Protein AF-0000000066069485 (afdb_homodimer)

Solvent-accessible surface area (backbone atoms only — not comparable to full-atom values): 25294 Å² total; per-residue (Å²): 134,77,77,72,78,71,70,77,52,70,64,56,54,50,51,32,49,48,56,27,50,45,24,32,71,39,38,48,25,53,36,37,32,46,19,18,44,18,36,26,50,23,49,70,23,64,88,71,32,68,66,56,26,51,27,19,49,40,39,21,50,52,30,49,53,24,48,57,60,68,46,60,67,51,43,59,52,32,50,51,53,48,56,52,48,65,68,42,95,61,40,80,37,72,68,42,42,38,48,46,48,19,38,49,16,45,28,47,19,44,51,30,49,51,50,40,53,34,28,76,34,57,78,40,91,67,61,54,68,59,38,48,43,54,19,30,53,23,40,40,50,16,39,50,32,49,45,52,49,42,52,54,51,44,53,53,44,53,52,51,48,52,54,45,49,50,51,53,51,50,52,53,55,48,53,71,68,47,84,78,82,79,69,48,59,66,46,45,54,50,47,50,50,51,49,51,50,48,52,49,47,53,53,50,49,53,51,40,54,51,46,43,53,26,44,50,26,48,45,55,45,32,34,34,68,63,61,74,46,84,67,51,57,44,55,44,9,50,24,38,30,52,24,21,52,48,53,39,58,74,58,49,64,129,132,79,77,72,76,70,67,78,52,70,65,56,53,50,52,32,50,46,56,27,50,44,23,32,70,42,37,48,26,52,37,38,32,46,20,18,42,19,36,26,50,22,49,68,24,64,89,73,33,69,68,55,25,52,26,21,49,40,39,21,50,52,31,50,54,24,47,58,63,67,47,61,66,50,44,58,51,30,48,51,54,46,56,50,48,66,69,42,96,60,41,80,37,72,68,43,42,37,48,46,48,19,37,49,16,47,30,48,19,43,50,31,50,51,50,42,52,34,28,75,32,57,76,39,90,68,60,56,68,58,37,48,42,54,19,29,53,22,39,41,50,15,40,51,34,48,45,52,49,42,52,54,52,45,53,54,44,52,54,50,49,53,55,45,52,52,52,53,49,50,52,53,53,48,53,68,66,47,82,80,79,81,70,48,60,66,46,46,54,52,48,49,50,51,51,51,50,46,52,50,44,53,54,51,48,52,51,40,54,50,47,43,54,27,43,50,24,48,46,54,45,31,34,34,69,63,61,73,47,85,67,52,56,42,57,42,9,50,25,38,30,51,23,21,50,48,54,40,58,73,58,49,65,129

Sequence (508 aa):
MAGILSKPNYNQFLESLIKLLAQTSGKDKIAKILQYGAKLLGYIFLKRSKHWVDVMKKLETTSGSARKVWRLGNTLAEQQKILALFKVKNPFAFLNILALIRQSGMYFYWVFDHLILGTNIGLCKFDTVKLGWYSSVSWFFGLLCSIIIDLNTLAIMLKKEKSLRLTITQNKINANNNNIDTHTITSEVENKAIIDQFNEVIKKKNEIYLNCAKNGSDLIIASTLLKIYPFSQGTIGISGIISALIGAYQMWPKMAGILSKPNYNQFLESLIKLLAQTSGKDKIAKILQYGAKLLGYIFLKRSKHWVDVMKKLETTSGSARKVWRLGNTLAEQQKILALFKVKNPFAFLNILALIRQSGMYFYWVFDHLILGTNIGLCKFDTVKLGWYSSVSWFFGLLCSIIIDLNTLAIMLKKEKSLRLTITQNKINANNNNIDTHTITSEVENKAIIDQFNEVIKKKNEIYLNCAKNGSDLIIASTLLKIYPFSQGTIGISGIISALIGAYQMWPK

pLDDT: mean 91.62, std 13.08, range [27.17, 98.69]

Organism: Dictyostelium discoideum (NCBI:txid44689)

Nearest PDB structures (foldseek):
  3na7-assembly1_A  TM=5.875E-01  e=4.729E+00  Helicobacter pylori NCTC 11638
  7pg5-assembly1_B  TM=4.035E-01  e=6.145E+00  Homo sapiens
  6h2f-assembly1_H  TM=2.173E-01  e=3.972E+00  Aeromonas hydrophila subsp. hydrophila AL09-71
  7a0g-assembly1_EEE  TM=1.856E-01  e=7.005E+00  Serratia marcescens
  3na7-assembly1_A  TM=5.873E-01  e=4.744E+00  Helicobacter pylori NCTC 11638

Radius of gyration: 28.84 Å; Cα contacts (8 Å, |Δi|>4): 571; chains: 2; bounding box: 84×74×70 Å

Structure (mmCIF, N/CA/C/O backbone):
data_AF-0000000066069485-model_v1
#
loop_
_entity.id
_entity.type
_entity.pdbx_description
1 polymer 'Peroxisomal membrane protein 11 homolog'
#
loop_
_atom_site.group_PDB
_atom_site.id
_atom_site.type_symbol
_atom_site.label_atom_id
_atom_site.label_alt_id
_atom_site.label_comp_id
_atom_site.label_asym_id
_atom_site.label_entity_id
_atom_site.label_seq_id
_atom_site.pdbx_PDB_ins_code
_atom_site.Cartn_x
_atom_site.Cartn_y
_atom_site.Cartn_z
_atom_site.occupancy
_atom_site.B_iso_or_equiv
_atom_site.auth_seq_id
_atom_site.auth_comp_id
_atom_site.auth_asym_id
_atom_site.auth_atom_id
_atom_site.pdbx_PDB_model_num
ATOM 1 N N . MET A 1 1 ? -29.125 24.391 -21.75 1 27.62 1 MET A N 1
ATOM 2 C CA . MET A 1 1 ? -27.906 24.625 -20.984 1 27.62 1 MET A CA 1
ATOM 3 C C . MET A 1 1 ? -27.359 23.328 -20.391 1 27.62 1 MET A C 1
ATOM 5 O O . MET A 1 1 ? -27.875 22.844 -19.391 1 27.62 1 MET A O 1
ATOM 9 N N . ALA A 1 2 ? -27.078 22.312 -21.266 1 34.56 2 ALA A N 1
ATOM 10 C CA . ALA A 1 2 ? -26.625 20.938 -21.016 1 34.56 2 ALA A CA 1
ATOM 11 C C . ALA A 1 2 ? -25.453 20.922 -20.047 1 34.56 2 ALA A C 1
ATOM 13 O O . ALA A 1 2 ? -24.516 21.703 -20.172 1 34.56 2 ALA A O 1
ATOM 14 N N . GLY A 1 3 ? -25.734 20.734 -18.766 1 32.75 3 GLY A N 1
ATOM 15 C CA . GLY A 1 3 ? -24.75 20.625 -17.703 1 32.75 3 GLY A CA 1
ATOM 16 C C . GLY A 1 3 ? -23.484 19.891 -18.125 1 32.75 3 GLY A C 1
ATOM 17 O O . GLY A 1 3 ? -23.547 18.734 -18.516 1 32.75 3 GLY A O 1
ATOM 18 N N . ILE A 1 4 ? -22.609 20.484 -18.938 1 34.12 4 ILE A N 1
ATOM 19 C CA . ILE A 1 4 ? -21.312 19.984 -19.359 1 34.12 4 ILE A CA 1
ATOM 20 C C . ILE A 1 4 ? -20.641 19.25 -18.203 1 34.12 4 ILE A C 1
ATOM 22 O O . ILE A 1 4 ? -20.312 19.859 -17.172 1 34.12 4 ILE A O 1
ATOM 26 N N . LEU A 1 5 ? -21.094 18.062 -17.734 1 39.41 5 LEU A N 1
ATOM 27 C CA . LEU A 1 5 ? -20.281 17.234 -16.844 1 39.41 5 LEU A CA 1
ATOM 28 C C . LEU A 1 5 ? -18.797 17.5 -17.047 1 39.41 5 LEU A C 1
ATOM 30 O O . LEU A 1 5 ? -18.281 17.266 -18.141 1 39.41 5 LEU A O 1
ATOM 34 N N . SER A 1 6 ? -18.234 18.594 -16.688 1 43.09 6 SER A N 1
ATOM 35 C CA . SER A 1 6 ? -16.828 19.016 -16.75 1 43.09 6 SER A CA 1
ATOM 36 C C . SER A 1 6 ? -15.883 17.844 -16.578 1 43.09 6 SER A C 1
ATOM 38 O O . SER A 1 6 ? -16.062 17.031 -15.656 1 43.09 6 SER A O 1
ATOM 40 N N . LYS A 1 7 ? -15.344 17.203 -17.578 1 48.25 7 LYS A N 1
ATOM 41 C CA . LYS A 1 7 ? -14.273 16.219 -17.734 1 48.25 7 LYS A CA 1
ATOM 42 C C . LYS A 1 7 ? -13.273 16.312 -16.578 1 48.25 7 LYS A C 1
ATOM 44 O O . LYS A 1 7 ? -12.727 17.391 -16.312 1 48.25 7 LYS A O 1
ATOM 49 N N . PRO A 1 8 ? -13.445 15.438 -15.555 1 55.5 8 PRO A N 1
ATOM 50 C CA . PRO A 1 8 ? -12.367 15.602 -14.578 1 55.5 8 PRO A CA 1
ATOM 51 C C . PRO A 1 8 ? -11.039 15.977 -15.234 1 55.5 8 PRO A C 1
ATOM 53 O O . PRO A 1 8 ? -10.703 15.453 -16.297 1 55.5 8 PRO A O 1
ATOM 56 N N . ASN A 1 9 ? -10.453 17.078 -14.953 1 71.56 9 ASN A N 1
ATOM 57 C CA . ASN A 1 9 ? -9.141 17.562 -15.367 1 71.56 9 ASN A CA 1
ATOM 58 C C . ASN A 1 9 ? -8.055 16.516 -15.156 1 71.56 9 ASN A C 1
ATOM 60 O O . ASN A 1 9 ? -8.133 15.719 -14.219 1 71.56 9 ASN A O 1
ATOM 64 N N . TYR A 1 10 ? -7.422 15.969 -16.188 1 76.25 10 TYR A N 1
ATOM 65 C CA . TYR A 1 10 ? -6.328 15 -16.25 1 76.25 10 TYR A CA 1
ATOM 66 C C . TYR A 1 10 ? -5.477 15.07 -14.984 1 76.25 10 TYR A C 1
ATOM 68 O O . TYR A 1 10 ? -5.102 14.039 -14.422 1 76.25 10 TYR A O 1
ATOM 76 N N . ASN A 1 11 ? -5.406 16.156 -14.484 1 83.06 11 ASN A N 1
ATOM 77 C CA . ASN A 1 11 ? -4.566 16.344 -13.305 1 83.06 11 ASN A CA 1
ATOM 78 C C . ASN A 1 11 ? -5.242 15.82 -12.047 1 83.06 11 ASN A C 1
ATOM 80 O O . ASN A 1 11 ? -4.59 15.203 -11.195 1 83.06 11 ASN A O 1
ATOM 84 N N . GLN A 1 12 ? -6.535 15.969 -12.094 1 88.81 12 GLN A N 1
ATOM 85 C CA . GLN A 1 12 ? -7.262 15.492 -10.914 1 88.81 12 GLN A CA 1
ATOM 86 C C . GLN A 1 12 ? -7.332 13.969 -10.891 1 88.81 12 GLN A C 1
ATOM 88 O O . GLN A 1 12 ? -7.203 13.352 -9.828 1 88.81 12 GLN A O 1
ATOM 93 N N . PHE A 1 13 ? -7.547 13.375 -12.062 1 92.25 13 PHE A N 1
ATOM 94 C CA . PHE A 1 13 ? -7.582 11.922 -12.18 1 92.25 13 PHE A CA 1
ATOM 95 C C . PHE A 1 13 ? -6.254 11.312 -11.742 1 92.25 13 PHE A C 1
ATOM 97 O O . PHE A 1 13 ? -6.23 10.359 -10.961 1 92.25 13 PHE A O 1
ATOM 104 N N . LEU A 1 14 ? -5.215 11.945 -12.211 1 91.88 14 LEU A N 1
ATOM 105 C CA . LEU A 1 14 ? -3.883 11.43 -11.914 1 91.88 14 LEU A CA 1
ATOM 106 C C . LEU A 1 14 ? -3.586 11.539 -10.422 1 91.88 14 LEU A C 1
ATOM 108 O O . LEU A 1 14 ? -3.016 10.617 -9.828 1 91.88 14 LEU A O 1
ATOM 112 N N . GLU A 1 15 ? -3.98 12.586 -9.875 1 93.56 15 GLU A N 1
ATOM 113 C CA . GLU A 1 15 ? -3.771 12.773 -8.438 1 93.56 15 GLU A CA 1
ATOM 114 C C . GLU A 1 15 ? -4.547 11.742 -7.629 1 93.56 15 GLU A C 1
ATOM 116 O O . GLU A 1 15 ? -4.02 11.18 -6.664 1 93.56 15 GLU A O 1
ATOM 121 N N . SER A 1 16 ? -5.766 11.5 -8.047 1 95.5 16 SER A N 1
ATOM 122 C CA . SER A 1 16 ? -6.594 10.516 -7.363 1 95.5 16 SER A CA 1
ATOM 123 C C . SER A 1 16 ? -6.023 9.109 -7.527 1 95.5 16 SER A C 1
ATOM 125 O O . SER A 1 16 ? -6.035 8.312 -6.586 1 95.5 16 SER A O 1
ATOM 127 N N . LEU A 1 17 ? -5.531 8.891 -8.68 1 95.81 17 LEU A N 1
ATOM 128 C CA . LEU A 1 17 ? -4.934 7.586 -8.945 1 95.81 17 LEU A CA 1
ATOM 129 C C . LEU A 1 17 ? -3.695 7.367 -8.086 1 95.81 17 LEU A C 1
ATOM 131 O O . LEU A 1 17 ? -3.516 6.293 -7.508 1 95.81 17 LEU A O 1
ATOM 135 N N . ILE A 1 18 ? -2.881 8.352 -7.973 1 95.62 18 ILE A N 1
ATOM 136 C CA . ILE A 1 18 ? -1.666 8.266 -7.168 1 95.62 18 ILE A CA 1
ATOM 137 C C . ILE A 1 18 ? -2.033 8.031 -5.703 1 95.62 18 ILE A C 1
ATOM 139 O O . ILE A 1 18 ? -1.403 7.223 -5.02 1 95.62 18 ILE A O 1
ATOM 143 N N . LYS A 1 19 ? -3.066 8.68 -5.27 1 96 19 LYS A N 1
ATOM 144 C CA . LYS A 1 19 ? -3.521 8.516 -3.893 1 96 19 LYS A CA 1
ATOM 145 C C . LYS A 1 19 ? -4.035 7.102 -3.646 1 96 19 LYS A C 1
ATOM 147 O O . LYS A 1 19 ? -3.777 6.516 -2.594 1 96 19 LYS A O 1
ATOM 152 N N . LEU A 1 20 ? -4.742 6.613 -4.609 1 96.88 20 LEU A N 1
ATOM 153 C CA . LEU A 1 20 ? -5.234 5.242 -4.504 1 96.88 20 LEU A CA 1
ATOM 154 C C . LEU A 1 20 ? -4.074 4.254 -4.422 1 96.88 20 LEU A C 1
ATOM 156 O O . LEU A 1 20 ? -4.078 3.359 -3.572 1 96.88 20 LEU A O 1
ATOM 160 N N . LEU A 1 21 ? -3.094 4.477 -5.199 1 96.25 21 LEU A N 1
ATOM 161 C CA . LEU A 1 21 ? -1.963 3.559 -5.293 1 96.25 21 LEU A CA 1
ATOM 162 C C . LEU A 1 21 ? -1.062 3.68 -4.066 1 96.25 21 LEU A C 1
ATOM 164 O O . LEU A 1 21 ? -0.235 2.803 -3.812 1 96.25 21 LEU A O 1
ATOM 168 N N . ALA A 1 22 ? -1.263 4.727 -3.328 1 95.56 22 ALA A N 1
ATOM 169 C CA . ALA A 1 22 ? -0.448 4.941 -2.135 1 95.56 22 ALA A CA 1
ATOM 170 C C . ALA A 1 22 ? -0.971 4.121 -0.958 1 95.56 22 ALA A C 1
ATOM 172 O O . ALA A 1 22 ? -0.284 3.973 0.055 1 95.56 22 ALA A O 1
ATOM 173 N N . GLN A 1 23 ? -2.115 3.553 -1.117 1 96.31 23 GLN A N 1
ATOM 174 C CA . GLN A 1 23 ? -2.703 2.689 -0.098 1 96.31 23 GLN A CA 1
ATOM 175 C C . GLN A 1 23 ? -2.525 1.216 -0.456 1 96.31 23 GLN A C 1
ATOM 177 O O . GLN A 1 23 ? -2.76 0.816 -1.598 1 96.31 23 GLN A O 1
ATOM 182 N N . THR A 1 24 ? -2.182 0.409 0.535 1 96.19 24 THR A N 1
ATOM 183 C CA . THR A 1 24 ? -1.968 -1.014 0.292 1 96.19 24 THR A CA 1
ATOM 184 C C . THR A 1 24 ? -3.23 -1.661 -0.272 1 96.19 24 THR A C 1
ATOM 186 O O . THR A 1 24 ? -3.162 -2.436 -1.229 1 96.19 24 THR A O 1
ATOM 189 N N . SER A 1 25 ? -4.355 -1.284 0.311 1 95.69 25 SER A N 1
ATOM 190 C CA . SER A 1 25 ? -5.613 -1.858 -0.158 1 95.69 25 SER A CA 1
ATOM 191 C C . SER A 1 25 ? -5.922 -1.42 -1.585 1 95.69 25 SER A C 1
ATOM 193 O O . SER A 1 25 ? -6.488 -2.188 -2.367 1 95.69 25 SER A O 1
ATOM 195 N N . GLY A 1 26 ? -5.602 -0.202 -1.891 1 96.25 26 GLY A N 1
ATOM 196 C CA . GLY A 1 26 ? -5.793 0.278 -3.25 1 96.25 26 GLY A CA 1
ATOM 197 C C . GLY A 1 26 ? -4.902 -0.421 -4.262 1 96.25 26 GLY A C 1
ATOM 198 O O . GLY A 1 26 ? -5.367 -0.83 -5.324 1 96.25 26 GLY A O 1
ATOM 199 N N . LYS A 1 27 ? -3.656 -0.549 -3.869 1 96 27 LYS A N 1
ATOM 200 C CA . LYS A 1 27 ? -2.701 -1.237 -4.734 1 96 27 LYS A CA 1
ATOM 201 C C . LYS A 1 27 ? -3.084 -2.703 -4.918 1 96 27 LYS A C 1
ATOM 203 O O . LYS A 1 27 ? -2.893 -3.268 -6 1 96 27 LYS A O 1
ATOM 208 N N . ASP A 1 28 ? -3.607 -3.285 -3.932 1 96.81 28 ASP A N 1
ATOM 209 C CA . ASP A 1 28 ? -4.055 -4.672 -4.02 1 96.81 28 ASP A CA 1
ATOM 210 C C . ASP A 1 28 ? -5.168 -4.824 -5.051 1 96.81 28 ASP A C 1
ATOM 212 O O . ASP A 1 28 ? -5.258 -5.855 -5.727 1 96.81 28 ASP A O 1
ATOM 216 N N . LYS A 1 29 ? -6.023 -3.797 -5.219 1 97.12 29 LYS A N 1
ATOM 217 C CA . LYS A 1 29 ? -7.082 -3.869 -6.219 1 97.12 29 LYS A CA 1
ATOM 218 C C . LYS A 1 29 ? -6.5 -3.885 -7.633 1 97.12 29 LYS A C 1
ATOM 220 O O . LYS A 1 29 ? -7.023 -4.566 -8.516 1 97.12 29 LYS A O 1
ATOM 225 N N . ILE A 1 30 ? -5.414 -3.199 -7.77 1 95.94 30 ILE A N 1
ATOM 226 C CA . ILE A 1 30 ? -4.77 -3.18 -9.078 1 95.94 30 ILE A CA 1
ATOM 227 C C . ILE A 1 30 ? -4.141 -4.543 -9.359 1 95.94 30 ILE A C 1
ATOM 229 O O . ILE A 1 30 ? -4.273 -5.074 -10.461 1 95.94 30 ILE A O 1
ATOM 233 N N . ALA A 1 31 ? -3.514 -5.059 -8.375 1 97.06 31 ALA A N 1
ATOM 234 C CA . ALA A 1 31 ? -2.926 -6.387 -8.539 1 97.06 31 ALA A CA 1
ATOM 235 C C . ALA A 1 31 ? -4 -7.43 -8.828 1 97.06 31 ALA A C 1
ATOM 237 O O . ALA A 1 31 ? -3.785 -8.352 -9.617 1 97.06 31 ALA A O 1
ATOM 238 N N . LYS A 1 32 ? -5.129 -7.242 -8.172 1 98 32 LYS A N 1
ATOM 239 C CA . LYS A 1 32 ? -6.25 -8.148 -8.391 1 98 32 LYS A CA 1
ATOM 240 C C . LYS A 1 32 ? -6.789 -8.016 -9.812 1 98 32 LYS A C 1
ATOM 242 O O . LYS A 1 32 ? -7.137 -9.016 -10.445 1 98 32 LYS A O 1
ATOM 247 N N . ILE A 1 33 ? -6.848 -6.855 -10.305 1 98.06 33 ILE A N 1
ATOM 248 C CA . ILE A 1 33 ? -7.281 -6.629 -11.68 1 98.06 33 ILE A CA 1
ATOM 249 C C . ILE A 1 33 ? -6.312 -7.309 -12.648 1 98.06 33 ILE A C 1
ATOM 251 O O . ILE A 1 33 ? -6.734 -7.953 -13.609 1 98.06 33 ILE A O 1
ATOM 255 N N . LEU A 1 34 ? -5.047 -7.223 -12.359 1 97.5 34 LEU A N 1
ATOM 256 C CA . LEU A 1 34 ? -4.043 -7.871 -13.203 1 97.5 34 LEU A CA 1
ATOM 257 C C . LEU A 1 34 ? -4.172 -9.391 -13.133 1 97.5 34 LEU A C 1
ATOM 259 O O . LEU A 1 34 ? -4.117 -10.07 -14.164 1 97.5 34 LEU A O 1
ATOM 263 N N . GLN A 1 35 ? -4.379 -9.898 -12.008 1 97.94 35 GLN A N 1
ATOM 264 C CA . GLN A 1 35 ? -4.473 -11.336 -11.805 1 97.94 35 GLN A CA 1
ATOM 265 C C . GLN A 1 35 ? -5.684 -11.922 -12.523 1 97.94 35 GLN A C 1
ATOM 267 O O . GLN A 1 35 ? -5.555 -12.859 -13.312 1 97.94 35 GLN A O 1
ATOM 272 N N . TYR A 1 36 ? -6.797 -11.32 -12.305 1 98.56 36 TYR A N 1
ATOM 273 C CA . TYR A 1 36 ? -8.031 -11.891 -12.836 1 98.56 36 TYR A CA 1
ATOM 274 C C . TYR A 1 36 ? -8.258 -11.453 -14.281 1 98.56 36 TYR A C 1
ATOM 276 O O . TYR A 1 36 ? -8.914 -12.156 -15.055 1 98.56 36 TYR A O 1
ATOM 284 N N . GLY A 1 37 ? -7.715 -10.281 -14.602 1 98.25 37 GLY A N 1
ATOM 285 C CA . GLY A 1 37 ? -7.672 -9.945 -16.016 1 98.25 37 GLY A CA 1
ATOM 286 C C . GLY A 1 37 ? -6.852 -10.922 -16.828 1 98.25 37 GLY A C 1
ATOM 287 O O . GLY A 1 37 ? -7.242 -11.297 -17.938 1 98.25 37 GLY A O 1
ATOM 288 N N . ALA A 1 38 ? -5.742 -11.281 -16.266 1 98 38 ALA A N 1
ATOM 289 C CA . ALA A 1 38 ? -4.906 -12.281 -16.922 1 98 38 ALA A CA 1
ATOM 290 C C . ALA A 1 38 ? -5.645 -13.609 -17.062 1 98 38 ALA A C 1
ATOM 292 O O . ALA A 1 38 ? -5.523 -14.289 -18.078 1 98 38 ALA A O 1
ATOM 293 N N . LYS A 1 39 ? -6.371 -13.977 -16.062 1 97.5 39 LYS A N 1
ATOM 294 C CA . LYS A 1 39 ? -7.168 -15.203 -16.109 1 97.5 39 LYS A CA 1
ATOM 295 C C . LYS A 1 39 ? -8.195 -15.133 -17.25 1 97.5 39 LYS A C 1
ATOM 297 O O . LYS A 1 39 ? -8.359 -16.094 -18 1 97.5 39 LYS A O 1
ATOM 302 N N . LEU A 1 40 ? -8.867 -14.016 -17.344 1 98.06 40 LEU A N 1
ATOM 303 C CA . LEU A 1 40 ? -9.875 -13.828 -18.375 1 98.06 40 LEU A CA 1
ATOM 304 C C . LEU A 1 40 ? -9.242 -13.867 -19.766 1 98.06 40 LEU A C 1
ATOM 306 O O . LEU A 1 40 ? -9.711 -14.594 -20.641 1 98.06 40 LEU A O 1
ATOM 310 N N . LEU A 1 41 ? -8.148 -13.117 -19.922 1 97.62 41 LEU A N 1
ATOM 311 C CA . LEU A 1 41 ? -7.488 -13.07 -21.234 1 97.62 41 LEU A CA 1
ATOM 312 C C . LEU A 1 41 ? -6.871 -14.414 -21.578 1 97.62 41 LEU A C 1
ATOM 314 O O . LEU A 1 41 ? -6.879 -14.82 -22.75 1 97.62 41 LEU A O 1
ATOM 318 N N . GLY A 1 42 ? -6.344 -15.078 -20.547 1 97 42 GLY A N 1
ATOM 319 C CA . GLY A 1 42 ? -5.855 -16.422 -20.797 1 97 42 GLY A CA 1
ATOM 320 C C . GLY A 1 42 ? -6.922 -17.359 -21.344 1 97 42 GLY A C 1
ATOM 321 O O . GLY A 1 42 ? -6.656 -18.156 -22.234 1 97 42 GLY A O 1
ATOM 322 N N . TYR A 1 43 ? -8.094 -17.219 -20.844 1 96.44 43 TYR A N 1
ATOM 323 C CA . TYR A 1 43 ? -9.227 -18.016 -21.297 1 96.44 43 TYR A CA 1
ATOM 324 C C . TYR A 1 43 ? -9.594 -17.672 -22.734 1 96.44 43 TYR A C 1
ATOM 326 O O . TYR A 1 43 ? -9.875 -18.547 -23.547 1 96.44 43 TYR A O 1
ATOM 334 N N . ILE A 1 44 ? -9.547 -16.438 -23.047 1 96 44 ILE A N 1
ATOM 335 C CA . ILE A 1 44 ? -9.914 -15.953 -24.375 1 96 44 ILE A CA 1
ATOM 336 C C . ILE A 1 44 ? -8.883 -16.406 -25.391 1 96 44 ILE A C 1
ATOM 338 O O . ILE A 1 44 ? -9.227 -16.766 -26.531 1 96 44 ILE A O 1
ATOM 342 N N . PHE A 1 45 ? -7.633 -16.5 -25 1 95.88 45 PHE A N 1
ATOM 343 C CA . PHE A 1 45 ? -6.543 -16.812 -25.906 1 95.88 45 PHE A CA 1
ATOM 344 C C . PHE A 1 45 ? -6.348 -18.328 -26.031 1 95.88 45 PHE A C 1
ATOM 346 O O . PHE A 1 45 ? -5.531 -18.781 -26.828 1 95.88 45 PHE A O 1
ATOM 353 N N . LEU A 1 46 ? -7.02 -19.094 -25.25 1 91.12 46 LEU A N 1
ATOM 354 C CA . LEU A 1 46 ? -6.801 -20.531 -25.188 1 91.12 46 LEU A CA 1
ATOM 355 C C . LEU A 1 46 ? -6.777 -21.156 -26.578 1 91.12 46 LEU A C 1
ATOM 357 O O . LEU A 1 46 ? -5.934 -22 -26.859 1 91.12 46 LEU A O 1
ATOM 361 N N . LYS A 1 47 ? -7.684 -20.656 -27.5 1 90.75 47 LYS A N 1
ATOM 362 C CA . LYS A 1 47 ? -7.742 -21.281 -28.828 1 90.75 47 LYS A CA 1
ATOM 363 C C . LYS A 1 47 ? -7.059 -20.406 -29.875 1 90.75 47 LYS A C 1
ATOM 365 O O . LYS A 1 47 ? -7.094 -20.703 -31.062 1 90.75 47 LYS A O 1
ATOM 370 N N . ARG A 1 48 ? -6.387 -19.422 -29.453 1 93.19 48 ARG A N 1
ATOM 371 C CA . ARG A 1 48 ? -5.879 -18.469 -30.422 1 93.19 48 ARG A CA 1
ATOM 372 C C . ARG A 1 48 ? -4.355 -18.438 -30.438 1 93.19 48 ARG A C 1
ATOM 374 O O . ARG A 1 48 ? -3.734 -18.406 -31.5 1 93.19 48 ARG A O 1
ATOM 381 N N . SER A 1 49 ? -3.781 -18.453 -29.297 1 94.5 49 SER A N 1
ATOM 382 C CA . SER A 1 49 ? -2.332 -18.281 -29.25 1 94.5 49 SER A CA 1
ATOM 383 C C . SER A 1 49 ? -1.739 -18.906 -27.984 1 94.5 49 SER A C 1
ATOM 385 O O . SER A 1 49 ? -2.027 -18.453 -26.875 1 94.5 49 SER A O 1
ATOM 387 N N . LYS A 1 50 ? -0.874 -19.766 -28.172 1 94.25 50 LYS A N 1
ATOM 388 C CA . LYS A 1 50 ? -0.192 -20.422 -27.047 1 94.25 50 LYS A CA 1
ATOM 389 C C . LYS A 1 50 ? 0.731 -19.438 -26.328 1 94.25 50 LYS A C 1
ATOM 391 O O . LYS A 1 50 ? 0.844 -19.469 -25.109 1 94.25 50 LYS A O 1
ATOM 396 N N . HIS A 1 51 ? 1.356 -18.625 -27.078 1 94.25 51 HIS A N 1
ATOM 397 C CA . HIS A 1 51 ? 2.262 -17.641 -26.5 1 94.25 51 HIS A CA 1
ATOM 398 C C . HIS A 1 51 ? 1.537 -16.734 -25.5 1 94.25 51 HIS A C 1
ATOM 400 O O . HIS A 1 51 ? 1.993 -16.562 -24.375 1 94.25 51 HIS A O 1
ATOM 406 N N . TRP A 1 52 ? 0.397 -16.266 -25.875 1 95.75 52 TRP A N 1
ATOM 407 C CA . TRP A 1 52 ? -0.345 -15.344 -25.031 1 95.75 52 TRP A CA 1
ATOM 408 C C . TRP A 1 52 ? -0.949 -16.062 -23.828 1 95.75 52 TRP A C 1
ATOM 410 O O . TRP A 1 52 ? -1.071 -15.477 -22.75 1 95.75 52 TRP A O 1
ATOM 420 N N . VAL A 1 53 ? -1.3 -17.281 -23.984 1 97.19 53 VAL A N 1
ATOM 421 C CA . VAL A 1 53 ? -1.779 -18.062 -22.859 1 97.19 53 VAL A CA 1
ATOM 422 C C . VAL A 1 53 ? -0.68 -18.156 -21.797 1 97.19 53 VAL A C 1
ATOM 424 O O . VAL A 1 53 ? -0.937 -17.984 -20.609 1 97.19 53 VAL A O 1
ATOM 427 N N . ASP A 1 54 ? 0.523 -18.375 -22.25 1 96.56 54 ASP A N 1
ATOM 428 C CA . ASP A 1 54 ? 1.658 -18.5 -21.344 1 96.56 54 ASP A CA 1
ATOM 429 C C . ASP A 1 54 ? 1.946 -17.172 -20.641 1 96.56 54 ASP A C 1
ATOM 431 O O . ASP A 1 54 ? 2.199 -17.141 -19.438 1 96.56 54 ASP A O 1
ATOM 435 N N . VAL A 1 55 ? 1.872 -16.109 -21.422 1 96.94 55 VAL A N 1
ATOM 436 C CA . VAL A 1 55 ? 2.113 -14.773 -20.875 1 96.94 55 VAL A CA 1
ATOM 437 C C . VAL A 1 55 ? 1.063 -14.461 -19.812 1 96.94 55 VAL A C 1
ATOM 439 O O . VAL A 1 55 ? 1.396 -13.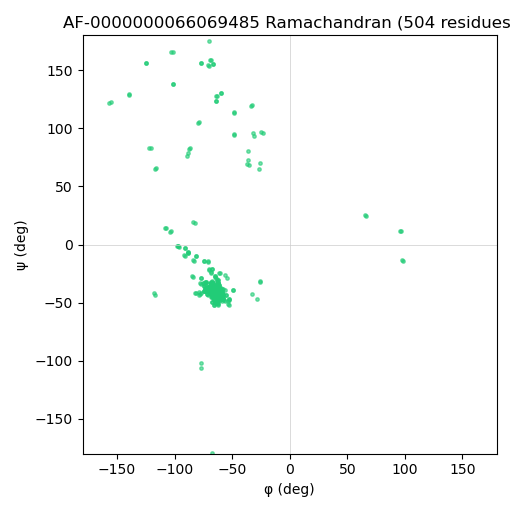977 -18.719 1 96.94 55 VAL A O 1
ATOM 442 N N . MET A 1 56 ? -0.171 -14.82 -20.141 1 97.81 56 MET A N 1
ATOM 443 C CA . MET A 1 56 ? -1.251 -14.523 -19.203 1 97.81 56 MET A CA 1
ATOM 444 C C . MET A 1 56 ? -1.127 -15.375 -17.938 1 97.81 56 MET A C 1
ATOM 446 O O . MET A 1 56 ? -1.42 -14.906 -16.844 1 97.81 56 MET A O 1
ATOM 450 N N . LYS A 1 57 ? -0.685 -16.531 -18.109 1 97.62 57 LYS A N 1
ATOM 451 C CA . LYS A 1 57 ? -0.483 -17.406 -16.953 1 97.62 57 LYS A CA 1
ATOM 452 C C . LYS A 1 57 ? 0.613 -16.859 -16.047 1 97.62 57 LYS A C 1
ATOM 454 O O . LYS A 1 57 ? 0.468 -16.859 -14.82 1 97.62 57 LYS A O 1
ATOM 459 N N . LYS A 1 58 ? 1.666 -16.406 -16.594 1 97 58 LYS A N 1
ATOM 460 C CA . LYS A 1 58 ? 2.756 -15.82 -15.82 1 97 58 LYS A CA 1
ATOM 461 C C . LYS A 1 58 ? 2.307 -14.539 -15.117 1 97 58 LYS A C 1
ATOM 463 O O . LYS A 1 58 ? 2.66 -14.305 -13.961 1 97 58 LYS A O 1
ATOM 468 N N . LEU A 1 59 ? 1.518 -13.773 -15.859 1 97.31 59 LEU A N 1
ATOM 469 C CA . LEU A 1 59 ? 0.997 -12.547 -15.266 1 97.31 59 LEU A CA 1
ATOM 470 C C . LEU A 1 59 ? 0.073 -12.867 -14.094 1 97.31 59 LEU A C 1
ATOM 472 O O . LEU A 1 59 ? 0.155 -12.227 -13.039 1 97.31 59 LEU A O 1
ATOM 476 N N . GLU A 1 60 ? -0.756 -13.82 -14.281 1 97.75 60 GLU A N 1
ATOM 477 C CA . GLU A 1 60 ? -1.67 -14.266 -13.234 1 97.75 60 GLU A CA 1
ATOM 478 C C . GLU A 1 60 ? -0.905 -14.727 -12 1 97.75 60 GLU A C 1
ATOM 480 O O . GLU A 1 60 ? -1.193 -14.289 -10.883 1 97.75 60 GLU A O 1
ATOM 485 N N . THR A 1 61 ? 0.1 -15.523 -12.203 1 95.19 61 THR A N 1
ATOM 486 C CA . THR A 1 61 ? 0.849 -16.109 -11.102 1 95.19 61 THR A CA 1
ATOM 487 C C . THR A 1 61 ? 1.697 -15.055 -10.398 1 95.19 61 THR A C 1
ATOM 489 O O . THR A 1 61 ? 1.776 -15.031 -9.172 1 95.19 61 THR A O 1
ATOM 492 N N . THR A 1 62 ? 2.291 -14.18 -11.156 1 95.62 62 THR A N 1
ATOM 493 C CA . THR A 1 62 ? 3.121 -13.117 -10.594 1 95.62 62 THR A CA 1
ATOM 494 C C . THR A 1 62 ? 2.283 -12.164 -9.75 1 95.62 62 THR A C 1
ATOM 496 O O . THR A 1 62 ? 2.66 -11.828 -8.625 1 95.62 62 THR A O 1
ATOM 499 N N . SER A 1 63 ? 1.15 -11.82 -10.297 1 96.56 63 SER A N 1
ATOM 500 C CA . SER A 1 63 ? 0.27 -10.914 -9.57 1 96.56 63 SER A CA 1
ATOM 501 C C . SER A 1 63 ? -0.327 -11.586 -8.344 1 96.56 63 SER A C 1
ATOM 503 O O . SER A 1 63 ? -0.395 -10.984 -7.27 1 96.56 63 SER A O 1
ATOM 505 N N . GLY A 1 64 ? -0.709 -12.797 -8.453 1 95.88 64 GLY A N 1
ATOM 506 C CA . GLY A 1 64 ? -1.24 -13.547 -7.324 1 95.88 64 GLY A CA 1
ATOM 507 C C . GLY A 1 64 ? -0.225 -13.75 -6.219 1 95.88 64 GLY A C 1
ATOM 508 O O . GLY A 1 64 ? -0.547 -13.594 -5.039 1 95.88 64 GLY A O 1
ATOM 509 N N . SER A 1 65 ? 0.978 -14.055 -6.605 1 94.19 65 SER A N 1
ATOM 510 C CA . SER A 1 65 ? 2.047 -14.234 -5.629 1 94.19 65 SER A CA 1
ATOM 511 C C . SER A 1 65 ? 2.379 -12.93 -4.926 1 94.19 65 SER A C 1
ATOM 513 O O . SER A 1 65 ? 2.648 -12.914 -3.721 1 94.19 65 SER A O 1
ATOM 515 N N . ALA A 1 66 ? 2.381 -11.883 -5.691 1 96.12 66 ALA A N 1
ATOM 516 C CA . ALA A 1 66 ? 2.643 -10.57 -5.102 1 96.12 66 ALA A CA 1
ATOM 517 C C . ALA A 1 66 ? 1.589 -10.219 -4.055 1 96.12 66 ALA A C 1
ATOM 519 O O . ALA A 1 66 ? 1.913 -9.672 -2.996 1 96.12 66 ALA A O 1
ATOM 520 N N . ARG A 1 67 ? 0.354 -10.539 -4.359 1 96 67 ARG A N 1
ATOM 521 C CA . ARG A 1 67 ? -0.728 -10.25 -3.426 1 96 67 ARG A CA 1
ATOM 522 C C . ARG A 1 67 ? -0.545 -11.008 -2.119 1 96 67 ARG A C 1
ATOM 524 O O . ARG A 1 67 ? -0.855 -10.492 -1.043 1 96 67 ARG A O 1
ATOM 531 N N . LYS A 1 68 ? -0.012 -12.148 -2.17 1 94.81 68 LYS A N 1
ATOM 532 C CA . LYS A 1 68 ? 0.209 -12.938 -0.96 1 94.81 68 LYS A CA 1
ATOM 533 C C . LYS A 1 68 ? 1.22 -12.258 -0.04 1 94.81 68 LYS A C 1
ATOM 535 O O . LYS A 1 68 ? 1.051 -12.25 1.181 1 94.81 68 LYS A O 1
ATOM 540 N N . VAL A 1 69 ? 2.182 -11.664 -0.623 1 93.94 69 VAL A N 1
ATOM 541 C CA . VAL A 1 69 ? 3.184 -10.953 0.159 1 93.94 69 VAL A CA 1
ATOM 542 C C . VAL A 1 69 ? 2.578 -9.672 0.729 1 93.94 69 VAL A C 1
ATOM 544 O O . VAL A 1 69 ? 2.785 -9.344 1.901 1 93.94 69 VAL A O 1
ATOM 547 N N . TRP A 1 70 ? 1.724 -9.062 -0.111 1 92.94 70 TRP A N 1
ATOM 548 C CA . TRP A 1 70 ? 1.093 -7.809 0.277 1 92.94 70 TRP A CA 1
ATOM 549 C C . TRP A 1 70 ? 0.117 -8.023 1.43 1 92.94 70 TRP A C 1
ATOM 551 O O . TRP A 1 70 ? -0.159 -7.098 2.197 1 92.94 70 TRP A O 1
ATOM 561 N N . ARG A 1 71 ? -0.281 -9.172 1.562 1 94.94 71 ARG A N 1
ATOM 562 C CA . ARG A 1 71 ? -1.326 -9.453 2.541 1 94.94 71 ARG A CA 1
ATOM 563 C C . ARG A 1 71 ? -0.724 -9.812 3.896 1 94.94 71 ARG A C 1
ATOM 565 O O . ARG A 1 71 ? -1.444 -9.922 4.891 1 94.94 71 ARG A O 1
ATOM 572 N N . LEU A 1 72 ? 0.575 -9.852 3.896 1 93.81 72 LEU A N 1
ATOM 573 C CA . LEU A 1 72 ? 1.216 -10.086 5.188 1 93.81 72 LEU A CA 1
ATOM 574 C C . LEU A 1 72 ? 0.853 -8.984 6.18 1 93.81 72 LEU A C 1
ATOM 576 O O . LEU A 1 72 ? 0.907 -7.801 5.848 1 93.81 72 LEU A O 1
ATOM 580 N N . GLY A 1 73 ? 0.43 -9.391 7.344 1 92.44 73 GLY A N 1
ATOM 581 C CA . GLY A 1 73 ? 0.076 -8.422 8.375 1 92.44 73 GLY A CA 1
ATOM 582 C C . GLY A 1 73 ? -1.414 -8.156 8.445 1 92.44 73 GLY A C 1
ATOM 583 O O . GLY A 1 73 ? -1.894 -7.555 9.414 1 92.44 73 GLY A O 1
ATOM 584 N N . ASN A 1 74 ? -2.166 -8.586 7.418 1 94.69 74 ASN A N 1
ATOM 585 C CA . ASN A 1 74 ? -3.607 -8.359 7.43 1 94.69 74 ASN A CA 1
ATOM 586 C C . ASN A 1 74 ? -4.273 -9.039 8.625 1 94.69 74 ASN A C 1
ATOM 588 O O . ASN A 1 74 ? -5.312 -8.586 9.102 1 94.69 74 ASN A O 1
ATOM 592 N N . THR A 1 75 ? -3.658 -10.062 9.148 1 96.31 75 THR A N 1
ATOM 593 C CA . THR A 1 75 ? -4.211 -10.773 10.297 1 96.31 75 THR A CA 1
ATOM 594 C C . THR A 1 75 ? -4.301 -9.844 11.508 1 96.31 75 THR A C 1
ATOM 596 O O . THR A 1 75 ? -5.246 -9.922 12.289 1 96.31 75 THR A O 1
ATOM 599 N N . LEU A 1 76 ? -3.336 -8.945 11.609 1 95.19 76 LEU A N 1
ATOM 600 C CA . LEU A 1 76 ? -3.314 -8.016 12.734 1 95.19 76 LEU A CA 1
ATOM 601 C C . LEU A 1 76 ? -4.492 -7.051 12.664 1 95.19 76 LEU A C 1
ATOM 603 O O . LEU A 1 76 ? -5.129 -6.766 13.68 1 95.19 76 LEU A O 1
ATOM 607 N N . ALA A 1 77 ? -4.746 -6.605 11.477 1 93.75 77 ALA A N 1
ATOM 608 C CA . ALA A 1 77 ? -5.875 -5.699 11.297 1 93.75 77 ALA A CA 1
ATOM 609 C C . ALA A 1 77 ? -7.195 -6.398 11.609 1 93.75 77 ALA A C 1
ATOM 611 O O . ALA A 1 77 ? -8.07 -5.824 12.266 1 93.75 77 ALA A O 1
ATOM 612 N N . GLU A 1 78 ? -7.316 -7.648 11.172 1 95.44 78 GLU A N 1
ATOM 613 C CA . GLU A 1 78 ? -8.539 -8.406 11.438 1 95.44 78 GLU A CA 1
ATOM 614 C C . GLU A 1 78 ? -8.711 -8.664 12.93 1 95.44 78 GLU A C 1
ATOM 616 O O . GLU A 1 78 ? -9.828 -8.641 13.445 1 95.44 78 GLU A O 1
ATOM 621 N N . GLN A 1 79 ? -7.613 -8.953 13.547 1 95.75 79 GLN A N 1
ATOM 622 C CA . GLN A 1 79 ? -7.652 -9.188 14.992 1 95.75 79 GLN A CA 1
ATOM 623 C C . GLN A 1 79 ? -8.195 -7.969 15.734 1 95.75 79 GLN A C 1
ATOM 625 O O . GLN A 1 79 ? -9.016 -8.102 16.641 1 95.75 79 GLN A O 1
ATOM 630 N N . GLN A 1 80 ? -7.816 -6.809 15.352 1 94.31 80 GLN A N 1
ATOM 631 C CA . GLN A 1 80 ? -8.305 -5.586 15.977 1 94.31 80 GLN A CA 1
ATOM 632 C C . GLN A 1 80 ? -9.797 -5.398 15.734 1 94.31 80 GLN A C 1
ATOM 634 O O . GLN A 1 80 ? -10.523 -4.953 16.625 1 94.31 80 GLN A O 1
ATOM 639 N N . LYS A 1 81 ? -10.203 -5.711 14.555 1 94.5 81 LYS A N 1
ATOM 640 C CA . LYS A 1 81 ? -11.625 -5.598 14.25 1 94.5 81 LYS A CA 1
ATOM 641 C C . LYS A 1 81 ? -12.461 -6.547 15.109 1 94.5 81 LYS A C 1
ATOM 643 O O . LYS A 1 81 ? -13.547 -6.188 15.57 1 94.5 81 LYS A O 1
ATOM 648 N N . ILE A 1 82 ? -11.945 -7.734 15.281 1 95.5 82 ILE A N 1
ATOM 649 C CA . ILE A 1 82 ? -12.625 -8.727 16.109 1 95.5 82 ILE A CA 1
ATOM 650 C C . ILE A 1 82 ? -12.719 -8.227 17.547 1 95.5 82 ILE A C 1
ATOM 652 O O . ILE A 1 82 ? -13.781 -8.273 18.156 1 95.5 82 ILE A O 1
ATOM 656 N N . LEU A 1 83 ? -11.594 -7.719 18.078 1 93.69 83 LEU A N 1
ATOM 657 C CA . LEU A 1 83 ? -11.562 -7.219 19.453 1 93.69 83 LEU A CA 1
ATOM 658 C C . LEU A 1 83 ? -12.523 -6.051 19.625 1 93.69 83 LEU A C 1
ATOM 660 O O . LEU A 1 83 ? -13.188 -5.934 20.656 1 93.69 83 LEU A O 1
ATOM 664 N N . ALA A 1 84 ? -12.656 -5.266 18.625 1 92.81 84 ALA A N 1
ATOM 665 C CA . ALA A 1 84 ? -13.562 -4.117 18.672 1 92.81 84 ALA A CA 1
ATOM 666 C C . ALA A 1 84 ? -15.016 -4.57 18.734 1 92.81 84 ALA A C 1
ATOM 668 O O . ALA A 1 84 ? -15.852 -3.902 19.344 1 92.81 84 ALA A O 1
ATOM 669 N N . LEU A 1 85 ? -15.312 -5.66 18.109 1 93.62 85 LEU A N 1
ATOM 670 C CA . LEU A 1 85 ? -16.688 -6.168 18.078 1 93.62 85 LEU A CA 1
ATOM 671 C C . LEU A 1 85 ? -17.109 -6.676 19.453 1 93.62 85 LEU A C 1
ATOM 673 O O . LEU A 1 85 ? -18.297 -6.668 19.766 1 93.62 85 LEU A O 1
ATOM 677 N N . PHE A 1 86 ? -16.141 -7 20.266 1 92.75 86 PHE A N 1
ATOM 678 C CA . PHE A 1 86 ? -16.453 -7.453 21.609 1 92.75 86 PHE A CA 1
ATOM 679 C C . PHE A 1 86 ? -16.672 -6.266 22.547 1 92.75 86 PHE A C 1
ATOM 681 O O . PHE A 1 86 ? -17.234 -6.418 23.641 1 92.75 86 PHE A O 1
ATOM 688 N N . LYS A 1 87 ? -16.312 -5.117 22.172 1 91.88 87 LYS A N 1
ATOM 689 C CA . LYS A 1 87 ? -16.391 -3.938 23.016 1 91.88 87 LYS A CA 1
ATOM 690 C C . LYS A 1 87 ? -17.672 -3.145 22.75 1 91.88 87 LYS A C 1
ATOM 692 O O . LYS A 1 87 ? -17.969 -2.17 23.438 1 91.88 87 LYS A O 1
ATOM 697 N N . VAL A 1 88 ? -18.375 -3.695 21.781 1 90.12 88 VAL A N 1
ATOM 698 C CA . VAL A 1 88 ? -19.594 -2.982 21.453 1 90.12 88 VAL A CA 1
ATOM 699 C C . VAL A 1 88 ? -20.672 -3.268 22.516 1 90.12 88 VAL A C 1
ATOM 701 O O . VAL A 1 88 ? -20.562 -4.238 23.266 1 90.12 88 VAL A O 1
ATOM 704 N N . LYS A 1 89 ? -21.688 -2.406 22.719 1 89.06 89 LYS A N 1
ATOM 705 C CA . LYS A 1 89 ? -22.719 -2.463 23.75 1 89.06 89 LYS A CA 1
ATOM 706 C C . LYS A 1 89 ? -23.422 -3.816 23.75 1 89.06 89 LYS A C 1
ATOM 708 O O . LYS A 1 89 ? -23.562 -4.441 24.797 1 89.06 89 LYS A O 1
ATOM 713 N N . ASN A 1 90 ? -23.859 -4.336 22.516 1 90.81 90 ASN A N 1
ATOM 714 C CA . ASN A 1 90 ? -24.531 -5.625 22.391 1 90.81 90 ASN A CA 1
ATOM 715 C C . ASN A 1 90 ? -23.797 -6.562 21.453 1 90.81 90 ASN A C 1
ATOM 717 O O . ASN A 1 90 ? -24.234 -6.793 20.328 1 90.81 90 ASN A O 1
ATOM 721 N N . PRO A 1 91 ? -22.812 -7.207 22 1 87.25 91 PRO A N 1
ATOM 722 C CA . PRO A 1 91 ? -21.953 -8.031 21.141 1 87.25 91 PRO A CA 1
ATOM 723 C C . PRO A 1 91 ? -22.656 -9.289 20.641 1 87.25 91 PRO A C 1
ATOM 725 O O . PRO A 1 91 ? -22.266 -9.867 19.625 1 87.25 91 PRO A O 1
ATOM 728 N N . PHE A 1 92 ? -23.812 -9.625 21.281 1 89.94 92 PHE A N 1
ATOM 729 C CA . PHE A 1 92 ? -24.438 -10.875 20.906 1 89.94 92 PHE A CA 1
ATOM 730 C C . PHE A 1 92 ? -25.719 -10.617 20.109 1 89.94 92 PHE A C 1
ATOM 732 O O . PHE A 1 92 ? -26.516 -11.531 19.891 1 89.94 92 PHE A O 1
ATOM 739 N N . ALA A 1 93 ? -25.844 -9.398 19.672 1 92.75 93 ALA A N 1
ATOM 740 C CA . ALA A 1 93 ? -26.922 -9.102 18.734 1 92.75 93 ALA A CA 1
ATOM 741 C C . ALA A 1 93 ? -26.703 -9.812 17.406 1 92.75 93 ALA A C 1
ATOM 743 O O . ALA A 1 93 ? -25.562 -10.109 17.031 1 92.75 93 ALA A O 1
ATOM 744 N N . PHE A 1 94 ? -27.75 -10.047 16.703 1 94.06 94 PHE A N 1
ATOM 745 C CA . PHE A 1 94 ? -27.75 -10.844 15.477 1 94.06 94 PHE A CA 1
ATOM 746 C C . PHE A 1 94 ? -26.703 -10.32 14.492 1 94.06 94 PHE A C 1
ATOM 748 O O . PHE A 1 94 ? -25.844 -11.07 14.039 1 94.06 94 PHE A O 1
ATOM 755 N N . LEU A 1 95 ? -26.766 -9.055 14.227 1 94.06 95 LEU A N 1
ATOM 756 C CA . LEU A 1 95 ? -25.859 -8.461 13.242 1 94.06 95 LEU A CA 1
ATOM 757 C C . LEU A 1 95 ? -24.422 -8.484 13.742 1 94.06 95 LEU A C 1
ATOM 759 O O . LEU A 1 95 ? -23.484 -8.633 12.953 1 94.06 95 LEU A O 1
ATOM 763 N N . ASN A 1 96 ? -24.25 -8.383 15.047 1 95.31 96 ASN A N 1
ATOM 764 C CA . ASN A 1 96 ? -22.906 -8.391 15.617 1 95.31 96 ASN A CA 1
ATOM 765 C C . ASN A 1 96 ? -22.297 -9.789 15.602 1 95.31 96 ASN A C 1
ATOM 767 O O . ASN A 1 96 ? -21.078 -9.938 15.422 1 95.31 96 ASN A O 1
ATOM 771 N N . ILE A 1 97 ? -23.125 -10.711 15.805 1 96 97 ILE A N 1
ATOM 772 C CA . ILE A 1 97 ? -22.656 -12.086 15.719 1 96 97 ILE A CA 1
ATOM 773 C C . ILE A 1 97 ? -22.219 -12.391 14.281 1 96 97 ILE A C 1
ATOM 775 O O . ILE A 1 97 ? -21.188 -13.016 14.055 1 96 97 ILE A O 1
ATOM 779 N N . LEU A 1 98 ? -23.016 -11.969 13.328 1 97.06 98 LEU A N 1
ATOM 780 C CA . LEU A 1 98 ? -22.656 -12.156 11.922 1 97.06 98 LEU A CA 1
ATOM 781 C C . LEU A 1 98 ? -21.359 -11.445 11.594 1 97.06 98 LEU A C 1
ATOM 783 O O . LEU A 1 98 ? -20.531 -11.977 10.852 1 97.06 98 LEU A O 1
ATOM 787 N N . ALA A 1 99 ? -21.203 -10.297 12.164 1 96.81 99 ALA A N 1
ATOM 788 C CA . ALA A 1 99 ? -19.984 -9.539 11.945 1 96.81 99 ALA A CA 1
ATOM 789 C C . ALA A 1 99 ? -18.781 -10.266 12.531 1 96.81 99 ALA A C 1
ATOM 791 O O . ALA A 1 99 ? -17.688 -10.258 11.945 1 96.81 99 ALA A O 1
ATOM 792 N N . LEU A 1 100 ? -18.984 -10.844 13.641 1 96.69 100 LEU A N 1
ATOM 793 C CA . LEU A 1 100 ? -17.922 -11.609 14.281 1 96.69 100 LEU A CA 1
ATOM 794 C C . LEU A 1 100 ? -17.516 -12.805 13.422 1 96.69 100 LEU A C 1
ATOM 796 O O . LEU A 1 100 ? -16.328 -13.078 13.258 1 96.69 100 LEU A O 1
ATOM 800 N N . ILE A 1 101 ? -18.453 -13.438 12.891 1 96.62 101 ILE A N 1
ATOM 801 C CA . ILE A 1 101 ? -18.188 -14.586 12.023 1 96.62 101 ILE A CA 1
ATOM 802 C C . ILE A 1 101 ? -17.469 -14.117 10.758 1 96.62 101 ILE A C 1
ATOM 804 O O . ILE A 1 101 ? -16.516 -14.75 10.312 1 96.62 101 ILE A O 1
ATOM 808 N N . ARG A 1 102 ? -17.922 -13.07 10.234 1 97.62 102 ARG A N 1
ATOM 809 C CA . ARG A 1 102 ? -17.297 -12.516 9.031 1 97.62 102 ARG A CA 1
ATOM 810 C C . ARG A 1 102 ? -15.82 -12.195 9.281 1 97.62 102 ARG A C 1
ATOM 812 O O . ARG A 1 102 ? -14.953 -12.641 8.523 1 97.62 102 ARG A O 1
ATOM 819 N N . GLN A 1 103 ? -15.562 -11.531 10.398 1 97.88 103 GLN A N 1
ATOM 820 C CA . GLN A 1 103 ? -14.195 -11.109 10.688 1 97.88 103 GLN A CA 1
ATOM 821 C C . GLN A 1 103 ? -13.32 -12.312 11.047 1 97.88 103 GLN A C 1
ATOM 823 O O . GLN A 1 103 ? -12.133 -12.336 10.727 1 97.88 103 GLN A O 1
ATOM 828 N N . SER A 1 104 ? -13.922 -13.227 11.727 1 97.5 104 SER A N 1
ATOM 829 C CA . SER A 1 104 ? -13.172 -14.438 12.039 1 97.5 104 SER A CA 1
ATOM 830 C C . SER A 1 104 ? -12.844 -15.227 10.773 1 97.5 104 SER A C 1
ATOM 832 O O . SER A 1 104 ? -11.742 -15.758 10.633 1 97.5 104 SER A O 1
ATOM 834 N N . GLY A 1 105 ? -13.828 -15.32 9.93 1 97.69 105 GLY A N 1
ATOM 835 C CA . GLY A 1 105 ? -13.562 -15.945 8.641 1 97.69 105 GLY A CA 1
ATOM 836 C C . GLY A 1 105 ? -12.414 -15.297 7.887 1 97.69 105 GLY A C 1
ATOM 837 O O . GLY A 1 105 ? -11.523 -15.984 7.391 1 97.69 105 GLY A O 1
ATOM 838 N N . MET A 1 106 ? -12.406 -14.055 7.902 1 97.12 106 MET A N 1
ATOM 839 C CA . MET A 1 106 ? -11.336 -13.336 7.219 1 97.12 106 MET A CA 1
ATOM 840 C C . MET A 1 106 ? -10 -13.531 7.938 1 97.12 106 MET A C 1
ATOM 842 O O . MET A 1 106 ? -8.961 -13.656 7.297 1 97.12 106 MET A O 1
ATOM 846 N N . TYR A 1 107 ? -10.047 -13.539 9.242 1 97.94 107 TYR A N 1
ATOM 847 C CA . TYR A 1 107 ? -8.844 -13.773 10.023 1 97.94 107 TYR A CA 1
ATOM 848 C C . TYR A 1 107 ? -8.195 -15.102 9.641 1 97.94 107 TYR A C 1
ATOM 850 O O . TYR A 1 107 ? -7 -15.141 9.336 1 97.94 107 TYR A O 1
ATOM 858 N N . PHE A 1 108 ? -8.945 -16.109 9.57 1 97.94 108 PHE A N 1
ATOM 859 C CA . PHE A 1 108 ? -8.406 -17.422 9.281 1 97.94 108 PHE A CA 1
ATOM 860 C C . PHE A 1 108 ? -8.047 -17.547 7.801 1 97.94 108 PHE A C 1
ATOM 862 O O . PHE A 1 108 ? -7.086 -18.234 7.445 1 97.94 108 PHE A O 1
ATOM 869 N N . TYR A 1 109 ? -8.812 -16.891 7.004 1 97.31 109 TYR A N 1
ATOM 870 C CA . TYR A 1 109 ? -8.438 -16.828 5.598 1 97.31 109 TYR A CA 1
ATOM 871 C C . TYR A 1 109 ? -7.004 -16.344 5.438 1 97.31 109 TYR A C 1
ATOM 873 O O . TYR A 1 109 ? -6.211 -16.938 4.719 1 97.31 109 TYR A O 1
ATOM 881 N N . TRP A 1 110 ? -6.637 -15.266 6.145 1 97.12 110 TRP A N 1
ATOM 882 C CA . TRP A 1 110 ? -5.297 -14.688 6.059 1 97.12 110 TRP A CA 1
ATOM 883 C C . TRP A 1 110 ? -4.262 -15.625 6.672 1 97.12 110 TRP A C 1
ATOM 885 O O . TRP A 1 110 ? -3.154 -15.758 6.152 1 97.12 110 TRP A O 1
ATOM 895 N N . VAL A 1 111 ? -4.594 -16.234 7.727 1 97.69 111 VAL A N 1
ATOM 896 C CA . VAL A 1 111 ? -3.668 -17.125 8.398 1 97.69 111 VAL A CA 1
ATOM 897 C C . VAL A 1 111 ? -3.262 -18.266 7.453 1 97.69 111 VAL A C 1
ATOM 899 O O . VAL A 1 111 ? -2.074 -18.547 7.289 1 97.69 111 VAL A O 1
ATOM 902 N N . PHE A 1 112 ? -4.23 -18.844 6.832 1 97.56 112 PHE A N 1
ATOM 903 C CA . PHE A 1 112 ? -3.939 -19.938 5.918 1 97.56 112 PHE A CA 1
ATOM 904 C C . PHE A 1 112 ? -3.17 -19.438 4.703 1 97.56 112 PHE A C 1
ATOM 906 O O . PHE A 1 112 ? -2.297 -20.141 4.184 1 97.56 112 PHE A O 1
ATOM 913 N N . ASP A 1 113 ? -3.521 -18.297 4.301 1 95.81 113 ASP A N 1
ATOM 914 C CA . ASP A 1 113 ? -2.795 -17.688 3.188 1 95.81 113 ASP A CA 1
ATOM 915 C C . ASP A 1 113 ? -1.318 -17.5 3.529 1 95.81 113 ASP A C 1
ATOM 917 O O . ASP A 1 113 ? -0.447 -17.766 2.697 1 95.81 113 ASP A O 1
ATOM 921 N N . HIS A 1 114 ? -0.981 -17.094 4.742 1 96.56 114 HIS A N 1
ATOM 922 C CA . HIS A 1 114 ? 0.396 -16.953 5.203 1 96.56 114 HIS A CA 1
ATOM 923 C C . HIS A 1 114 ? 1.099 -18.297 5.262 1 96.56 114 HIS A C 1
ATOM 925 O O . HIS A 1 114 ? 2.273 -18.406 4.906 1 96.56 114 HIS A O 1
ATOM 931 N N . LEU A 1 115 ? 0.349 -19.281 5.68 1 97.12 115 LEU A N 1
ATOM 932 C CA . LEU A 1 115 ? 0.93 -20.625 5.773 1 97.12 115 LEU A CA 1
ATOM 933 C C . LEU A 1 115 ? 1.251 -21.172 4.387 1 97.12 115 LEU A C 1
ATOM 935 O O . LEU A 1 115 ? 2.26 -21.859 4.207 1 97.12 115 LEU A O 1
ATOM 939 N N . ILE A 1 116 ? 0.426 -20.875 3.469 1 96.75 116 ILE A N 1
ATOM 940 C CA . ILE A 1 116 ? 0.677 -21.281 2.092 1 96.75 116 ILE A CA 1
ATOM 941 C C . ILE A 1 116 ? 1.945 -20.609 1.574 1 96.75 116 ILE A C 1
ATOM 943 O O . ILE A 1 116 ? 2.807 -21.266 0.981 1 96.75 116 ILE A O 1
ATOM 947 N N . LEU A 1 117 ? 2.08 -19.344 1.83 1 95.69 117 LEU A N 1
ATOM 948 C CA . LEU A 1 117 ? 3.281 -18.609 1.439 1 95.69 117 LEU A CA 1
ATOM 949 C C . LEU A 1 117 ? 4.523 -19.234 2.08 1 95.69 117 LEU A C 1
ATOM 951 O O . LEU A 1 117 ? 5.523 -19.469 1.401 1 95.69 117 LEU A O 1
ATOM 955 N N . GLY A 1 118 ? 4.418 -19.531 3.365 1 96.12 118 GLY A N 1
ATOM 956 C CA . GLY A 1 118 ? 5.539 -20.141 4.062 1 96.12 118 GLY A CA 1
ATOM 957 C C . GLY A 1 118 ? 5.918 -21.5 3.504 1 96.12 118 GLY A C 1
ATOM 958 O O . GLY A 1 118 ? 7.098 -21.859 3.461 1 96.12 118 GLY A O 1
ATOM 959 N N . THR A 1 119 ? 4.926 -22.188 3.068 1 96.06 119 THR A N 1
ATOM 960 C CA . THR A 1 119 ? 5.172 -23.516 2.498 1 96.06 119 THR A CA 1
ATOM 961 C C . THR A 1 119 ? 5.797 -23.391 1.11 1 96.06 119 THR A C 1
ATOM 963 O O . THR A 1 119 ? 6.715 -24.141 0.772 1 96.06 119 THR A O 1
ATOM 966 N N . ASN A 1 120 ? 5.34 -22.469 0.349 1 94.31 120 ASN A N 1
ATOM 967 C CA . ASN A 1 120 ? 5.859 -22.281 -1 1 94.31 120 ASN A CA 1
ATOM 968 C C . ASN A 1 120 ? 7.336 -21.891 -0.981 1 94.31 120 ASN A C 1
ATOM 970 O O . ASN A 1 120 ? 8.094 -22.266 -1.879 1 94.31 120 ASN A O 1
ATOM 974 N N . ILE A 1 121 ? 7.742 -21.188 0.072 1 95 121 ILE A N 1
ATOM 975 C CA . ILE A 1 121 ? 9.133 -20.75 0.14 1 95 121 ILE A CA 1
ATOM 976 C C . ILE A 1 121 ? 9.961 -21.797 0.875 1 95 121 ILE A C 1
ATOM 978 O O . ILE A 1 121 ? 11.188 -21.656 0.997 1 95 121 ILE A O 1
ATOM 982 N N . GLY A 1 122 ? 9.359 -22.781 1.48 1 93.56 122 GLY A N 1
ATOM 983 C CA . GLY A 1 122 ? 10.055 -23.906 2.102 1 93.56 122 GLY A CA 1
ATOM 984 C C . GLY A 1 122 ? 10.258 -23.719 3.594 1 93.56 122 GLY A C 1
ATOM 985 O O . GLY A 1 122 ? 11.023 -24.469 4.215 1 93.56 122 GLY A O 1
ATOM 986 N N . LEU A 1 123 ? 9.617 -22.75 4.148 1 93.88 123 LEU A N 1
ATOM 987 C CA . LEU A 1 123 ? 9.719 -22.5 5.586 1 93.88 123 LEU A CA 1
ATOM 988 C C . LEU A 1 123 ? 8.945 -23.562 6.371 1 93.88 123 LEU A C 1
ATOM 990 O O . LEU A 1 123 ? 9.344 -23.938 7.473 1 93.88 123 LEU A O 1
ATOM 994 N N . CYS A 1 124 ? 7.789 -23.922 5.785 1 93.44 124 CYS A N 1
ATOM 995 C CA . CYS A 1 124 ? 6.934 -24.953 6.363 1 93.44 124 CYS A CA 1
ATOM 996 C C . CYS A 1 124 ? 6.66 -26.062 5.355 1 93.44 124 CYS A C 1
ATOM 998 O O . CYS A 1 124 ? 6.863 -25.875 4.156 1 93.44 124 CYS A O 1
ATOM 1000 N N . LYS A 1 125 ? 6.34 -27.219 5.91 1 93 125 LYS A N 1
ATOM 1001 C CA . LYS A 1 125 ? 6.039 -28.359 5.047 1 93 125 LYS A CA 1
ATOM 1002 C C . LYS A 1 125 ? 4.594 -28.812 5.234 1 93 125 LYS A C 1
ATOM 1004 O O . LYS A 1 125 ? 4.348 -29.938 5.676 1 93 125 LYS A O 1
ATOM 1009 N N . PHE A 1 126 ? 3.676 -27.969 4.879 1 95.94 126 PHE A N 1
ATOM 1010 C CA . PHE A 1 126 ? 2.262 -28.312 4.957 1 95.94 126 PHE A CA 1
ATOM 1011 C C . PHE A 1 126 ? 1.717 -28.672 3.58 1 95.94 126 PHE A C 1
ATOM 1013 O O . PHE A 1 126 ? 2.408 -28.516 2.572 1 95.94 126 PHE A O 1
ATOM 1020 N N . ASP A 1 127 ? 0.523 -29.281 3.625 1 97.06 127 ASP A N 1
ATOM 1021 C CA . ASP A 1 127 ? -0.204 -29.562 2.391 1 97.06 127 ASP A CA 1
ATOM 1022 C C . ASP A 1 127 ? -0.915 -28.312 1.877 1 97.06 127 ASP A C 1
ATOM 1024 O O . ASP A 1 127 ? -1.955 -27.906 2.41 1 97.06 127 ASP A O 1
ATOM 1028 N N . THR A 1 128 ? -0.345 -27.734 0.85 1 95.19 128 THR A N 1
ATOM 1029 C CA . THR A 1 128 ? -0.862 -26.469 0.35 1 95.19 128 THR A CA 1
ATOM 1030 C C . THR A 1 128 ? -2.27 -26.641 -0.211 1 95.19 128 THR A C 1
ATOM 1032 O O . THR A 1 128 ? -3.059 -25.703 -0.225 1 95.19 128 THR A O 1
ATOM 1035 N N . VAL A 1 129 ? -2.65 -27.797 -0.686 1 94.56 129 VAL A N 1
ATOM 1036 C CA . VAL A 1 129 ? -3.994 -28.047 -1.193 1 94.56 129 VAL A CA 1
ATOM 1037 C C . VAL A 1 129 ? -5 -27.984 -0.047 1 94.56 129 VAL A C 1
ATOM 1039 O O . VAL A 1 129 ? -6.043 -27.344 -0.16 1 94.56 129 VAL A O 1
ATOM 1042 N N . LYS A 1 130 ? -4.625 -28.609 1.029 1 96.31 130 LYS A N 1
ATOM 1043 C CA . LYS A 1 130 ? -5.488 -28.594 2.205 1 96.31 130 LYS A CA 1
ATOM 1044 C C . LYS A 1 130 ? -5.602 -27.188 2.783 1 96.31 130 LYS A C 1
ATOM 1046 O O . LYS A 1 130 ? -6.691 -26.75 3.148 1 96.31 130 LYS A O 1
ATOM 1051 N N . LEU A 1 131 ? -4.465 -26.562 2.881 1 96.56 131 LEU A N 1
ATOM 1052 C CA . LEU A 1 131 ? -4.473 -25.188 3.379 1 96.56 131 LEU A CA 1
ATOM 1053 C C . LEU A 1 131 ? -5.344 -24.297 2.5 1 96.56 131 LEU A C 1
ATOM 1055 O O . LEU A 1 131 ? -6.059 -23.422 3.004 1 96.56 131 LEU A O 1
ATOM 1059 N N . GLY A 1 132 ? -5.273 -24.562 1.188 1 95.81 132 GLY A N 1
ATOM 1060 C CA . GLY A 1 132 ? -6.105 -23.812 0.26 1 95.81 132 GLY A CA 1
ATOM 1061 C C . GLY A 1 132 ? -7.59 -24.016 0.489 1 95.81 132 GLY A C 1
ATOM 1062 O O . GLY A 1 132 ? -8.375 -23.078 0.407 1 95.81 132 GLY A O 1
ATOM 1063 N N . TRP A 1 133 ? -7.895 -25.219 0.809 1 95.81 133 TRP A N 1
ATOM 1064 C CA . TRP A 1 133 ? -9.289 -25.531 1.094 1 95.81 133 TRP A CA 1
ATOM 1065 C C . TRP A 1 133 ? -9.758 -24.812 2.357 1 95.81 133 TRP A C 1
ATOM 1067 O O . TRP A 1 133 ? -10.828 -24.203 2.369 1 95.81 133 TRP A O 1
ATOM 1077 N N . TYR A 1 134 ? -8.945 -24.875 3.387 1 96.94 134 TYR A N 1
ATOM 1078 C CA . TYR A 1 134 ? -9.297 -24.188 4.629 1 96.94 134 TYR A CA 1
ATOM 1079 C C . TYR A 1 134 ? -9.438 -22.688 4.406 1 96.94 134 TYR A C 1
ATOM 1081 O O . TYR A 1 134 ? -10.352 -22.062 4.945 1 96.94 134 TYR A O 1
ATOM 1089 N N . SER A 1 135 ? -8.523 -22.172 3.65 1 96.94 135 SER A N 1
ATOM 1090 C CA . SER A 1 135 ? -8.578 -20.75 3.324 1 96.94 135 SER A CA 1
ATOM 1091 C C . SER A 1 135 ? -9.867 -20.406 2.602 1 96.94 135 SER A C 1
ATOM 1093 O O . SER A 1 135 ? -10.539 -19.438 2.955 1 96.94 135 SER A O 1
ATOM 1095 N N . SER A 1 136 ? -10.297 -21.203 1.66 1 96.5 136 SER A N 1
ATOM 1096 C CA . SER A 1 136 ? -11.484 -20.953 0.852 1 96.5 136 SER A CA 1
ATOM 1097 C C . SER A 1 136 ? -12.758 -21.094 1.679 1 96.5 136 SER A C 1
ATOM 1099 O O . SER A 1 136 ? -13.719 -20.344 1.485 1 96.5 136 SER A O 1
ATOM 1101 N N . VAL A 1 137 ? -12.766 -22.016 2.584 1 97.56 137 VAL A N 1
ATOM 1102 C CA . VAL A 1 137 ? -13.914 -22.188 3.473 1 97.56 137 VAL A CA 1
ATOM 1103 C C . VAL A 1 137 ? -14.094 -20.938 4.336 1 97.56 137 VAL A C 1
ATOM 1105 O O . VAL A 1 137 ? -15.203 -20.422 4.453 1 97.56 137 VAL A O 1
ATOM 1108 N N . SER A 1 138 ? -13.008 -20.547 4.879 1 98 138 SER A N 1
ATOM 1109 C CA . SER A 1 138 ? -13.031 -19.359 5.738 1 98 138 SER A CA 1
ATOM 1110 C C . SER A 1 138 ? -13.492 -18.125 4.965 1 98 138 SER A C 1
ATOM 1112 O O . SER A 1 138 ? -14.344 -17.375 5.441 1 98 138 SER A O 1
ATOM 1114 N N . TRP A 1 139 ? -12.945 -17.984 3.797 1 97.44 139 TRP A N 1
ATOM 1115 C CA . TRP A 1 139 ? -13.312 -16.859 2.943 1 97.44 139 TRP A CA 1
ATOM 1116 C C . TRP A 1 139 ? -14.789 -16.922 2.564 1 97.44 139 TRP A C 1
ATOM 1118 O O . TRP A 1 139 ? -15.5 -15.914 2.631 1 97.44 139 TRP A O 1
ATOM 1128 N N . PHE A 1 140 ? -15.297 -18.062 2.246 1 97.38 140 PHE A N 1
ATOM 1129 C CA . PHE A 1 140 ? -16.672 -18.266 1.831 1 97.38 140 PHE A CA 1
ATOM 1130 C C . PHE A 1 140 ? -17.641 -17.844 2.93 1 97.38 140 PHE A C 1
ATOM 1132 O O . PHE A 1 140 ? -18.594 -17.094 2.674 1 97.38 140 PHE A O 1
ATOM 1139 N N . PHE A 1 141 ? -17.359 -18.234 4.105 1 96.19 141 PHE A N 1
ATOM 1140 C CA . PHE A 1 141 ? -18.25 -17.906 5.215 1 96.19 141 PHE A CA 1
ATOM 1141 C C . PHE A 1 141 ? -18.203 -16.422 5.531 1 96.19 141 PHE A C 1
ATOM 1143 O O . PHE A 1 141 ? -19.219 -15.812 5.887 1 96.19 141 PHE A O 1
ATOM 1150 N N . GLY A 1 142 ? -17.031 -15.906 5.426 1 97.5 142 GLY A N 1
ATOM 1151 C CA . GLY A 1 142 ? -16.938 -14.469 5.594 1 97.5 142 GLY A CA 1
ATOM 1152 C C . GLY A 1 142 ? -17.766 -13.688 4.598 1 97.5 142 GLY A C 1
ATOM 1153 O O . GLY A 1 142 ? -18.5 -12.773 4.973 1 97.5 142 GLY A O 1
ATOM 1154 N N . LEU A 1 143 ? -17.703 -14.125 3.367 1 98 143 LEU A N 1
ATOM 1155 C CA . LEU A 1 143 ? -18.453 -13.461 2.299 1 98 143 LEU A CA 1
ATOM 1156 C C . LEU A 1 143 ? -19.953 -13.641 2.492 1 98 143 LEU A C 1
ATOM 1158 O O . LEU A 1 143 ? -20.719 -12.688 2.314 1 98 143 LEU A O 1
ATOM 1162 N N . LEU A 1 144 ? -20.344 -14.75 2.881 1 97.19 144 LEU A N 1
ATOM 1163 C CA . LEU A 1 144 ? -21.75 -15.047 3.08 1 97.19 144 LEU A CA 1
ATOM 1164 C C . LEU A 1 144 ? -22.328 -14.18 4.191 1 97.19 144 LEU A C 1
ATOM 1166 O O . LEU A 1 144 ? -23.406 -13.594 4.027 1 97.19 144 LEU A O 1
ATOM 1170 N N . CYS A 1 145 ? -21.625 -14.133 5.266 1 97.75 145 CYS A N 1
ATOM 1171 C CA . CYS A 1 145 ? -22.094 -13.305 6.375 1 97.75 145 CYS A CA 1
ATOM 1172 C C . CYS A 1 145 ? -22.141 -11.836 5.98 1 97.75 145 CYS A C 1
ATOM 1174 O O . CYS A 1 145 ? -23.047 -11.109 6.383 1 97.75 145 CYS A O 1
ATOM 1176 N N . SER A 1 146 ? -21.203 -11.445 5.172 1 97.75 146 SER A N 1
ATOM 1177 C CA . SER A 1 146 ? -21.188 -10.062 4.695 1 97.75 146 SER A CA 1
ATOM 1178 C C . SER A 1 146 ? -22.438 -9.75 3.877 1 97.75 146 SER A C 1
ATOM 1180 O O . SER A 1 146 ? -23.062 -8.711 4.062 1 97.75 146 SER A O 1
ATOM 1182 N N . ILE A 1 147 ? -22.812 -10.641 3.08 1 98.06 147 ILE A N 1
ATOM 1183 C CA . ILE A 1 147 ? -23.969 -10.445 2.217 1 98.06 147 ILE A CA 1
ATOM 1184 C C . ILE A 1 147 ? -25.234 -10.422 3.062 1 98.06 147 ILE A C 1
ATOM 1186 O O . ILE A 1 147 ? -26.109 -9.578 2.85 1 98.06 147 ILE A O 1
ATOM 1190 N N . ILE A 1 148 ? -25.312 -11.25 4.043 1 97.94 148 ILE A N 1
ATOM 1191 C CA . ILE A 1 148 ? -26.484 -11.297 4.906 1 97.94 148 ILE A CA 1
ATOM 1192 C C . ILE A 1 148 ? -26.609 -9.984 5.684 1 97.94 148 ILE A C 1
ATOM 1194 O O . ILE A 1 148 ? -27.703 -9.43 5.793 1 97.94 148 ILE A O 1
ATOM 1198 N N . ILE A 1 149 ? -25.516 -9.531 6.188 1 97.69 149 ILE A N 1
ATOM 1199 C CA . ILE A 1 149 ? -25.5 -8.273 6.922 1 97.69 149 ILE A CA 1
ATOM 1200 C C . ILE A 1 149 ? -25.969 -7.141 6.004 1 97.69 149 ILE A C 1
ATOM 1202 O O . ILE A 1 149 ? -26.812 -6.328 6.391 1 97.69 149 ILE A O 1
ATOM 1206 N N . ASP A 1 150 ? -25.453 -7.176 4.785 1 97.88 150 ASP A N 1
ATOM 1207 C CA . ASP A 1 150 ? -25.781 -6.121 3.828 1 97.88 150 ASP A CA 1
ATOM 1208 C C . ASP A 1 150 ? -27.25 -6.172 3.451 1 97.88 150 ASP A C 1
ATOM 1210 O O . ASP A 1 150 ? -27.922 -5.137 3.352 1 97.88 150 ASP A O 1
ATOM 1214 N N . LEU A 1 151 ? -27.797 -7.305 3.299 1 97.94 151 LEU A N 1
ATOM 1215 C CA . LEU A 1 151 ? -29.203 -7.449 2.945 1 97.94 151 LEU A CA 1
ATOM 1216 C C . LEU A 1 151 ? -30.094 -6.984 4.09 1 97.94 151 LEU A C 1
ATOM 1218 O O . LEU A 1 151 ? -31.125 -6.352 3.855 1 97.94 151 LEU A O 1
ATOM 1222 N N . ASN A 1 152 ? -29.719 -7.352 5.27 1 97.38 152 ASN A N 1
ATOM 1223 C CA . ASN A 1 152 ? -30.469 -6.879 6.426 1 97.38 152 ASN A CA 1
ATOM 1224 C C . ASN A 1 152 ? -30.422 -5.355 6.539 1 97.38 152 ASN A C 1
ATOM 1226 O O . ASN A 1 152 ? -31.438 -4.715 6.77 1 97.38 152 ASN A O 1
ATOM 1230 N N . THR A 1 153 ? -29.266 -4.828 6.387 1 96.62 153 THR A N 1
ATOM 1231 C CA . THR A 1 153 ? -29.094 -3.379 6.449 1 96.62 153 THR A CA 1
ATOM 1232 C C . THR A 1 153 ? -29.875 -2.699 5.324 1 96.62 153 THR A C 1
ATOM 1234 O O . THR A 1 153 ? -30.438 -1.624 5.52 1 96.62 153 THR A O 1
ATOM 1237 N N . LEU A 1 154 ? -29.906 -3.326 4.16 1 97.69 154 LEU A N 1
ATOM 1238 C CA . LEU A 1 154 ? -30.656 -2.791 3.025 1 97.69 154 LEU A CA 1
ATOM 1239 C C . LEU A 1 154 ? -32.125 -2.711 3.348 1 97.69 154 LEU A C 1
ATOM 1241 O O . LEU A 1 154 ? -32.781 -1.709 3.045 1 97.69 154 LEU A O 1
ATOM 1245 N N . ALA A 1 155 ? -32.656 -3.688 4.016 1 97.44 155 ALA A N 1
ATOM 1246 C CA . ALA A 1 155 ? -34.062 -3.709 4.402 1 97.44 155 ALA A CA 1
ATOM 1247 C C . ALA A 1 155 ? -34.375 -2.557 5.348 1 97.44 155 ALA A C 1
ATOM 1249 O O . ALA A 1 155 ? -35.406 -1.896 5.195 1 97.44 155 ALA A O 1
ATOM 1250 N N . ILE A 1 156 ? -33.5 -2.33 6.215 1 96.31 156 ILE A N 1
ATOM 1251 C CA . ILE A 1 156 ? -33.656 -1.242 7.172 1 96.31 156 ILE A CA 1
ATOM 1252 C C . ILE A 1 156 ? -33.625 0.098 6.441 1 96.31 156 ILE A C 1
ATOM 1254 O O . ILE A 1 156 ? -34.469 0.976 6.699 1 96.31 156 ILE A O 1
ATOM 1258 N N . MET A 1 157 ? -32.719 0.191 5.488 1 97.31 157 MET A N 1
ATOM 1259 C CA . MET A 1 157 ? -32.562 1.44 4.75 1 97.31 157 MET A CA 1
ATOM 1260 C C . MET A 1 157 ? -33.75 1.694 3.848 1 97.31 157 MET A C 1
ATOM 1262 O O . MET A 1 157 ? -34.188 2.84 3.676 1 97.31 157 MET A O 1
ATOM 1266 N N . LEU A 1 158 ? -34.25 0.632 3.312 1 97.5 158 LEU A N 1
ATOM 1267 C CA . LEU A 1 158 ? -35.438 0.767 2.447 1 97.5 158 LEU A CA 1
ATOM 1268 C C . LEU A 1 158 ? -36.625 1.258 3.236 1 97.5 158 LEU A C 1
ATOM 1270 O O . LEU A 1 158 ? -37.375 2.111 2.76 1 97.5 158 LEU A O 1
ATOM 1274 N N . LYS A 1 159 ? -36.844 0.81 4.457 1 97.31 159 LYS A N 1
ATOM 1275 C CA . LYS A 1 159 ? -37.906 1.271 5.328 1 97.31 159 LYS A CA 1
ATOM 1276 C C . LYS A 1 159 ? -37.719 2.73 5.723 1 97.31 159 LYS A C 1
ATOM 1278 O O . LYS A 1 159 ? -38.656 3.521 5.695 1 97.31 159 LYS A O 1
ATOM 1283 N N . LYS A 1 160 ? -36.531 3.008 6.07 1 96.94 160 LYS A N 1
ATOM 1284 C CA . LYS A 1 160 ? -36.188 4.379 6.445 1 96.94 160 LYS A CA 1
ATOM 1285 C C . LYS A 1 160 ? -36.438 5.34 5.277 1 96.94 160 LYS A C 1
ATOM 1287 O O . LYS A 1 160 ? -36.938 6.445 5.465 1 96.94 160 LYS A O 1
ATOM 1292 N N . GLU A 1 161 ? -36 4.895 4.078 1 97.06 161 GLU A N 1
ATOM 1293 C CA . GLU A 1 161 ? -36.188 5.703 2.877 1 97.06 161 GLU A CA 1
ATOM 1294 C C . GLU A 1 161 ? -37.656 6.016 2.648 1 97.06 161 GLU A C 1
ATOM 1296 O O . GLU A 1 161 ? -38.031 7.16 2.365 1 97.06 161 GLU A O 1
ATOM 1301 N N . LYS A 1 162 ? -38.5 5.051 2.824 1 96.69 162 LYS A N 1
ATOM 1302 C CA . LYS A 1 162 ? -39.938 5.219 2.631 1 96.69 162 LYS A CA 1
ATOM 1303 C C . LYS A 1 162 ? -40.531 6.215 3.631 1 96.69 162 LYS A C 1
ATOM 1305 O O . LYS A 1 162 ? -41.312 7.09 3.26 1 96.69 162 LYS A O 1
ATOM 1310 N N . SER A 1 163 ? -40.156 6.102 4.855 1 96.31 163 SER A N 1
ATOM 1311 C CA . SER A 1 163 ? -40.625 7.004 5.898 1 96.31 163 SER A CA 1
ATOM 1312 C C . SER A 1 163 ? -40.188 8.445 5.625 1 96.31 163 SER A C 1
ATOM 1314 O O . SER A 1 163 ? -41 9.367 5.773 1 96.31 163 SER A O 1
ATOM 1316 N N . LEU A 1 164 ? -38.938 8.562 5.203 1 96 164 LEU A N 1
ATOM 1317 C CA . LEU A 1 164 ? -38.406 9.891 4.938 1 96 164 LEU A CA 1
ATOM 1318 C C . LEU A 1 164 ? -39.094 10.516 3.719 1 96 164 LEU A C 1
ATOM 1320 O O . LEU A 1 164 ? -39.375 11.711 3.701 1 96 164 LEU A O 1
ATOM 1324 N N . ARG A 1 165 ? -39.344 9.703 2.732 1 94.75 165 ARG A N 1
ATOM 1325 C CA . ARG A 1 165 ? -40.031 10.188 1.538 1 94.75 165 ARG A CA 1
ATOM 1326 C C . ARG A 1 165 ? -41.438 10.688 1.879 1 94.75 165 ARG A C 1
ATOM 1328 O O . ARG A 1 165 ? -41.875 11.711 1.354 1 94.75 165 ARG A O 1
ATOM 1335 N N . LEU A 1 166 ? -42.125 10.023 2.742 1 94.12 166 LEU A N 1
ATOM 1336 C CA . LEU A 1 166 ? -43.469 10.422 3.18 1 94.12 166 LEU A CA 1
ATOM 1337 C C . LEU A 1 166 ? -43.406 11.742 3.938 1 94.12 166 LEU A C 1
ATOM 1339 O O . LEU A 1 166 ? -44.25 12.609 3.734 1 94.12 166 LEU A O 1
ATOM 1343 N N . THR A 1 167 ? -42.406 11.836 4.766 1 92.88 167 THR A N 1
ATOM 1344 C CA . THR A 1 167 ? -42.25 13.062 5.543 1 92.88 167 THR A CA 1
ATOM 1345 C C . THR A 1 167 ? -41.969 14.25 4.629 1 92.88 167 THR A C 1
ATOM 1347 O O . THR A 1 167 ? -42.5 15.344 4.836 1 92.88 167 THR A O 1
ATOM 1350 N N . ILE A 1 168 ? -41.125 14.039 3.629 1 92.12 168 ILE A N 1
ATOM 1351 C CA . ILE A 1 168 ? -40.781 15.094 2.689 1 92.12 168 ILE A CA 1
ATOM 1352 C C . ILE A 1 168 ? -42 15.516 1.896 1 92.12 168 ILE A C 1
ATOM 1354 O O . ILE A 1 168 ? -42.25 16.719 1.7 1 92.12 168 ILE A O 1
ATOM 1358 N N . THR A 1 169 ? -42.844 14.578 1.509 1 90.69 169 THR A N 1
ATOM 1359 C CA . THR A 1 169 ? -44.031 14.852 0.744 1 90.69 169 THR A CA 1
ATOM 1360 C C . THR A 1 169 ? -45.062 15.609 1.592 1 90.69 169 THR A C 1
ATOM 1362 O O . THR A 1 169 ? -45.688 16.562 1.122 1 90.69 169 THR A O 1
ATOM 1365 N N . GLN A 1 170 ? -45.188 15.234 2.791 1 90 170 GLN A N 1
ATOM 1366 C CA . GLN A 1 170 ? -46.125 15.891 3.703 1 90 170 GLN A CA 1
ATOM 1367 C C . GLN A 1 170 ? -45.688 17.328 3.979 1 90 170 GLN A C 1
ATOM 1369 O O . GLN A 1 170 ? -46.531 18.234 4.035 1 90 170 GLN A O 1
ATOM 1374 N N . ASN A 1 171 ? -44.406 17.484 4.195 1 85.81 171 ASN A N 1
ATOM 1375 C CA . ASN A 1 171 ? -43.875 18.828 4.426 1 85.81 171 ASN A CA 1
ATOM 1376 C C . ASN A 1 171 ? -44.125 19.734 3.219 1 85.81 171 ASN A C 1
ATOM 1378 O O . ASN A 1 171 ? -44.406 20.922 3.373 1 85.81 171 ASN A O 1
ATOM 1382 N N . LYS A 1 172 ? -44 19.188 2.021 1 84.06 172 LYS A N 1
ATOM 1383 C CA . LYS A 1 172 ? -44.219 19.953 0.8 1 84.06 172 LYS A CA 1
ATOM 1384 C C . LYS A 1 172 ? -45.688 20.359 0.677 1 84.06 172 LYS A C 1
ATOM 1386 O O . LYS A 1 172 ? -46 21.484 0.292 1 84.06 172 LYS A O 1
ATOM 1391 N N . ILE A 1 173 ? -46.656 19.5 1.035 1 84.75 173 ILE A N 1
ATOM 1392 C CA . ILE A 1 173 ? -48.094 19.75 0.974 1 84.75 173 ILE A CA 1
ATOM 1393 C C . ILE A 1 173 ? -48.469 20.812 1.991 1 84.75 173 ILE A C 1
ATOM 1395 O O . ILE A 1 173 ? -49.25 21.734 1.677 1 84.75 173 ILE A O 1
ATOM 1399 N N . ASN A 1 174 ? -47.875 20.766 3.145 1 82.69 174 ASN A N 1
ATOM 1400 C CA . ASN A 1 174 ? -48.156 21.75 4.188 1 82.69 174 ASN A CA 1
ATOM 1401 C C . ASN A 1 174 ? -47.625 23.125 3.826 1 82.69 174 ASN A C 1
ATOM 1403 O O . ASN A 1 174 ? -48.25 24.141 4.125 1 82.69 174 ASN A O 1
ATOM 1407 N N . ALA A 1 175 ? -46.438 23.062 3.252 1 79.75 175 ALA A N 1
ATOM 1408 C CA . ALA A 1 175 ? -45.844 24.328 2.826 1 79.75 175 ALA A CA 1
ATOM 1409 C C . ALA A 1 175 ? -46.688 25 1.742 1 79.75 175 ALA A C 1
ATOM 1411 O O . ALA A 1 175 ? -46.844 26.219 1.727 1 79.75 175 ALA A O 1
ATOM 1412 N N . ASN A 1 176 ? -47.25 24.234 0.85 1 80.06 176 ASN A N 1
ATOM 1413 C CA . ASN A 1 176 ? -48.062 24.766 -0.229 1 80.06 176 ASN A CA 1
ATOM 1414 C C . ASN A 1 176 ? -49.438 25.25 0.289 1 80.06 176 ASN A C 1
ATOM 1416 O O . ASN A 1 176 ? -50 26.203 -0.244 1 80.06 176 ASN A O 1
ATOM 1420 N N . ASN A 1 177 ? -49.875 24.625 1.215 1 73.75 177 ASN A N 1
ATOM 1421 C CA . ASN A 1 177 ? -51.156 25 1.777 1 73.75 177 ASN A CA 1
ATOM 1422 C C . ASN A 1 177 ? -51.031 26.172 2.74 1 73.75 177 ASN A C 1
ATOM 1424 O O . ASN A 1 177 ? -52 26.953 2.912 1 73.75 177 ASN A O 1
ATOM 1428 N N . ASN A 1 178 ? -50 26.156 3.57 1 61.72 178 ASN A N 1
ATOM 1429 C CA . ASN A 1 178 ? -49.875 27.219 4.562 1 61.72 178 ASN A CA 1
ATOM 1430 C C . ASN A 1 178 ? -49.094 28.406 4.004 1 61.72 178 ASN A C 1
ATOM 1432 O O . ASN A 1 178 ? -47.906 28.281 3.707 1 61.72 178 ASN A O 1
ATOM 1436 N N . ASN A 1 179 ? -49.688 29.312 3.113 1 49.28 179 ASN A N 1
ATOM 1437 C CA . ASN A 1 179 ? -49.062 30.594 2.783 1 49.28 179 ASN A CA 1
ATOM 1438 C C . ASN A 1 179 ? -48.188 31.109 3.932 1 49.28 179 ASN A C 1
ATOM 1440 O O . ASN A 1 179 ? -47.75 32.25 3.898 1 49.28 179 ASN A O 1
ATOM 1444 N N . ILE A 1 180 ? -48.719 31.078 5.246 1 47.78 180 ILE A N 1
ATOM 1445 C CA . ILE A 1 180 ? -48.406 32.062 6.289 1 47.78 180 ILE A CA 1
ATOM 1446 C C . ILE A 1 180 ? -46.938 31.922 6.691 1 47.78 180 ILE A C 1
ATOM 1448 O O . ILE A 1 180 ? -46.375 30.844 6.598 1 47.78 180 ILE A O 1
ATOM 1452 N N . ASP A 1 181 ? -46.406 32.844 7.777 1 46.62 181 ASP A N 1
ATOM 1453 C CA . ASP A 1 181 ? -45.312 33.688 8.219 1 46.62 181 ASP A CA 1
ATOM 1454 C C . ASP A 1 181 ? -44.125 32.875 8.766 1 46.62 181 ASP A C 1
ATOM 1456 O O . ASP A 1 181 ? -43 33.062 8.352 1 46.62 181 ASP A O 1
ATOM 1460 N N . THR A 1 182 ? -43.969 32.906 10.172 1 48.44 182 THR A N 1
ATOM 1461 C CA . THR A 1 182 ? -42.844 33.031 11.094 1 48.44 182 THR A CA 1
ATOM 1462 C C . THR A 1 182 ? -42.125 31.703 11.234 1 48.44 182 THR A C 1
ATOM 1464 O O . THR A 1 182 ? -40.938 31.688 11.562 1 48.44 182 THR A O 1
ATOM 1467 N N . HIS A 1 183 ? -42.75 30.531 11.367 1 51.62 183 HIS A N 1
ATOM 1468 C CA . HIS A 1 183 ? -42.125 29.281 11.773 1 51.62 183 HIS A CA 1
ATOM 1469 C C . HIS A 1 183 ? -41.438 28.594 10.602 1 51.62 183 HIS A C 1
ATOM 1471 O O . HIS A 1 183 ? -41.125 27.406 10.664 1 51.62 183 HIS A O 1
ATOM 1477 N N . THR A 1 184 ? -41.219 29.297 9.703 1 57.31 184 THR A N 1
ATOM 1478 C CA . THR A 1 184 ? -40.719 28.938 8.383 1 57.31 184 THR A CA 1
ATOM 1479 C C . THR A 1 184 ? -39.25 28.484 8.461 1 57.31 184 THR A C 1
ATOM 1481 O O . THR A 1 184 ? -38.875 27.516 7.797 1 57.31 184 THR A O 1
ATOM 1484 N N . ILE A 1 185 ? -38.5 29.281 9.312 1 54.19 185 ILE A N 1
ATOM 1485 C CA . ILE A 1 185 ? -37.094 28.984 9.359 1 54.19 185 ILE A CA 1
ATOM 1486 C C . ILE A 1 185 ? -36.875 27.594 9.969 1 54.19 185 ILE A C 1
ATOM 1488 O O . ILE A 1 185 ? -36.094 26.797 9.461 1 54.19 185 ILE A O 1
ATOM 1492 N N . THR A 1 186 ? -37.562 27.438 11.266 1 60.53 186 THR A N 1
ATOM 1493 C CA . THR A 1 186 ? -37.438 26.125 11.906 1 60.53 186 THR A CA 1
ATOM 1494 C C . THR A 1 186 ? -37.875 25.016 10.969 1 60.53 186 THR A C 1
ATOM 1496 O O . THR A 1 186 ? -37.281 23.953 10.914 1 60.53 186 THR A O 1
ATOM 1499 N N . SER A 1 187 ? -38.812 25.5 10.109 1 74.38 187 SER A N 1
ATOM 1500 C CA . SER A 1 187 ? -39.344 24.516 9.172 1 74.38 187 SER A CA 1
ATOM 1501 C C . SER A 1 187 ? -38.375 24.234 8.039 1 74.38 187 SER A C 1
ATOM 1503 O O . SER A 1 187 ? -38.219 23.078 7.625 1 74.38 187 SER A O 1
ATOM 1505 N N . GLU A 1 188 ? -37.625 25.266 7.793 1 77.94 188 GLU A N 1
ATOM 1506 C CA . GLU A 1 188 ? -36.656 25.078 6.711 1 77.94 188 GLU A CA 1
ATOM 1507 C C . GLU A 1 188 ? -35.469 24.25 7.16 1 77.94 188 GLU A C 1
ATOM 1509 O O . GLU A 1 188 ? -34.969 23.391 6.41 1 77.94 188 GLU A O 1
ATOM 1514 N N . VAL A 1 189 ? -35.031 24.578 8.414 1 84.75 189 VAL A N 1
ATOM 1515 C CA . VAL A 1 189 ? -33.906 23.828 8.984 1 84.75 189 VAL A CA 1
ATOM 1516 C C . VAL A 1 189 ? -34.312 22.375 9.164 1 84.75 189 VAL A C 1
ATOM 1518 O O . VAL A 1 189 ? -33.5 21.469 8.867 1 84.75 189 VAL A O 1
ATOM 1521 N N . GLU A 1 190 ? -35.469 22.234 9.625 1 84.94 190 GLU A N 1
ATOM 1522 C CA . GLU A 1 190 ? -35.969 20.875 9.812 1 84.94 190 GLU A CA 1
ATOM 1523 C C . GLU A 1 190 ? -36.125 20.156 8.477 1 84.94 190 GLU A C 1
ATOM 1525 O O . GLU A 1 190 ? -35.812 18.969 8.359 1 84.94 190 GLU A O 1
ATOM 1530 N N . ASN A 1 191 ? -36.594 20.891 7.531 1 86.94 191 ASN A N 1
ATOM 1531 C CA . ASN A 1 191 ? -36.75 20.297 6.203 1 86.94 191 ASN A CA 1
ATOM 1532 C C . ASN A 1 191 ? -35.375 19.953 5.586 1 86.94 191 ASN A C 1
ATOM 1534 O O . ASN A 1 191 ? -35.25 18.906 4.961 1 86.94 191 ASN A O 1
ATOM 1538 N N . LYS A 1 192 ? -34.469 20.828 5.77 1 90.88 192 LYS A N 1
ATOM 1539 C CA . LYS A 1 192 ? -33.125 20.547 5.277 1 90.88 192 LYS A CA 1
ATOM 1540 C C . LYS A 1 192 ? -32.531 19.328 5.965 1 90.88 192 LYS A C 1
ATOM 1542 O O . LYS A 1 192 ? -31.844 18.516 5.328 1 90.88 192 LYS A O 1
ATOM 1547 N N . ALA A 1 193 ? -32.781 19.219 7.203 1 93.38 193 ALA A N 1
ATOM 1548 C CA . ALA A 1 193 ? -32.281 18.078 7.965 1 93.38 193 ALA A CA 1
ATOM 1549 C C . ALA A 1 193 ? -32.875 16.766 7.441 1 93.38 193 ALA A C 1
ATOM 1551 O O . ALA A 1 193 ? -32.188 15.758 7.352 1 93.38 193 ALA A O 1
ATOM 1552 N N . ILE A 1 194 ? -34.125 16.828 7.086 1 93.5 194 ILE A N 1
ATOM 1553 C CA . ILE A 1 194 ? -34.781 15.641 6.59 1 93.5 194 ILE A CA 1
ATOM 1554 C C . ILE A 1 194 ? -34.25 15.273 5.211 1 93.5 194 ILE A C 1
ATOM 1556 O O . ILE A 1 194 ? -34.031 14.094 4.91 1 93.5 194 ILE A O 1
ATOM 1560 N N . ILE A 1 195 ? -33.969 16.234 4.461 1 94.25 195 ILE A N 1
ATOM 1561 C CA . ILE A 1 195 ? -33.438 16.016 3.125 1 94.25 195 ILE A CA 1
ATOM 1562 C C . ILE A 1 195 ? -32.031 15.453 3.23 1 94.25 195 ILE A C 1
ATOM 1564 O O . ILE A 1 195 ? -31.641 14.547 2.482 1 94.25 195 ILE A O 1
ATOM 1568 N N . ASP A 1 196 ? -31.266 15.984 4.145 1 96.25 196 ASP A N 1
ATOM 1569 C CA . ASP A 1 196 ? -29.922 15.484 4.367 1 96.25 196 ASP A CA 1
ATOM 1570 C C . ASP A 1 196 ? -29.938 14.023 4.809 1 96.25 196 ASP A C 1
ATOM 1572 O O . ASP A 1 196 ? -29.125 13.219 4.363 1 96.25 196 ASP A O 1
ATOM 1576 N N . GLN A 1 197 ? -30.859 13.82 5.625 1 96.25 197 GLN A N 1
ATOM 1577 C CA . GLN A 1 197 ? -31.016 12.438 6.062 1 96.25 197 GLN A CA 1
ATOM 1578 C C . GLN A 1 197 ? -31.391 11.531 4.898 1 96.25 197 GLN A C 1
ATOM 1580 O O . GLN A 1 197 ? -30.891 10.406 4.785 1 96.25 197 GLN A O 1
ATOM 1585 N N . PHE A 1 198 ? -32.25 11.977 4.105 1 96.31 198 PHE A N 1
ATOM 1586 C CA . PHE A 1 198 ? -32.688 11.227 2.93 1 96.31 198 PHE A CA 1
ATOM 1587 C C . PHE A 1 198 ? -31.5 10.961 2.008 1 96.31 198 PHE A C 1
ATOM 1589 O O . PHE A 1 198 ? -31.297 9.828 1.56 1 96.31 198 PHE A O 1
ATOM 1596 N N . ASN A 1 199 ? -30.734 11.93 1.778 1 97.12 199 ASN A N 1
ATOM 1597 C CA . ASN A 1 199 ? -29.562 11.773 0.924 1 97.12 199 ASN A CA 1
ATOM 1598 C C . ASN A 1 199 ? -28.562 10.789 1.522 1 97.12 199 ASN A C 1
ATOM 1600 O O . ASN A 1 199 ? -27.906 10.031 0.794 1 97.12 199 ASN A O 1
ATOM 1604 N N . GLU A 1 200 ? -28.422 10.797 2.721 1 97.31 200 GLU A N 1
ATOM 1605 C CA . GLU A 1 200 ? -27.531 9.852 3.395 1 97.31 200 GLU A CA 1
ATOM 1606 C C . GLU A 1 200 ? -28.016 8.414 3.225 1 97.31 200 GLU A C 1
ATOM 1608 O O . GLU A 1 200 ? -27.203 7.508 3.029 1 97.31 200 GLU A O 1
ATOM 1613 N N . VAL A 1 201 ? -29.234 8.297 3.336 1 97.69 201 VAL A N 1
ATOM 1614 C CA . VAL A 1 201 ? -29.812 6.965 3.178 1 97.69 201 VAL A CA 1
ATOM 1615 C C . VAL A 1 201 ? -29.578 6.461 1.756 1 97.69 201 VAL A C 1
ATOM 1617 O O . VAL A 1 201 ? -29.219 5.301 1.552 1 97.69 201 VAL A O 1
ATOM 1620 N N . ILE A 1 202 ? -29.766 7.301 0.793 1 97.69 202 ILE A N 1
ATOM 1621 C CA . ILE A 1 202 ? -29.547 6.934 -0.603 1 97.69 202 ILE A CA 1
ATOM 1622 C C . ILE A 1 202 ? -28.078 6.547 -0.814 1 97.69 202 ILE A C 1
ATOM 1624 O O . ILE A 1 202 ? -27.781 5.551 -1.48 1 97.69 202 ILE A O 1
ATOM 1628 N N . LYS A 1 203 ? -27.234 7.312 -0.283 1 97.12 203 LYS A N 1
ATOM 1629 C CA . LYS A 1 203 ? -25.812 7.02 -0.382 1 97.12 203 LYS A CA 1
ATOM 1630 C C . LYS A 1 203 ? -25.484 5.664 0.235 1 97.12 203 LYS A C 1
ATOM 1632 O O . LYS A 1 203 ? -24.734 4.871 -0.35 1 97.12 203 LYS A O 1
ATOM 1637 N N . LYS A 1 204 ? -26.031 5.438 1.308 1 97.44 204 LYS A N 1
ATOM 1638 C CA . LYS A 1 204 ? -25.781 4.176 1.998 1 97.44 204 LYS A CA 1
ATOM 1639 C C . LYS A 1 204 ? -26.344 2.998 1.204 1 97.44 204 LYS A C 1
ATOM 1641 O O . LYS A 1 204 ? -25.719 1.942 1.118 1 97.44 204 LYS A O 1
ATOM 1646 N N . LYS A 1 205 ? -27.516 3.127 0.661 1 97.94 205 LYS A N 1
ATOM 1647 C CA . LYS A 1 205 ? -28.094 2.084 -0.174 1 97.94 205 LYS A CA 1
ATOM 1648 C C . LYS A 1 205 ? -27.203 1.755 -1.36 1 97.94 205 LYS A C 1
ATOM 1650 O O . LYS A 1 205 ? -26.969 0.583 -1.667 1 97.94 205 LYS A O 1
ATOM 1655 N N . ASN A 1 206 ? -26.766 2.793 -1.971 1 97.5 206 ASN A N 1
ATOM 1656 C CA . ASN A 1 206 ? -25.875 2.592 -3.109 1 97.5 206 ASN A CA 1
ATOM 1657 C C . ASN A 1 206 ? -24.609 1.842 -2.705 1 97.5 206 ASN A C 1
ATOM 1659 O O . ASN A 1 206 ? -24.125 0.972 -3.439 1 97.5 206 ASN A O 1
ATOM 1663 N N . GLU A 1 207 ? -24.078 2.148 -1.603 1 97.56 207 GLU A N 1
ATOM 1664 C CA . GLU A 1 207 ? -22.906 1.442 -1.084 1 97.56 207 GLU A CA 1
ATOM 1665 C C . GLU A 1 207 ? -23.219 -0.034 -0.85 1 97.56 207 GLU A C 1
ATOM 1667 O O . GLU A 1 207 ? -22.391 -0.9 -1.142 1 97.56 207 GLU A O 1
ATOM 1672 N N . ILE A 1 208 ? -24.359 -0.261 -0.344 1 98.19 208 ILE A N 1
ATOM 1673 C CA . ILE A 1 208 ? -24.75 -1.634 -0.049 1 98.19 208 ILE A CA 1
ATOM 1674 C C . ILE A 1 208 ? -24.906 -2.416 -1.351 1 98.19 208 ILE A C 1
ATOM 1676 O O . ILE A 1 208 ? -24.484 -3.572 -1.441 1 98.19 208 ILE A O 1
ATOM 1680 N N . TYR A 1 209 ? -25.484 -1.807 -2.365 1 98.06 209 TYR A N 1
ATOM 1681 C CA . TYR A 1 209 ? -25.609 -2.463 -3.662 1 98.06 209 TYR A CA 1
ATOM 1682 C C . TYR A 1 209 ? -24.234 -2.828 -4.219 1 98.06 209 TYR A C 1
ATOM 1684 O O . TYR A 1 209 ? -24.047 -3.932 -4.738 1 98.06 209 TYR A O 1
ATOM 1692 N N . LEU A 1 210 ? -23.359 -1.949 -4.117 1 98.19 210 LEU A N 1
ATOM 1693 C CA . LEU A 1 210 ? -22.016 -2.203 -4.586 1 98.19 210 LEU A CA 1
ATOM 1694 C C . LEU A 1 210 ? -21.359 -3.328 -3.787 1 98.19 210 LEU A C 1
ATOM 1696 O O . LEU A 1 210 ? -20.703 -4.203 -4.359 1 98.19 210 LEU A O 1
ATOM 1700 N N . ASN A 1 211 ? -21.609 -3.305 -2.506 1 98.19 211 ASN A N 1
ATOM 1701 C CA . ASN A 1 211 ? -21.062 -4.363 -1.663 1 98.19 211 ASN A CA 1
ATOM 1702 C C . ASN A 1 211 ? -21.609 -5.73 -2.051 1 98.19 211 ASN A C 1
ATOM 1704 O O . ASN A 1 211 ? -20.875 -6.711 -2.104 1 98.19 211 ASN A O 1
ATOM 1708 N N . CYS A 1 212 ? -22.844 -5.719 -2.268 1 98.06 212 CYS A N 1
ATOM 1709 C CA . CYS A 1 212 ? -23.469 -6.98 -2.637 1 98.06 212 CYS A CA 1
ATOM 1710 C C . CYS A 1 212 ? -22.922 -7.5 -3.959 1 98.06 212 CYS A C 1
ATOM 1712 O O . CYS A 1 212 ? -22.641 -8.688 -4.09 1 98.06 212 CYS A O 1
ATOM 1714 N N . ALA A 1 213 ? -22.766 -6.645 -4.883 1 98.19 213 ALA A N 1
ATOM 1715 C CA . ALA A 1 213 ? -22.203 -7.031 -6.176 1 98.19 213 ALA A CA 1
ATOM 1716 C C . ALA A 1 213 ? -20.766 -7.512 -6.031 1 98.19 213 ALA A C 1
ATOM 1718 O O . ALA A 1 213 ? -20.391 -8.531 -6.602 1 98.19 213 ALA A O 1
ATOM 1719 N N . LYS A 1 214 ? -20.016 -6.809 -5.297 1 98.5 214 LYS A N 1
ATOM 1720 C CA . LYS A 1 214 ? -18.609 -7.141 -5.055 1 98.5 214 LYS A CA 1
ATOM 1721 C C . LYS A 1 214 ? -18.484 -8.492 -4.355 1 98.5 214 LYS A C 1
ATOM 1723 O O . LYS A 1 214 ? -17.781 -9.383 -4.836 1 98.5 214 LYS A O 1
ATOM 1728 N N . ASN A 1 215 ? -19.219 -8.633 -3.254 1 98.31 215 ASN A N 1
ATOM 1729 C CA . ASN A 1 215 ? -19.156 -9.867 -2.48 1 98.31 215 ASN A CA 1
ATOM 1730 C C . ASN A 1 215 ? -19.781 -11.039 -3.244 1 98.31 215 ASN A C 1
ATOM 1732 O O . ASN A 1 215 ? -19.328 -12.18 -3.107 1 98.31 215 ASN A O 1
ATOM 1736 N N . GLY A 1 216 ? -20.781 -10.719 -4.027 1 97.94 216 GLY A N 1
ATOM 1737 C CA . GLY A 1 216 ? -21.344 -11.75 -4.887 1 97.94 216 GLY A CA 1
ATOM 1738 C C . GLY A 1 216 ? -20.359 -12.281 -5.914 1 97.94 216 GLY A C 1
ATOM 1739 O O . GLY A 1 216 ? -20.281 -13.484 -6.137 1 97.94 216 GLY A O 1
ATOM 1740 N N . SER A 1 217 ? -19.641 -11.398 -6.516 1 98.38 217 SER A N 1
ATOM 1741 C CA . SER A 1 217 ? -18.594 -11.789 -7.465 1 98.38 217 SER A CA 1
ATOM 1742 C C . SER A 1 217 ? -17.5 -12.617 -6.781 1 98.38 217 SER A C 1
ATOM 1744 O O . SER A 1 217 ? -17.062 -13.633 -7.316 1 98.38 217 SER A O 1
ATOM 1746 N N . ASP A 1 218 ? -17.156 -12.219 -5.625 1 98.25 218 ASP A N 1
ATOM 1747 C CA . ASP A 1 218 ? -16.141 -12.961 -4.875 1 98.25 218 ASP A CA 1
ATOM 1748 C C . ASP A 1 218 ? -16.656 -14.336 -4.461 1 98.25 218 ASP A C 1
ATOM 1750 O O . ASP A 1 218 ? -15.891 -15.297 -4.391 1 98.25 218 ASP A O 1
ATOM 1754 N N . LEU A 1 219 ? -17.938 -14.391 -4.199 1 97.38 219 LEU A N 1
ATOM 1755 C CA . LEU A 1 219 ? -18.531 -15.672 -3.814 1 97.38 219 LEU A CA 1
ATOM 1756 C C . LEU A 1 219 ? -18.438 -16.672 -4.953 1 97.38 219 LEU A C 1
ATOM 1758 O O . LEU A 1 219 ? -18.266 -17.875 -4.711 1 97.38 219 LEU A O 1
ATOM 1762 N N . ILE A 1 220 ? -18.547 -16.219 -6.168 1 97.38 220 ILE A N 1
ATOM 1763 C CA . ILE A 1 220 ? -18.391 -17.078 -7.336 1 97.38 220 ILE A CA 1
ATOM 1764 C C . ILE A 1 220 ? -16.984 -17.688 -7.348 1 97.38 220 ILE A C 1
ATOM 1766 O O . ILE A 1 220 ? -16.828 -18.891 -7.535 1 97.38 220 ILE A O 1
ATOM 1770 N N . ILE A 1 221 ? -16.031 -16.922 -7.074 1 97.56 221 ILE A N 1
ATOM 1771 C CA . ILE A 1 221 ? -14.641 -17.375 -7.047 1 97.56 221 ILE A CA 1
ATOM 1772 C C . ILE A 1 221 ? -14.445 -18.375 -5.91 1 97.56 221 ILE A C 1
ATOM 1774 O O . ILE A 1 221 ? -13.891 -19.453 -6.117 1 97.56 221 ILE A O 1
ATOM 1778 N N . ALA A 1 222 ? -14.961 -17.984 -4.75 1 96.12 222 ALA A N 1
ATOM 1779 C CA . ALA A 1 222 ? -14.805 -18.844 -3.58 1 96.12 222 ALA A CA 1
ATOM 1780 C C . ALA A 1 222 ? -15.484 -20.188 -3.793 1 96.12 222 ALA A C 1
ATOM 1782 O O . ALA A 1 222 ? -14.961 -21.234 -3.379 1 96.12 222 ALA A O 1
ATOM 1783 N N . SER A 1 223 ? -16.594 -20.219 -4.469 1 95 223 SER A N 1
ATOM 1784 C CA . SER A 1 223 ? -17.344 -21.438 -4.719 1 95 223 SER A CA 1
ATOM 1785 C C . SER A 1 223 ? -16.562 -22.391 -5.633 1 95 223 SER A C 1
ATOM 1787 O O . SER A 1 223 ? -16.625 -23.609 -5.48 1 95 223 SER A O 1
ATOM 1789 N N . THR A 1 224 ? -15.883 -21.797 -6.543 1 94.5 224 THR A N 1
ATOM 1790 C CA . THR A 1 224 ? -15.07 -22.609 -7.449 1 94.5 224 THR A CA 1
ATOM 1791 C C . THR A 1 224 ? -13.867 -23.188 -6.719 1 94.5 224 THR A C 1
ATOM 1793 O O . THR A 1 224 ? -13.516 -24.359 -6.938 1 94.5 224 THR A O 1
ATOM 1796 N N . LEU A 1 225 ? -13.266 -22.422 -5.855 1 93.12 225 LEU A N 1
ATOM 1797 C CA . LEU A 1 225 ? -12.117 -22.891 -5.09 1 93.12 225 LEU A CA 1
ATOM 1798 C C . LEU A 1 225 ? -12.508 -24.031 -4.156 1 93.12 225 LEU A C 1
ATOM 1800 O O . LEU A 1 225 ? -11.695 -24.922 -3.887 1 93.12 225 LEU A O 1
ATOM 1804 N N . LEU A 1 226 ? -13.758 -24.047 -3.73 1 93.81 226 LEU A N 1
ATOM 1805 C CA . LEU A 1 226 ? -14.273 -25.078 -2.838 1 93.81 226 LEU A CA 1
ATOM 1806 C C . LEU A 1 226 ? -14.797 -26.266 -3.633 1 93.81 226 LEU A C 1
ATOM 1808 O O . LEU A 1 226 ? -15.211 -27.266 -3.051 1 93.81 226 LEU A O 1
ATOM 1812 N N . LYS A 1 227 ? -14.828 -26.109 -4.934 1 90.88 227 LYS A N 1
ATOM 1813 C CA . LYS A 1 227 ? -15.289 -27.156 -5.852 1 90.88 227 LYS A CA 1
ATOM 1814 C C . LYS A 1 227 ? -16.781 -27.422 -5.664 1 90.88 227 LYS A C 1
ATOM 1816 O O . LYS A 1 227 ? -17.219 -28.562 -5.793 1 90.88 227 LYS A O 1
ATOM 1821 N N . ILE A 1 228 ? -17.422 -26.453 -5.176 1 90.31 228 ILE A N 1
ATOM 1822 C CA . ILE A 1 228 ? -18.875 -26.562 -5.105 1 90.31 228 ILE A CA 1
ATOM 1823 C C . ILE A 1 228 ? -19.453 -26.562 -6.516 1 90.31 228 ILE A C 1
ATOM 1825 O O . ILE A 1 228 ? -20.297 -27.406 -6.852 1 90.31 228 ILE A O 1
ATOM 1829 N N . TYR A 1 229 ? -19.031 -25.594 -7.34 1 89.25 229 TYR A N 1
ATOM 1830 C CA . TYR A 1 229 ? -19.406 -25.5 -8.742 1 89.25 229 TYR A CA 1
ATOM 1831 C C . TYR A 1 229 ? -18.219 -25.078 -9.602 1 89.25 229 TYR A C 1
ATOM 1833 O O . TYR A 1 229 ? -17.562 -24.062 -9.312 1 89.25 229 TYR A O 1
ATOM 1841 N N . PRO A 1 230 ? -17.969 -25.781 -10.625 1 90.94 230 PRO A N 1
ATOM 1842 C CA . PRO A 1 230 ? -16.797 -25.5 -11.461 1 90.94 230 PRO A CA 1
ATOM 1843 C C . PRO A 1 230 ? -17.078 -24.469 -12.547 1 90.94 230 PRO A C 1
ATOM 1845 O O . PRO A 1 230 ? -17.297 -24.844 -13.711 1 90.94 230 PRO A O 1
ATOM 1848 N N . PHE A 1 231 ? -17.016 -23.203 -12.18 1 94.62 231 PHE A N 1
ATOM 1849 C CA . PHE A 1 231 ? -17.172 -22.141 -13.172 1 94.62 231 PHE A CA 1
ATOM 1850 C C . PHE A 1 231 ? -15.953 -22.094 -14.094 1 94.62 231 PHE A C 1
ATOM 1852 O O . PHE A 1 231 ? -14.859 -22.5 -13.711 1 94.62 231 PHE A O 1
ATOM 1859 N N . SER A 1 232 ? -16.156 -21.609 -15.273 1 95.5 232 SER A N 1
ATOM 1860 C CA . SER A 1 232 ? -15.055 -21.5 -16.219 1 95.5 232 SER A CA 1
ATOM 1861 C C . SER A 1 232 ? -14.047 -20.438 -15.781 1 95.5 232 SER A C 1
ATOM 1863 O O . SER A 1 232 ? -14.383 -19.547 -15 1 95.5 232 SER A O 1
ATOM 1865 N N . GLN A 1 233 ? -12.844 -20.547 -16.281 1 95.31 233 GLN A N 1
ATOM 1866 C CA . GLN A 1 233 ? -11.805 -19.578 -15.969 1 95.31 233 GLN A CA 1
ATOM 1867 C C . GLN A 1 233 ? -12.195 -18.188 -16.453 1 95.31 233 GLN A C 1
ATOM 1869 O O . GLN A 1 233 ? -11.836 -17.188 -15.828 1 95.31 233 GLN A O 1
ATOM 1874 N N . GLY A 1 234 ? -12.945 -18.141 -17.5 1 96.81 234 GLY A N 1
ATOM 1875 C CA . GLY A 1 234 ? -13.453 -16.859 -17.953 1 96.81 234 GLY A CA 1
ATOM 1876 C C . GLY A 1 234 ? -14.406 -16.203 -16.969 1 96.81 234 GLY A C 1
ATOM 1877 O O . GLY A 1 234 ? -14.289 -15 -16.703 1 96.81 234 GLY A O 1
ATOM 1878 N N . THR A 1 235 ? -15.312 -17 -16.422 1 97.81 235 THR A N 1
ATOM 1879 C CA . THR A 1 235 ? -16.266 -16.5 -15.445 1 97.81 235 THR A CA 1
ATOM 1880 C C . THR A 1 235 ? -15.555 -16.031 -14.18 1 97.81 235 THR A C 1
ATOM 1882 O O . THR A 1 235 ? -15.891 -14.984 -13.617 1 97.81 235 THR A O 1
ATOM 1885 N N . ILE A 1 236 ? -14.578 -16.75 -13.781 1 98 236 ILE A N 1
ATOM 1886 C CA . ILE A 1 236 ? -13.797 -16.406 -12.594 1 98 236 ILE A CA 1
ATOM 1887 C C . ILE A 1 236 ? -13.039 -15.102 -12.836 1 98 236 ILE A C 1
ATOM 1889 O O . ILE A 1 236 ? -13.008 -14.227 -11.977 1 98 236 ILE A O 1
ATOM 1893 N N . GLY A 1 237 ? -12.438 -15.016 -14.023 1 98.44 237 GLY A N 1
ATOM 1894 C CA . GLY A 1 237 ? -11.742 -13.797 -14.391 1 98.44 237 GLY A CA 1
ATOM 1895 C C . GLY A 1 237 ? -12.633 -12.57 -14.375 1 98.44 237 GLY A C 1
ATOM 1896 O O . GLY A 1 237 ? -12.266 -11.539 -13.805 1 98.44 237 GLY A O 1
ATOM 1897 N N . ILE A 1 238 ? -13.805 -12.703 -14.875 1 98.62 238 ILE A N 1
ATOM 1898 C CA . ILE A 1 238 ? -14.75 -11.594 -14.938 1 98.62 238 ILE A CA 1
ATOM 1899 C C . ILE A 1 238 ? -15.203 -11.227 -13.523 1 98.62 238 ILE A C 1
ATOM 1901 O O . ILE A 1 238 ? -15.266 -10.047 -13.18 1 98.62 238 ILE A O 1
ATOM 1905 N N . SER A 1 239 ? -15.523 -12.234 -12.766 1 98.62 239 SER A N 1
ATOM 1906 C CA . SER A 1 239 ? -15.961 -12 -11.391 1 98.62 239 SER A CA 1
ATOM 1907 C C . SER A 1 239 ? -14.883 -11.289 -10.578 1 98.62 239 SER A C 1
ATOM 1909 O O . SER A 1 239 ? -15.18 -10.359 -9.828 1 98.62 239 SER A O 1
ATOM 1911 N N . GLY A 1 240 ? -13.641 -11.68 -10.797 1 98.56 240 GLY A N 1
ATOM 1912 C CA . GLY A 1 240 ? -12.539 -11.047 -10.094 1 98.56 240 GLY A CA 1
ATOM 1913 C C . GLY A 1 240 ? -12.336 -9.594 -10.492 1 98.56 240 GLY A C 1
ATOM 1914 O O . GLY A 1 240 ? -12.102 -8.742 -9.641 1 98.56 240 GLY A O 1
ATOM 1915 N N . ILE A 1 241 ? -12.484 -9.328 -11.742 1 98.69 241 ILE A N 1
ATOM 1916 C CA . ILE A 1 241 ? -12.312 -7.969 -12.242 1 98.69 241 ILE A CA 1
ATOM 1917 C C . ILE A 1 241 ? -13.43 -7.082 -11.703 1 98.69 241 ILE A C 1
ATOM 1919 O O . ILE A 1 241 ? -13.18 -5.953 -11.266 1 98.69 241 ILE A O 1
ATOM 1923 N N . ILE A 1 242 ? -14.617 -7.609 -11.672 1 98.69 242 ILE A N 1
ATOM 1924 C CA . ILE A 1 242 ? -15.766 -6.848 -11.188 1 98.69 242 ILE A CA 1
ATOM 1925 C C . ILE A 1 242 ? -15.562 -6.492 -9.719 1 98.69 242 ILE A C 1
ATOM 1927 O O . ILE A 1 242 ? -15.719 -5.332 -9.328 1 98.69 242 ILE A O 1
ATOM 1931 N N . SER A 1 243 ? -15.242 -7.465 -8.961 1 98.69 243 SER A N 1
ATOM 1932 C CA . SER A 1 243 ? -15.023 -7.238 -7.539 1 98.69 243 SER A CA 1
ATOM 1933 C C . SER A 1 243 ? -13.906 -6.227 -7.301 1 98.69 243 SER A C 1
ATOM 1935 O O . SER A 1 243 ? -14.055 -5.312 -6.488 1 98.69 243 SER A O 1
ATOM 1937 N N . ALA A 1 244 ? -12.836 -6.332 -8.07 1 98.56 244 ALA A N 1
ATOM 1938 C CA . ALA A 1 244 ? -11.68 -5.449 -7.91 1 98.56 244 ALA A CA 1
ATOM 1939 C C . ALA A 1 244 ? -12.031 -4.016 -8.312 1 98.56 244 ALA A C 1
ATOM 1941 O O . ALA A 1 244 ? -11.641 -3.064 -7.633 1 98.56 244 ALA A O 1
ATOM 1942 N N . LEU A 1 245 ? -12.758 -3.889 -9.383 1 98.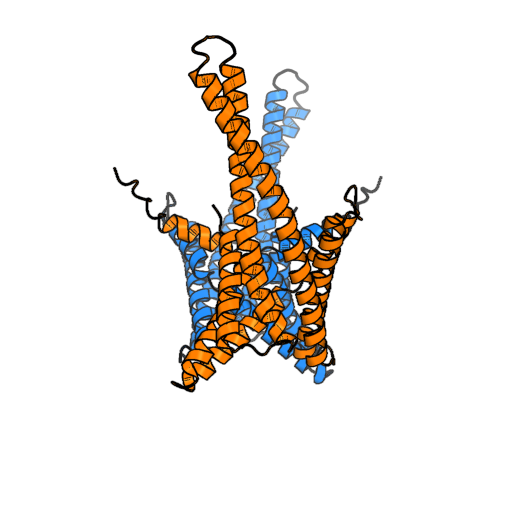5 245 LEU A N 1
ATOM 1943 C CA . LEU A 1 245 ? -13.125 -2.564 -9.875 1 98.5 245 LEU A CA 1
ATOM 1944 C C . LEU A 1 245 ? -14.062 -1.863 -8.891 1 98.5 245 LEU A C 1
ATOM 1946 O O . LEU A 1 245 ? -13.922 -0.664 -8.648 1 98.5 245 LEU A O 1
ATOM 1950 N N . ILE A 1 246 ? -14.984 -2.631 -8.344 1 98.5 246 ILE A N 1
ATOM 1951 C CA . ILE A 1 246 ? -15.891 -2.049 -7.367 1 98.5 246 ILE A CA 1
ATOM 1952 C C . ILE A 1 246 ? -15.109 -1.627 -6.125 1 98.5 246 ILE A C 1
ATOM 1954 O O . ILE A 1 246 ? -15.312 -0.534 -5.59 1 98.5 246 ILE A O 1
ATOM 1958 N N . GLY A 1 247 ? -14.203 -2.502 -5.691 1 97.88 247 GLY A N 1
ATOM 1959 C CA . GLY A 1 247 ? -13.359 -2.146 -4.566 1 97.88 247 GLY A CA 1
ATOM 1960 C C . GLY A 1 247 ? -12.531 -0.895 -4.805 1 97.88 247 GLY A C 1
ATOM 1961 O O . GLY A 1 247 ? -12.445 -0.026 -3.934 1 97.88 247 GLY A O 1
ATOM 1962 N N . ALA A 1 248 ? -11.969 -0.777 -5.957 1 97.62 248 ALA A N 1
ATOM 1963 C CA . ALA A 1 248 ? -11.18 0.402 -6.312 1 97.62 248 ALA A CA 1
ATOM 1964 C C . ALA A 1 248 ? -12.055 1.651 -6.355 1 97.62 248 ALA A C 1
ATOM 1966 O O . ALA A 1 248 ? -11.648 2.719 -5.895 1 97.62 248 ALA A O 1
ATOM 1967 N N . TYR A 1 249 ? -13.188 1.45 -6.887 1 97.25 249 TYR A N 1
ATOM 1968 C CA . TYR A 1 249 ? -14.125 2.564 -6.98 1 97.25 249 TYR A CA 1
ATOM 1969 C C . TYR A 1 249 ? -14.508 3.074 -5.598 1 97.25 249 TYR A C 1
ATOM 1971 O O . TYR A 1 249 ? -14.57 4.285 -5.367 1 97.25 249 TYR A O 1
ATOM 1979 N N . GLN A 1 250 ? -14.727 2.189 -4.723 1 96.88 250 GLN A N 1
ATOM 1980 C CA . GLN A 1 250 ? -15.148 2.557 -3.375 1 96.88 250 GLN A CA 1
ATOM 1981 C C . GLN A 1 250 ? -14.023 3.268 -2.627 1 96.88 250 GLN A C 1
ATOM 1983 O O . GLN A 1 250 ? -14.281 4.062 -1.719 1 96.88 250 GLN A O 1
ATOM 1988 N N . MET A 1 251 ? -12.805 3.01 -3.045 1 96.12 251 MET A N 1
ATOM 1989 C CA . MET A 1 251 ? -11.656 3.607 -2.375 1 96.12 251 MET A CA 1
ATOM 1990 C C . MET A 1 251 ? -11.18 4.852 -3.117 1 96.12 251 MET A C 1
ATOM 1992 O O . MET A 1 251 ? -10.234 5.516 -2.682 1 96.12 251 MET A O 1
ATOM 1996 N N . TRP A 1 252 ? -11.805 5.168 -4.191 1 95.5 252 TRP A N 1
ATOM 1997 C CA . TRP A 1 252 ? -11.359 6.281 -5.023 1 95.5 252 TRP A CA 1
ATOM 1998 C C . TRP A 1 252 ? -11.461 7.602 -4.27 1 95.5 252 TRP A C 1
ATOM 2000 O O . TRP A 1 252 ? -12.531 7.953 -3.76 1 95.5 252 TRP A O 1
ATOM 2010 N N . PRO A 1 253 ? -10.32 8.305 -4.168 1 89.88 253 PRO A N 1
ATOM 2011 C CA . PRO A 1 253 ? -10.359 9.578 -3.457 1 89.88 253 PRO A CA 1
ATOM 2012 C C . PRO A 1 253 ? -11.258 10.609 -4.141 1 89.88 253 PRO A C 1
ATOM 2014 O O . PRO A 1 253 ? -11.227 10.742 -5.367 1 89.88 253 PRO A O 1
ATOM 2017 N N . LYS A 1 254 ? -12.234 11.227 -3.377 1 79.81 254 LYS A N 1
ATOM 2018 C CA . LYS A 1 254 ? -13.156 12.227 -3.914 1 79.81 254 LYS A CA 1
ATOM 2019 C C . LYS A 1 254 ? -12.602 13.641 -3.723 1 79.81 254 LYS A C 1
ATOM 2021 O O . LYS A 1 254 ? -11.828 13.891 -2.799 1 79.81 254 LYS A O 1
ATOM 2026 N N . MET B 1 1 ? 13.539 9.719 40.719 1 27.17 1 MET B N 1
ATOM 2027 C CA . MET B 1 1 ? 12.258 9.562 40.031 1 27.17 1 MET B CA 1
ATOM 2028 C C . MET B 1 1 ? 12.453 9.25 38.562 1 27.17 1 MET B C 1
ATOM 2030 O O . MET B 1 1 ? 12.75 10.141 37.75 1 27.17 1 MET B O 1
ATOM 2034 N N . ALA B 1 2 ? 13.203 8.117 38.219 1 35.09 2 ALA B N 1
ATOM 2035 C CA . ALA B 1 2 ? 13.586 7.621 36.906 1 35.09 2 ALA B CA 1
ATOM 2036 C C . ALA B 1 2 ? 12.391 7.586 35.969 1 35.09 2 ALA B C 1
ATOM 2038 O O . ALA B 1 2 ? 11.305 7.141 36.344 1 35.09 2 ALA B O 1
ATOM 2039 N N . GLY B 1 3 ? 12.211 8.633 35.188 1 32.78 3 GLY B N 1
ATOM 2040 C CA . GLY B 1 3 ? 11.141 8.758 34.219 1 32.78 3 GLY B CA 1
ATOM 2041 C C . GLY B 1 3 ? 10.797 7.449 33.531 1 32.78 3 GLY B C 1
ATOM 2042 O O . GLY B 1 3 ? 11.672 6.797 32.938 1 32.78 3 GLY B O 1
ATOM 2043 N N . ILE B 1 4 ? 10.008 6.547 34.156 1 33.88 4 ILE B N 1
ATOM 2044 C CA . ILE B 1 4 ? 9.477 5.293 33.625 1 33.88 4 ILE B CA 1
ATOM 2045 C C . ILE B 1 4 ? 9.141 5.457 32.125 1 33.88 4 ILE B C 1
ATOM 2047 O O . ILE B 1 4 ? 8.258 6.238 31.781 1 33.88 4 ILE B O 1
ATOM 2051 N N . LEU B 1 5 ? 10.094 5.621 31.188 1 38.72 5 LEU B N 1
ATOM 2052 C CA . LEU B 1 5 ? 9.758 5.457 29.781 1 38.72 5 LEU B CA 1
ATOM 2053 C C . LEU B 1 5 ? 8.57 4.523 29.594 1 38.72 5 LEU B C 1
ATOM 2055 O O . LEU B 1 5 ? 8.648 3.34 29.938 1 38.72 5 LEU B O 1
ATOM 2059 N N . SER B 1 6 ? 7.395 4.812 30.016 1 42.91 6 SER B N 1
ATOM 2060 C CA . SER B 1 6 ? 6.148 4.062 29.875 1 42.91 6 SER B CA 1
ATOM 2061 C C . SER B 1 6 ? 6.129 3.264 28.578 1 42.91 6 SER B C 1
ATOM 2063 O O . SER B 1 6 ? 6.449 3.793 27.516 1 42.91 6 SER B O 1
ATOM 2065 N N . LYS B 1 7 ? 6.52 1.998 28.516 1 48.31 7 LYS B N 1
ATOM 2066 C CA . LYS B 1 7 ? 6.398 0.938 27.516 1 48.31 7 LYS B CA 1
ATOM 2067 C C . LYS B 1 7 ? 5.219 1.19 26.578 1 48.31 7 LYS B C 1
ATOM 2069 O O . LYS B 1 7 ? 4.09 1.383 27.031 1 48.31 7 LYS B O 1
ATOM 2074 N N . PRO B 1 8 ? 5.535 1.809 25.391 1 55.97 8 PRO B N 1
ATOM 2075 C CA . PRO B 1 8 ? 4.316 1.91 24.578 1 55.97 8 PRO B CA 1
ATOM 2076 C C . PRO B 1 8 ? 3.363 0.739 24.797 1 55.97 8 PRO B C 1
ATOM 2078 O O . PRO B 1 8 ? 3.805 -0.403 24.953 1 55.97 8 PRO B O 1
ATOM 2081 N N . ASN B 1 9 ? 2.172 0.963 25.234 1 71.94 9 ASN B N 1
ATOM 2082 C CA . ASN B 1 9 ? 1.064 0.028 25.406 1 71.94 9 ASN B CA 1
ATOM 2083 C C . ASN B 1 9 ? 0.857 -0.822 24.156 1 71.94 9 ASN B C 1
ATOM 2085 O O . ASN B 1 9 ? 1.082 -0.354 23.031 1 71.94 9 ASN B O 1
ATOM 2089 N N . TYR B 1 10 ? 1.094 -2.135 24.172 1 76.25 10 TYR B N 1
ATOM 2090 C CA . TYR B 1 10 ? 0.918 -3.154 23.141 1 76.25 10 TYR B CA 1
ATOM 2091 C C . TYR B 1 10 ? -0.154 -2.742 22.141 1 76.25 10 TYR B C 1
ATOM 2093 O O . TYR B 1 10 ? 0.025 -2.896 20.938 1 76.25 10 TYR B O 1
ATOM 2101 N N . ASN B 1 11 ? -1.035 -2.078 22.609 1 83.38 11 ASN B N 1
ATOM 2102 C CA . ASN B 1 11 ? -2.145 -1.674 21.75 1 83.38 11 ASN B CA 1
ATOM 2103 C C . ASN B 1 11 ? -1.755 -0.518 20.828 1 83.38 11 ASN B C 1
ATOM 2105 O O . ASN B 1 11 ? -2.133 -0.495 19.656 1 83.38 11 ASN B O 1
ATOM 2109 N N . GLN B 1 12 ? -0.903 0.285 21.406 1 88.88 12 GLN B N 1
ATOM 2110 C CA . GLN B 1 12 ? -0.484 1.427 20.594 1 88.88 12 GLN B CA 1
ATOM 2111 C C . GLN B 1 12 ? 0.496 1.001 19.5 1 88.88 12 GLN B C 1
ATOM 2113 O O . GLN B 1 12 ? 0.432 1.496 18.375 1 88.88 12 GLN B O 1
ATOM 2118 N N . PHE B 1 13 ? 1.399 0.086 19.859 1 92.12 13 PHE B N 1
ATOM 2119 C CA . PHE B 1 13 ? 2.352 -0.441 18.891 1 92.12 13 PHE B CA 1
ATOM 2120 C C . PHE B 1 13 ? 1.627 -1.13 17.734 1 92.12 13 PHE B C 1
ATOM 2122 O O . PHE B 1 13 ? 1.938 -0.891 16.578 1 92.12 13 PHE B O 1
ATOM 2129 N N . LEU B 1 14 ? 0.655 -1.896 18.141 1 91.94 14 LEU B N 1
ATOM 2130 C CA . LEU B 1 14 ? -0.085 -2.656 17.141 1 91.94 14 LEU B CA 1
ATOM 2131 C C . LEU B 1 14 ? -0.858 -1.726 16.203 1 91.94 14 LEU B C 1
ATOM 2133 O O . LEU B 1 14 ? -0.9 -1.945 14.992 1 91.94 14 LEU B O 1
ATOM 2137 N N . GLU B 1 15 ? -1.408 -0.756 16.766 1 93.5 15 GLU B N 1
ATOM 2138 C CA . GLU B 1 15 ? -2.152 0.212 15.961 1 93.5 15 GLU B CA 1
ATOM 2139 C C . GLU B 1 15 ? -1.235 0.941 14.984 1 93.5 15 GLU B C 1
ATOM 2141 O O . GLU B 1 15 ? -1.588 1.132 13.82 1 93.5 15 GLU B O 1
ATOM 2146 N N . SER B 1 16 ? -0.066 1.305 15.477 1 95.56 16 SER B N 1
ATOM 2147 C CA . SER B 1 16 ? 0.902 1.987 14.625 1 95.56 16 SER B CA 1
ATOM 2148 C C . SER B 1 16 ? 1.412 1.068 13.516 1 95.56 16 SER B C 1
ATOM 2150 O O . SER B 1 16 ? 1.596 1.501 12.383 1 95.56 16 SER B O 1
ATOM 2152 N N . LEU B 1 17 ? 1.578 -0.139 13.898 1 95.81 17 LEU B N 1
ATOM 2153 C CA . LEU B 1 17 ? 2.041 -1.115 12.914 1 95.81 17 LEU B CA 1
ATOM 2154 C C . LEU B 1 17 ? 1 -1.32 11.82 1 95.81 17 LEU B C 1
ATOM 2156 O O . LEU B 1 17 ? 1.337 -1.354 10.641 1 95.81 17 LEU B O 1
ATOM 2160 N N . ILE B 1 18 ? -0.224 -1.422 12.188 1 95.62 18 ILE B N 1
ATOM 2161 C CA . ILE B 1 18 ? -1.307 -1.613 11.234 1 95.62 18 ILE B CA 1
ATOM 2162 C C . ILE B 1 18 ? -1.393 -0.405 10.305 1 95.62 18 ILE B C 1
ATOM 2164 O O . ILE B 1 18 ? -1.574 -0.557 9.094 1 95.62 18 ILE B O 1
ATOM 2168 N N . LYS B 1 19 ? -1.198 0.746 10.859 1 96.06 19 LYS B N 1
ATOM 2169 C CA . LYS B 1 19 ? -1.233 1.968 10.055 1 96.06 19 LYS B CA 1
ATOM 2170 C C . LYS B 1 19 ? -0.078 2.006 9.062 1 96.06 19 LYS B C 1
ATOM 2172 O O . LYS B 1 19 ? -0.254 2.424 7.914 1 96.06 19 LYS B O 1
ATOM 2177 N N . LEU B 1 20 ? 1.054 1.586 9.523 1 96.88 20 LEU B N 1
ATOM 2178 C CA . LEU B 1 20 ? 2.211 1.523 8.641 1 96.88 20 LEU B CA 1
ATOM 2179 C C . LEU B 1 20 ? 1.959 0.556 7.484 1 96.88 20 LEU B C 1
ATOM 2181 O O . LEU B 1 20 ? 2.229 0.88 6.328 1 96.88 20 LEU B O 1
ATOM 2185 N N . LEU B 1 21 ? 1.382 -0.527 7.789 1 96.25 21 LEU B N 1
ATOM 2186 C CA . LEU B 1 21 ? 1.168 -1.582 6.805 1 96.25 21 LEU B CA 1
ATOM 2187 C C . LEU B 1 21 ? 0.039 -1.213 5.848 1 96.25 21 LEU B C 1
ATOM 2189 O O . LEU B 1 21 ? -0.101 -1.819 4.785 1 96.25 21 LEU B O 1
ATOM 2193 N N . ALA B 1 22 ? -0.712 -0.224 6.219 1 95.56 22 ALA B N 1
ATOM 2194 C CA . ALA B 1 22 ? -1.826 0.208 5.379 1 95.56 22 ALA B CA 1
ATOM 2195 C C . ALA B 1 22 ? -1.342 1.111 4.246 1 95.56 22 ALA B C 1
ATOM 2197 O O . ALA B 1 22 ? -2.08 1.374 3.295 1 95.56 22 ALA B O 1
ATOM 2198 N N . GLN B 1 23 ? -0.12 1.511 4.312 1 96.38 23 GLN B N 1
ATOM 2199 C CA . GLN B 1 23 ? 0.49 2.326 3.268 1 96.38 23 GLN B CA 1
ATOM 2200 C C . GLN B 1 23 ? 1.385 1.482 2.363 1 96.38 23 GLN B C 1
ATOM 2202 O O . GLN B 1 23 ? 2.178 0.672 2.846 1 96.38 23 GLN B O 1
ATOM 2207 N N . THR B 1 24 ? 1.303 1.728 1.066 1 96.25 24 THR B N 1
ATOM 2208 C CA . THR B 1 24 ? 2.104 0.961 0.119 1 96.25 24 THR B CA 1
ATOM 2209 C C . THR B 1 24 ? 3.592 1.117 0.418 1 96.25 24 THR B C 1
ATOM 2211 O O . TH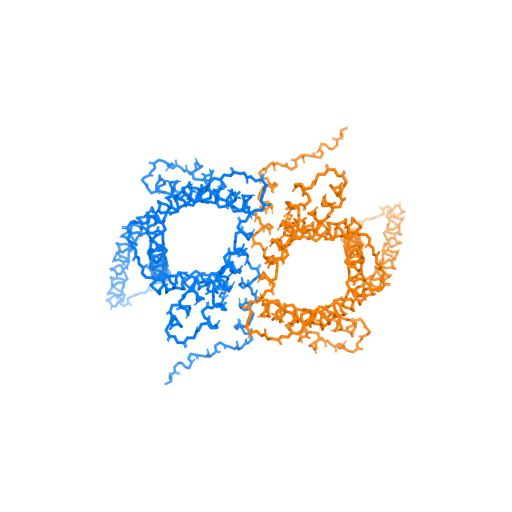R B 1 24 ? 4.336 0.135 0.423 1 96.25 24 THR B O 1
ATOM 2214 N N . SER B 1 25 ? 3.979 2.359 0.7 1 95.69 25 SER B N 1
ATOM 2215 C CA . SER B 1 25 ? 5.387 2.605 0.993 1 95.69 25 SER B CA 1
ATOM 2216 C C . SER B 1 25 ? 5.812 1.906 2.279 1 95.69 25 SER B C 1
ATOM 2218 O O . SER B 1 25 ? 6.949 1.438 2.391 1 95.69 25 SER B O 1
ATOM 2220 N N . GLY B 1 26 ? 4.934 1.886 3.242 1 96.25 26 GLY B N 1
ATOM 2221 C CA . GLY B 1 26 ? 5.227 1.18 4.477 1 96.25 26 GLY B CA 1
ATOM 2222 C C . GLY B 1 26 ? 5.359 -0.32 4.293 1 96.25 26 GLY B C 1
ATOM 2223 O O . GLY B 1 26 ? 6.301 -0.934 4.797 1 96.25 26 GLY B O 1
ATOM 2224 N N . LYS B 1 27 ? 4.426 -0.848 3.549 1 96 27 LYS B N 1
ATOM 2225 C CA . LYS B 1 27 ? 4.457 -2.279 3.26 1 96 27 LYS B CA 1
ATOM 2226 C C . LYS B 1 27 ? 5.691 -2.648 2.443 1 96 27 LYS B C 1
ATOM 2228 O O . LYS B 1 27 ? 6.266 -3.725 2.627 1 96 27 LYS B O 1
ATOM 2233 N N . ASP B 1 28 ? 6.09 -1.813 1.593 1 96.81 28 ASP B N 1
ATOM 2234 C CA . ASP B 1 28 ? 7.289 -2.045 0.794 1 96.81 28 ASP B CA 1
ATOM 2235 C C . ASP B 1 28 ? 8.523 -2.154 1.682 1 96.81 28 ASP B C 1
ATOM 2237 O O . ASP B 1 28 ? 9.445 -2.916 1.378 1 96.81 28 ASP B O 1
ATOM 2241 N N . LYS B 1 29 ? 8.555 -1.415 2.809 1 97.12 29 LYS B N 1
ATOM 2242 C CA . LYS B 1 29 ? 9.695 -1.51 3.717 1 97.12 29 LYS B CA 1
ATOM 2243 C C . LYS B 1 29 ? 9.766 -2.887 4.371 1 97.12 29 LYS B C 1
ATOM 2245 O O . LYS B 1 29 ? 10.852 -3.424 4.59 1 97.12 29 LYS B O 1
ATOM 2250 N N . ILE B 1 30 ? 8.617 -3.436 4.586 1 96 30 ILE B N 1
ATOM 2251 C CA . ILE B 1 30 ? 8.586 -4.77 5.18 1 96 30 ILE B CA 1
ATOM 2252 C C . ILE B 1 30 ? 9.062 -5.801 4.16 1 96 30 ILE B C 1
ATOM 2254 O O . ILE B 1 30 ? 9.852 -6.688 4.488 1 96 30 ILE B O 1
ATOM 2258 N N . ALA B 1 31 ? 8.602 -5.637 2.979 1 97.06 31 ALA B N 1
ATOM 2259 C CA . ALA B 1 31 ? 9.055 -6.543 1.927 1 97.06 31 ALA B CA 1
ATOM 2260 C C . ALA B 1 31 ? 10.562 -6.426 1.71 1 97.06 31 ALA B C 1
ATOM 2262 O O . ALA B 1 31 ? 11.234 -7.426 1.453 1 97.06 31 ALA B O 1
ATOM 2263 N N . LYS B 1 32 ? 11.023 -5.199 1.823 1 98 32 LYS B N 1
ATOM 2264 C CA . LYS B 1 32 ? 12.453 -4.961 1.682 1 98 32 LYS B CA 1
ATOM 2265 C C . LYS B 1 32 ? 13.234 -5.609 2.82 1 98 32 LYS B C 1
ATOM 2267 O O . LYS B 1 32 ? 14.312 -6.172 2.604 1 98 32 LYS B O 1
ATOM 2272 N N . ILE B 1 33 ? 12.727 -5.555 3.975 1 98.06 33 ILE B N 1
ATOM 2273 C CA . ILE B 1 33 ? 13.359 -6.207 5.117 1 98.06 33 ILE B CA 1
ATOM 2274 C C . ILE B 1 33 ? 13.406 -7.715 4.887 1 98.06 33 ILE B C 1
ATOM 2276 O O . ILE B 1 33 ? 14.43 -8.359 5.152 1 98.06 33 ILE B O 1
ATOM 2280 N N . LEU B 1 34 ? 12.359 -8.266 4.352 1 97.44 34 LEU B N 1
ATOM 2281 C CA . LEU B 1 34 ? 12.32 -9.695 4.062 1 97.44 34 LEU B CA 1
ATOM 2282 C C . LEU B 1 34 ? 13.32 -10.055 2.967 1 97.44 34 LEU B C 1
ATOM 2284 O O . LEU B 1 34 ? 14.039 -11.047 3.08 1 97.44 34 LEU B O 1
ATOM 2288 N N . GLN B 1 35 ? 13.398 -9.281 1.989 1 97.94 35 GLN B N 1
ATOM 2289 C CA . GLN B 1 35 ? 14.289 -9.539 0.857 1 97.94 35 GLN B CA 1
ATOM 2290 C C . GLN B 1 35 ? 15.75 -9.5 1.285 1 97.94 35 GLN B C 1
ATOM 2292 O O . GLN B 1 35 ? 16.5 -10.453 1.043 1 97.94 35 GLN B O 1
ATOM 2297 N N . TYR B 1 36 ? 16.109 -8.461 1.953 1 98.56 36 TYR B N 1
ATOM 2298 C CA . TYR B 1 36 ? 17.516 -8.273 2.277 1 98.56 36 TYR B CA 1
ATOM 2299 C C . TYR B 1 36 ? 17.891 -9.039 3.541 1 98.56 36 TYR B C 1
ATOM 2301 O O . TYR B 1 36 ? 19.047 -9.422 3.723 1 98.56 36 TYR B O 1
ATOM 2309 N N . GLY B 1 37 ? 16.906 -9.227 4.395 1 98.25 37 GLY B N 1
ATOM 2310 C CA . GLY B 1 37 ? 17.141 -10.164 5.48 1 98.25 37 GLY B CA 1
ATOM 2311 C C . GLY B 1 37 ? 17.422 -11.578 4.996 1 98.25 37 GLY B C 1
ATOM 2312 O O . GLY B 1 37 ? 18.297 -12.25 5.531 1 98.25 37 GLY B O 1
ATOM 2313 N N . ALA B 1 38 ? 16.656 -11.953 4.027 1 98 38 ALA B N 1
ATOM 2314 C CA . ALA B 1 38 ? 16.875 -13.266 3.426 1 98 38 ALA B CA 1
ATOM 2315 C C . ALA B 1 38 ? 18.266 -13.344 2.795 1 98 38 ALA B C 1
ATOM 2317 O O . ALA B 1 38 ? 18.938 -14.375 2.883 1 98 38 ALA B O 1
ATOM 2318 N N . LYS B 1 39 ? 18.688 -12.289 2.164 1 97.5 39 LYS B N 1
ATOM 2319 C CA . LYS B 1 39 ? 20.016 -12.242 1.585 1 97.5 39 LYS B CA 1
ATOM 2320 C C . LYS B 1 39 ? 21.094 -12.406 2.66 1 97.5 39 LYS B C 1
ATOM 2322 O O . LYS B 1 39 ? 22.047 -13.156 2.477 1 97.5 39 LYS B O 1
ATOM 2327 N N . LEU B 1 40 ? 20.922 -11.711 3.752 1 98.06 40 LEU B N 1
ATOM 2328 C CA . LEU B 1 40 ? 21.875 -11.773 4.855 1 98.06 40 LEU B CA 1
ATOM 2329 C C . LEU B 1 40 ? 21.922 -13.18 5.453 1 98.06 40 LEU B C 1
ATOM 2331 O O . LEU B 1 40 ? 23 -13.758 5.621 1 98.06 40 LEU B O 1
ATOM 2335 N N . LEU B 1 41 ? 20.734 -13.719 5.73 1 97.62 41 LEU B N 1
ATOM 2336 C CA . LEU B 1 41 ? 20.656 -15.047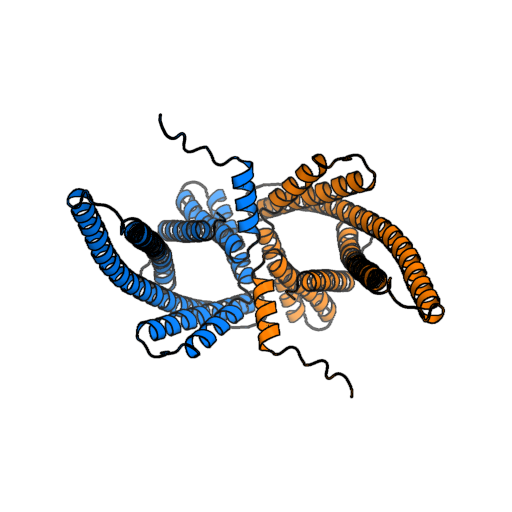 6.332 1 97.62 41 LEU B CA 1
ATOM 2337 C C . LEU B 1 41 ? 21.172 -16.109 5.367 1 97.62 41 LEU B C 1
ATOM 2339 O O . LEU B 1 41 ? 21.812 -17.078 5.781 1 97.62 41 LEU B O 1
ATOM 2343 N N . GLY B 1 42 ? 20.844 -15.914 4.086 1 97 42 GLY B N 1
ATOM 2344 C CA . GLY B 1 42 ? 21.406 -16.812 3.096 1 97 42 GLY B CA 1
ATOM 2345 C C . GLY B 1 42 ? 22.922 -16.859 3.111 1 97 42 GLY B C 1
ATOM 2346 O O . GLY B 1 42 ? 23.531 -17.922 2.99 1 97 42 GLY B O 1
ATOM 2347 N N . TYR B 1 43 ? 23.516 -15.734 3.307 1 96.5 43 TYR B N 1
ATOM 2348 C CA . TYR B 1 43 ? 24.969 -15.625 3.387 1 96.5 43 TYR B CA 1
ATOM 2349 C C . TYR B 1 43 ? 25.5 -16.328 4.637 1 96.5 43 TYR B C 1
ATOM 2351 O O . TYR B 1 43 ? 26.516 -17.016 4.582 1 96.5 43 TYR B O 1
ATOM 2359 N N . ILE B 1 44 ? 24.812 -16.172 5.695 1 96 44 ILE B N 1
ATOM 2360 C CA . ILE B 1 44 ? 25.219 -16.75 6.969 1 96 44 ILE B CA 1
ATOM 2361 C C . ILE B 1 44 ? 25.094 -18.266 6.91 1 96 44 ILE B C 1
ATOM 2363 O O . ILE B 1 44 ? 25.938 -18.984 7.461 1 96 44 ILE B O 1
ATOM 2367 N N . PHE B 1 45 ? 24.125 -18.781 6.184 1 95.88 45 PHE B N 1
ATOM 2368 C CA . PHE B 1 45 ? 23.844 -20.203 6.152 1 95.88 45 PHE B CA 1
ATOM 2369 C C . PHE B 1 45 ? 24.672 -20.906 5.074 1 95.88 45 PHE B C 1
ATOM 2371 O O . PHE B 1 45 ? 24.641 -22.125 4.953 1 95.88 45 PHE B O 1
ATOM 2378 N N . LEU B 1 46 ? 25.359 -20.172 4.273 1 91.25 46 LEU B N 1
ATOM 2379 C CA . LEU B 1 46 ? 26.062 -20.719 3.115 1 91.25 46 LEU B CA 1
ATOM 2380 C C . LEU B 1 46 ? 26.891 -21.938 3.506 1 91.25 46 LEU B C 1
ATOM 2382 O O . LEU B 1 46 ? 26.906 -22.938 2.789 1 91.25 46 LEU B O 1
ATOM 2386 N N . LYS B 1 47 ? 27.562 -21.891 4.734 1 90.81 47 LYS B N 1
ATOM 2387 C CA . LYS B 1 47 ? 28.422 -23.016 5.109 1 90.81 47 LYS B CA 1
ATOM 2388 C C . LYS B 1 47 ? 27.75 -23.906 6.145 1 90.81 47 LYS B C 1
ATOM 2390 O O . LYS B 1 47 ? 28.359 -24.844 6.668 1 90.81 47 LYS B O 1
ATOM 2395 N N . ARG B 1 48 ? 26.516 -23.703 6.359 1 93.31 48 ARG B N 1
ATOM 2396 C CA . ARG B 1 48 ? 25.891 -24.422 7.473 1 93.31 48 ARG B CA 1
ATOM 2397 C C . ARG B 1 48 ? 24.781 -25.344 6.984 1 93.31 48 ARG B C 1
ATOM 2399 O O . ARG B 1 48 ? 24.672 -26.484 7.453 1 93.31 48 ARG B O 1
ATOM 2406 N N . SER B 1 49 ? 24.016 -24.891 6.086 1 94.5 49 SER B N 1
ATOM 2407 C CA . SER B 1 49 ? 22.859 -25.688 5.699 1 94.5 49 SER B CA 1
ATOM 2408 C C . SER B 1 49 ? 22.375 -25.328 4.293 1 94.5 49 SER B C 1
ATOM 2410 O O . SER B 1 49 ? 21.938 -24.203 4.043 1 94.5 49 SER B O 1
ATOM 2412 N N . LYS B 1 50 ? 22.359 -26.281 3.49 1 94.31 50 LYS B N 1
ATOM 2413 C CA . LYS B 1 50 ? 21.906 -26.094 2.117 1 94.31 50 LYS B CA 1
ATOM 2414 C C . LYS B 1 50 ? 20.406 -25.828 2.072 1 94.31 50 LYS B C 1
ATOM 2416 O O . LYS B 1 50 ? 19.938 -25.031 1.267 1 94.31 50 LYS B O 1
ATOM 2421 N N . HIS B 1 51 ? 19.703 -26.484 2.898 1 94.25 51 HIS B N 1
ATOM 2422 C CA . HIS B 1 51 ? 18.266 -26.312 2.957 1 94.25 51 HIS B CA 1
ATOM 2423 C C . HIS B 1 51 ? 17.891 -24.859 3.252 1 94.25 51 HIS B C 1
ATOM 2425 O O . HIS B 1 51 ? 17.078 -24.266 2.539 1 94.25 51 HIS B O 1
ATOM 2431 N N . TRP B 1 52 ? 18.547 -24.281 4.199 1 95.75 52 TRP B N 1
ATOM 2432 C CA . TRP B 1 52 ? 18.219 -22.906 4.613 1 95.75 52 TRP B CA 1
ATOM 2433 C C . TRP B 1 52 ? 18.688 -21.906 3.568 1 95.75 52 TRP B C 1
ATOM 2435 O O . TRP B 1 52 ? 18.062 -20.859 3.375 1 95.75 52 TRP B O 1
ATOM 2445 N N . VAL B 1 53 ? 19.75 -22.188 2.895 1 97.25 53 VAL B N 1
ATOM 2446 C CA . VAL B 1 53 ? 20.188 -21.328 1.805 1 97.25 53 VAL B CA 1
ATOM 2447 C C . VAL B 1 53 ? 19.109 -21.266 0.723 1 97.25 53 VAL B C 1
ATOM 2449 O O . VAL B 1 53 ? 18.781 -20.188 0.219 1 97.25 53 VAL B O 1
ATOM 2452 N N . ASP B 1 54 ? 18.531 -22.406 0.44 1 96.56 54 ASP B N 1
ATOM 2453 C CA . ASP B 1 54 ? 17.484 -22.484 -0.58 1 96.56 54 ASP B CA 1
ATOM 2454 C C . ASP B 1 54 ? 16.234 -21.734 -0.145 1 96.56 54 ASP B C 1
ATOM 2456 O O . ASP B 1 54 ? 15.633 -21 -0.939 1 96.56 54 ASP B O 1
ATOM 2460 N N . VAL B 1 55 ? 15.891 -21.906 1.125 1 96.94 55 VAL B N 1
ATOM 2461 C CA . VAL B 1 55 ? 14.719 -21.234 1.669 1 96.94 55 VAL B CA 1
ATOM 2462 C C . VAL B 1 55 ? 14.922 -19.719 1.603 1 96.94 55 VAL B C 1
ATOM 2464 O O . VAL B 1 55 ? 14.023 -18.984 1.181 1 96.94 55 VAL B O 1
ATOM 2467 N N . MET B 1 56 ? 16.125 -19.312 1.961 1 97.81 56 MET B N 1
ATOM 2468 C CA . MET B 1 56 ? 16.406 -17.875 1.969 1 97.81 56 MET B CA 1
ATOM 2469 C C . MET B 1 56 ? 16.422 -17.312 0.55 1 97.81 56 MET B C 1
ATOM 2471 O O . MET B 1 56 ? 15.969 -16.188 0.319 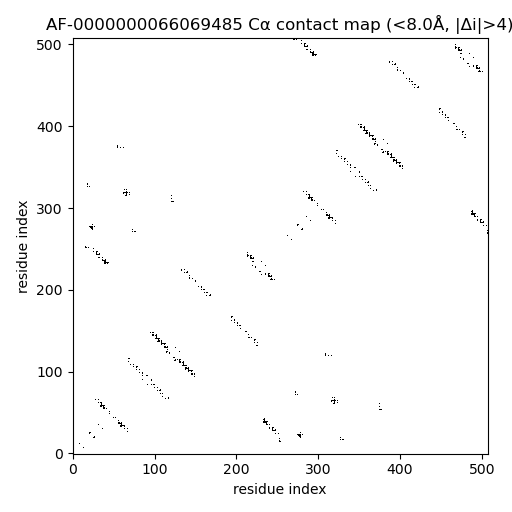1 97.81 56 MET B O 1
ATOM 2475 N N . LYS B 1 57 ? 16.875 -18.078 -0.338 1 97.62 57 LYS B N 1
ATOM 2476 C CA . LYS B 1 57 ? 16.875 -17.656 -1.732 1 97.62 57 LYS B CA 1
ATOM 2477 C C . LYS B 1 57 ? 15.445 -17.5 -2.26 1 97.62 57 LYS B C 1
ATOM 2479 O O . LYS B 1 57 ? 15.141 -16.516 -2.953 1 97.62 57 LYS B O 1
ATOM 2484 N N . LYS B 1 58 ? 14.602 -18.406 -1.935 1 97 58 LYS B N 1
ATOM 2485 C CA . LYS B 1 58 ? 13.211 -18.312 -2.354 1 97 58 LYS B CA 1
ATOM 2486 C C . LYS B 1 58 ? 12.508 -17.125 -1.708 1 97 58 LYS B C 1
ATOM 2488 O O . LYS B 1 58 ? 11.727 -16.438 -2.357 1 97 58 LYS B O 1
ATOM 2493 N N . LEU B 1 59 ? 12.859 -16.922 -0.44 1 97.31 59 LEU B N 1
ATOM 2494 C CA . LEU B 1 59 ? 12.281 -15.781 0.256 1 97.31 59 LEU B CA 1
ATOM 2495 C C . LEU B 1 59 ? 12.742 -14.469 -0.375 1 97.31 59 LEU B C 1
ATOM 2497 O O . LEU B 1 59 ? 11.938 -13.555 -0.58 1 97.31 59 LEU B O 1
ATOM 2501 N N . GLU B 1 60 ? 13.977 -14.406 -0.669 1 97.75 60 GLU B N 1
ATOM 2502 C CA . GLU B 1 60 ? 14.555 -13.227 -1.32 1 97.75 60 GLU B CA 1
ATOM 2503 C C . GLU B 1 60 ? 13.875 -12.953 -2.66 1 97.75 60 GLU B C 1
ATOM 2505 O O . GLU B 1 60 ? 13.438 -11.836 -2.924 1 97.75 60 GLU B O 1
ATOM 2510 N N . THR B 1 61 ? 13.719 -13.984 -3.441 1 95.25 61 THR B N 1
ATOM 2511 C CA . THR B 1 61 ? 13.172 -13.836 -4.789 1 95.25 61 THR B CA 1
ATOM 2512 C C . THR B 1 61 ? 11.68 -13.516 -4.734 1 95.25 61 THR B C 1
ATOM 2514 O O . THR B 1 61 ? 11.195 -12.672 -5.496 1 95.25 61 THR B O 1
ATOM 2517 N N . THR B 1 62 ? 10.977 -14.141 -3.84 1 95.62 62 THR B N 1
ATOM 2518 C CA . THR B 1 62 ? 9.547 -13.898 -3.695 1 95.62 62 THR B CA 1
ATOM 2519 C C . THR B 1 62 ? 9.281 -12.469 -3.24 1 95.62 62 THR B C 1
ATOM 2521 O O . THR B 1 62 ? 8.43 -11.781 -3.807 1 95.62 62 THR B O 1
ATOM 2524 N N . SER B 1 63 ? 10.055 -12.055 -2.285 1 96.56 63 SER B N 1
ATOM 2525 C CA . SER B 1 63 ? 9.891 -10.703 -1.776 1 96.56 63 SER B CA 1
ATOM 2526 C C . SER B 1 63 ? 10.32 -9.664 -2.811 1 96.56 63 SER B C 1
ATOM 2528 O O . SER B 1 63 ? 9.641 -8.656 -3.006 1 96.56 63 SER B O 1
ATOM 2530 N N . GLY B 1 64 ? 11.375 -9.898 -3.486 1 95.94 64 GLY B N 1
ATOM 2531 C CA . GLY B 1 64 ? 11.828 -9 -4.535 1 95.94 64 GLY B CA 1
ATOM 2532 C C . GLY B 1 64 ? 10.859 -8.891 -5.695 1 95.94 64 GLY B C 1
ATOM 2533 O O . GLY B 1 64 ? 10.602 -7.789 -6.191 1 95.94 64 GLY B O 1
ATOM 2534 N N . SER B 1 65 ? 10.312 -10.016 -6.078 1 94.31 65 SER B N 1
ATOM 2535 C CA . SER B 1 65 ? 9.336 -10.023 -7.16 1 94.31 65 SER B CA 1
ATOM 2536 C C . SER B 1 65 ? 8.055 -9.297 -6.754 1 94.31 65 SER B C 1
ATOM 2538 O O . SER B 1 65 ? 7.453 -8.594 -7.562 1 94.31 65 SER B O 1
ATOM 2540 N N . ALA B 1 66 ? 7.676 -9.508 -5.543 1 96.19 66 ALA B N 1
ATOM 2541 C CA . ALA B 1 66 ? 6.484 -8.828 -5.043 1 96.19 66 ALA B CA 1
ATOM 2542 C C . ALA B 1 66 ? 6.676 -7.312 -5.07 1 96.19 66 ALA B C 1
ATOM 2544 O O . ALA B 1 66 ? 5.754 -6.57 -5.426 1 96.19 66 ALA B O 1
ATOM 2545 N N . ARG B 1 67 ? 7.855 -6.867 -4.699 1 96.06 67 ARG B N 1
ATOM 2546 C CA . ARG B 1 67 ? 8.133 -5.438 -4.691 1 96.06 67 ARG B CA 1
ATOM 2547 C C . ARG B 1 67 ? 8.031 -4.852 -6.098 1 96.06 67 ARG B C 1
ATOM 2549 O O . ARG B 1 67 ? 7.578 -3.721 -6.273 1 96.06 67 ARG B O 1
ATOM 2556 N N . LYS B 1 68 ? 8.367 -5.582 -7.07 1 95 68 LYS B N 1
ATOM 2557 C CA . LYS B 1 68 ? 8.281 -5.102 -8.445 1 95 68 LYS B CA 1
ATOM 2558 C C . LYS B 1 68 ? 6.832 -4.84 -8.844 1 95 68 LYS B C 1
ATOM 2560 O O . LYS B 1 68 ? 6.539 -3.854 -9.531 1 95 68 LYS B O 1
ATOM 2565 N N . VAL B 1 69 ? 5.977 -5.656 -8.383 1 94 69 VAL B N 1
ATOM 2566 C CA . VAL B 1 69 ? 4.559 -5.477 -8.672 1 94 69 VAL B CA 1
ATOM 2567 C C . VAL B 1 69 ? 4.016 -4.285 -7.891 1 94 69 VAL B C 1
ATOM 2569 O O . VAL B 1 69 ? 3.277 -3.459 -8.43 1 94 69 VAL B O 1
ATOM 2572 N N . TRP B 1 70 ? 4.543 -4.176 -6.66 1 92.88 70 TRP B N 1
ATOM 2573 C CA . TRP B 1 70 ? 4.094 -3.107 -5.777 1 92.88 70 TRP B CA 1
ATOM 2574 C C . TRP B 1 70 ? 4.535 -1.745 -6.301 1 92.88 70 TRP B C 1
ATOM 2576 O O . TRP B 1 70 ? 3.906 -0.726 -6.012 1 92.88 70 TRP B O 1
ATOM 2586 N N . ARG B 1 71 ? 5.48 -1.765 -7.082 1 95 71 ARG B N 1
ATOM 2587 C CA . ARG B 1 71 ? 6.074 -0.51 -7.531 1 95 71 ARG B CA 1
ATOM 2588 C C . ARG B 1 71 ? 5.41 -0.017 -8.812 1 95 71 ARG B C 1
ATOM 2590 O O . ARG B 1 71 ? 5.668 1.104 -9.258 1 95 71 ARG B O 1
ATOM 2597 N N . LEU B 1 72 ? 4.508 -0.828 -9.273 1 93.88 72 LEU B N 1
ATOM 2598 C CA . LEU B 1 72 ? 3.76 -0.367 -10.438 1 93.88 72 LEU B CA 1
ATOM 2599 C C . LEU B 1 72 ? 3.016 0.927 -10.133 1 93.88 72 LEU B C 1
ATOM 2601 O O . LEU B 1 72 ? 2.361 1.038 -9.086 1 93.88 72 LEU B O 1
ATOM 2605 N N . GLY B 1 73 ? 3.17 1.897 -10.984 1 92.5 73 GLY B N 1
ATOM 2606 C CA . GLY B 1 73 ? 2.486 3.166 -10.797 1 92.5 73 GLY B CA 1
ATOM 2607 C C . GLY B 1 73 ? 3.359 4.227 -10.148 1 92.5 73 GLY B C 1
ATOM 2608 O O . GLY B 1 73 ? 3.012 5.406 -10.148 1 92.5 73 GLY B O 1
ATOM 2609 N N . ASN B 1 74 ? 4.52 3.801 -9.594 1 94.75 74 ASN B N 1
ATOM 2610 C CA . ASN B 1 74 ? 5.406 4.766 -8.961 1 94.75 74 ASN B CA 1
ATOM 2611 C C . ASN B 1 74 ? 5.898 5.816 -9.953 1 94.75 74 ASN B C 1
ATOM 2613 O O . ASN B 1 74 ? 6.211 6.945 -9.57 1 94.75 74 ASN B O 1
ATOM 2617 N N . THR B 1 75 ? 5.91 5.48 -11.219 1 96.31 75 THR B N 1
ATOM 2618 C CA . THR B 1 75 ? 6.348 6.422 -12.242 1 96.31 75 THR B CA 1
ATOM 2619 C C . THR B 1 75 ? 5.434 7.648 -12.273 1 96.31 75 THR B C 1
ATOM 2621 O O . THR B 1 75 ? 5.898 8.766 -12.5 1 96.31 75 THR B O 1
ATOM 2624 N N . LEU B 1 76 ? 4.164 7.418 -12.008 1 95.19 76 LEU B N 1
ATOM 2625 C CA . LEU B 1 76 ? 3.201 8.516 -12.023 1 95.19 76 LEU B CA 1
ATOM 2626 C C . LEU B 1 76 ? 3.477 9.5 -10.891 1 95.19 76 LEU B C 1
ATOM 2628 O O . LEU B 1 76 ? 3.42 10.711 -11.086 1 95.19 76 LEU B O 1
ATOM 2632 N N . ALA B 1 77 ? 3.781 8.938 -9.766 1 93.81 77 ALA B N 1
ATOM 2633 C CA . ALA B 1 77 ? 4.102 9.789 -8.617 1 93.81 77 ALA B CA 1
ATOM 2634 C C . ALA B 1 77 ? 5.367 10.594 -8.875 1 93.81 77 ALA B C 1
ATOM 2636 O O . ALA B 1 77 ? 5.422 11.789 -8.57 1 93.81 77 ALA B O 1
ATOM 2637 N N . GLU B 1 78 ? 6.367 9.953 -9.477 1 95.44 78 GLU B N 1
ATOM 2638 C CA . GLU B 1 78 ? 7.613 10.648 -9.781 1 95.44 78 GLU B CA 1
ATOM 2639 C C . GLU B 1 78 ? 7.398 11.75 -10.812 1 95.44 78 GLU B C 1
ATOM 2641 O O . GLU B 1 78 ? 8.008 12.812 -10.727 1 95.44 78 GLU B O 1
ATOM 2646 N N . GLN B 1 79 ? 6.582 11.43 -11.75 1 95.75 79 GLN B N 1
ATOM 2647 C CA . GLN B 1 79 ? 6.273 12.414 -12.781 1 95.75 79 GLN B CA 1
ATOM 2648 C C . GLN B 1 79 ? 5.664 13.68 -12.172 1 95.75 79 GLN B C 1
ATOM 2650 O O . GLN B 1 79 ? 6.031 14.797 -12.547 1 95.75 79 GLN B O 1
ATOM 2655 N N . GLN B 1 80 ? 4.812 13.539 -11.234 1 94.25 80 GLN B N 1
ATOM 2656 C CA . GLN B 1 80 ? 4.199 14.688 -10.57 1 94.25 80 GLN B CA 1
ATOM 2657 C C . GLN B 1 80 ? 5.234 15.492 -9.789 1 94.25 80 GLN B C 1
ATOM 2659 O O . GLN B 1 80 ? 5.184 16.719 -9.766 1 94.25 80 GLN B O 1
ATOM 2664 N N . LYS B 1 81 ? 6.113 14.781 -9.164 1 94.44 81 LYS B N 1
ATOM 2665 C CA . LYS B 1 81 ? 7.164 15.469 -8.422 1 94.44 81 LYS B CA 1
ATOM 2666 C C . LYS B 1 81 ? 8.055 16.297 -9.352 1 94.44 81 LYS B C 1
ATOM 2668 O O . LYS B 1 81 ? 8.461 17.406 -9.008 1 94.44 81 LYS B O 1
ATOM 2673 N N . ILE B 1 82 ? 8.359 15.727 -10.484 1 95.5 82 ILE B N 1
ATOM 2674 C CA . ILE B 1 82 ? 9.18 16.406 -11.469 1 95.5 82 ILE B CA 1
ATOM 2675 C C . ILE B 1 82 ? 8.461 17.672 -11.961 1 95.5 82 ILE B C 1
ATOM 2677 O O . ILE B 1 82 ? 9.047 18.75 -12.008 1 95.5 82 ILE B O 1
ATOM 2681 N N . LEU B 1 83 ? 7.164 17.531 -12.289 1 93.62 83 LEU B N 1
ATOM 2682 C CA . LEU B 1 83 ? 6.383 18.656 -12.773 1 93.62 83 LEU B CA 1
ATOM 2683 C C . LEU B 1 83 ? 6.297 19.75 -11.719 1 93.62 83 LEU B C 1
ATOM 2685 O O . LEU B 1 83 ? 6.352 20.938 -12.039 1 93.62 83 LEU B O 1
ATOM 2689 N N . ALA B 1 84 ? 6.242 19.375 -10.5 1 92.75 84 ALA B N 1
ATOM 2690 C CA . ALA B 1 84 ? 6.168 20.328 -9.398 1 92.75 84 ALA B CA 1
ATOM 2691 C C . ALA B 1 84 ? 7.469 21.125 -9.281 1 92.75 84 ALA B C 1
ATOM 2693 O O . ALA B 1 84 ? 7.453 22.297 -8.883 1 92.75 84 ALA B O 1
ATOM 2694 N N . LEU B 1 85 ? 8.555 20.5 -9.594 1 93.62 85 LEU B N 1
ATOM 2695 C CA . LEU B 1 85 ? 9.859 21.156 -9.477 1 93.62 85 LEU B CA 1
ATOM 2696 C C . LEU B 1 85 ? 10.016 22.234 -10.539 1 93.62 85 LEU B C 1
ATOM 2698 O O . LEU B 1 85 ? 10.758 23.203 -10.328 1 93.62 85 LEU B O 1
ATOM 2702 N N . PHE B 1 86 ? 9.25 22.125 -11.586 1 92.56 86 PHE B N 1
ATOM 2703 C CA . PHE B 1 86 ? 9.305 23.141 -12.625 1 92.56 86 PHE B CA 1
ATOM 2704 C C . PHE B 1 86 ? 8.422 24.328 -12.266 1 92.56 86 PHE B C 1
ATOM 2706 O O . PHE B 1 86 ? 8.555 25.406 -12.852 1 92.56 86 PHE B O 1
ATOM 2713 N N . LYS B 1 87 ? 7.59 24.219 -11.32 1 91.81 87 LYS B N 1
ATOM 2714 C CA . LYS B 1 87 ? 6.645 25.266 -10.961 1 91.81 87 LYS B CA 1
ATOM 2715 C C . LYS B 1 87 ? 7.168 26.109 -9.797 1 91.81 87 LYS B C 1
ATOM 2717 O O . LYS B 1 87 ? 6.551 27.109 -9.414 1 91.81 87 LYS B O 1
ATOM 2722 N N . VAL B 1 88 ? 8.328 25.672 -9.383 1 89.94 88 VAL B N 1
ATOM 2723 C CA . VAL B 1 88 ? 8.891 26.422 -8.258 1 89.94 88 VAL B CA 1
ATOM 2724 C C . VAL B 1 88 ? 9.477 27.734 -8.75 1 89.94 88 VAL B C 1
ATOM 2726 O O . VAL B 1 88 ? 9.75 27.891 -9.945 1 89.94 88 VAL B O 1
ATOM 2729 N N . LYS B 1 89 ? 9.617 28.766 -7.91 1 88.94 89 LYS B N 1
ATOM 2730 C CA . LYS B 1 89 ? 10.047 30.125 -8.242 1 88.94 89 LYS B CA 1
ATOM 2731 C C . LYS B 1 89 ? 11.383 30.109 -8.984 1 88.94 89 LYS B C 1
ATOM 2733 O O . LYS B 1 89 ? 11.516 30.75 -10.031 1 88.94 89 LYS B O 1
ATOM 2738 N N . ASN B 1 90 ? 12.438 29.344 -8.453 1 90.56 90 ASN B N 1
ATOM 2739 C CA . ASN B 1 90 ? 13.75 29.25 -9.086 1 90.56 90 ASN B CA 1
ATOM 2740 C C . ASN B 1 90 ? 14.102 27.812 -9.438 1 90.56 90 ASN B C 1
ATOM 2742 O O . ASN B 1 90 ? 14.945 27.188 -8.781 1 90.56 90 ASN B O 1
ATOM 2746 N N . PRO B 1 91 ? 13.602 27.406 -10.57 1 86.94 91 PRO B N 1
ATOM 2747 C CA . PRO B 1 91 ? 13.773 25.984 -10.922 1 86.94 91 PRO B CA 1
ATOM 2748 C C . PRO B 1 91 ? 15.219 25.641 -11.281 1 86.94 91 PRO B C 1
ATOM 2750 O O . PRO B 1 91 ? 15.617 24.484 -11.211 1 86.94 91 PRO B O 1
ATOM 2753 N N . PHE B 1 92 ? 16.031 26.703 -11.539 1 89.56 92 PHE B N 1
ATOM 2754 C CA . PHE B 1 92 ? 17.391 26.406 -11.984 1 89.56 92 PHE B CA 1
ATOM 2755 C C . PHE B 1 92 ? 18.406 26.703 -10.891 1 89.56 92 PHE B C 1
ATOM 2757 O O . PHE B 1 92 ? 19.609 26.734 -11.148 1 89.56 92 PHE B O 1
ATOM 2764 N N . ALA B 1 93 ? 17.891 26.875 -9.703 1 92.56 93 ALA B N 1
ATOM 2765 C CA . ALA B 1 93 ? 18.797 26.969 -8.562 1 92.56 93 ALA B CA 1
ATOM 2766 C C . ALA B 1 93 ? 19.516 25.641 -8.328 1 92.56 93 ALA B C 1
ATOM 2768 O O . ALA B 1 93 ? 19 24.578 -8.695 1 92.56 93 ALA B O 1
ATOM 2769 N N . PHE B 1 94 ? 20.641 25.688 -7.73 1 93.94 94 PHE B N 1
ATOM 2770 C CA . PHE B 1 94 ? 21.531 24.547 -7.562 1 93.94 94 PHE B CA 1
ATOM 2771 C C . PHE B 1 94 ? 20.797 23.375 -6.93 1 93.94 94 PHE B C 1
ATOM 2773 O O . PHE B 1 94 ? 20.781 22.281 -7.484 1 93.94 94 PHE B O 1
ATOM 2780 N N . LEU B 1 95 ? 20.141 23.625 -5.836 1 94 95 LEU B N 1
ATOM 2781 C CA . LEU B 1 95 ? 19.453 22.562 -5.113 1 94 95 LEU B CA 1
ATOM 2782 C C . LEU B 1 95 ? 18.266 22.031 -5.918 1 94 95 LEU B C 1
ATOM 2784 O O . LEU B 1 95 ? 17.953 20.844 -5.855 1 94 95 LEU B O 1
ATOM 2788 N N . ASN B 1 96 ? 17.656 22.906 -6.684 1 95.19 96 ASN B N 1
ATOM 2789 C CA . ASN B 1 96 ? 16.5 22.484 -7.484 1 95.19 96 ASN B CA 1
ATOM 2790 C C . ASN B 1 96 ? 16.938 21.641 -8.688 1 95.19 96 ASN B C 1
ATOM 2792 O O . ASN B 1 96 ? 16.219 20.719 -9.094 1 95.19 96 ASN B O 1
ATOM 2796 N N . ILE B 1 97 ? 18.031 22 -9.203 1 95.94 97 ILE B N 1
ATOM 2797 C CA . ILE B 1 97 ? 18.562 21.203 -10.297 1 95.94 97 ILE B CA 1
ATOM 2798 C C . ILE B 1 97 ? 18.922 19.812 -9.789 1 95.94 97 ILE B C 1
ATOM 2800 O O . ILE B 1 97 ? 18.641 18.812 -10.445 1 95.94 97 ILE B O 1
ATOM 2804 N N . LEU B 1 98 ? 19.547 19.766 -8.633 1 97 98 LEU B N 1
ATOM 2805 C CA . LEU B 1 98 ? 19.875 18.469 -8.031 1 97 98 LEU B CA 1
ATOM 2806 C C . LEU B 1 98 ? 18.609 17.656 -7.754 1 97 98 LEU B C 1
ATOM 2808 O O . LEU B 1 98 ? 18.594 16.453 -7.969 1 97 98 LEU B O 1
ATOM 2812 N N . ALA B 1 99 ? 17.609 18.344 -7.336 1 96.75 99 ALA B N 1
ATOM 2813 C CA . ALA B 1 99 ? 16.344 17.672 -7.066 1 96.75 99 ALA B CA 1
ATOM 2814 C C . ALA B 1 99 ? 15.727 17.125 -8.352 1 96.75 99 ALA B C 1
ATOM 2816 O O . ALA B 1 99 ? 15.141 16.031 -8.352 1 96.75 99 ALA B O 1
ATOM 2817 N N . LEU B 1 100 ? 15.859 17.875 -9.359 1 96.62 100 LEU B N 1
ATOM 2818 C CA . LEU B 1 100 ? 15.352 17.438 -10.656 1 96.62 100 LEU B CA 1
ATOM 2819 C C . LEU B 1 100 ? 16.078 16.188 -11.133 1 96.62 100 LEU B C 1
ATOM 2821 O O . LEU B 1 100 ? 15.453 15.25 -11.625 1 96.62 100 LEU B O 1
ATOM 2825 N N . ILE B 1 101 ? 17.328 16.172 -10.953 1 96.56 101 ILE B N 1
ATOM 2826 C CA . ILE B 1 101 ? 18.125 15.008 -11.344 1 96.56 101 ILE B CA 1
ATOM 2827 C C . ILE B 1 101 ? 17.734 13.805 -10.477 1 96.56 101 ILE B C 1
ATOM 2829 O O . ILE B 1 101 ? 17.594 12.688 -10.984 1 96.56 101 ILE B O 1
ATOM 2833 N N . ARG B 1 102 ? 17.594 14.039 -9.258 1 97.62 102 ARG B N 1
ATOM 2834 C CA . ARG B 1 102 ? 17.219 12.969 -8.344 1 97.62 102 ARG B CA 1
ATOM 2835 C C . ARG B 1 102 ? 15.883 12.352 -8.75 1 97.62 102 ARG B C 1
ATOM 2837 O O . ARG B 1 102 ? 15.781 11.133 -8.906 1 97.62 102 ARG B O 1
ATOM 2844 N N . GLN B 1 103 ? 14.914 13.211 -9.039 1 97.88 103 GLN B N 1
ATOM 2845 C CA . GLN B 1 103 ? 13.586 12.719 -9.375 1 97.88 103 GLN B CA 1
ATOM 2846 C C . GLN B 1 103 ? 13.57 12.055 -10.742 1 97.88 103 GLN B C 1
ATOM 2848 O O . GLN B 1 103 ? 12.844 11.086 -10.969 1 97.88 103 GLN B O 1
ATOM 2853 N N . SER B 1 104 ? 14.336 12.617 -11.609 1 97.56 104 SER B N 1
ATOM 2854 C CA . SER B 1 104 ? 14.445 11.984 -12.93 1 97.56 104 SER B CA 1
ATOM 2855 C C . SER B 1 104 ? 15.109 10.617 -12.836 1 97.56 104 SER B C 1
ATOM 2857 O O . SER B 1 104 ? 14.695 9.672 -13.508 1 97.56 104 SER B O 1
ATOM 2859 N N . GLY B 1 105 ? 16.156 10.586 -12.055 1 97.69 105 GLY B N 1
ATOM 2860 C CA . GLY B 1 105 ? 16.781 9.297 -11.812 1 97.69 105 GLY B CA 1
ATOM 2861 C C . GLY B 1 105 ? 15.812 8.258 -11.273 1 97.69 105 GLY B C 1
ATOM 2862 O O . GLY B 1 105 ? 15.766 7.133 -11.766 1 97.69 105 GLY B O 1
ATOM 2863 N N . MET B 1 106 ? 15.039 8.656 -10.398 1 97.06 106 MET B N 1
ATOM 2864 C CA . MET B 1 106 ? 14.062 7.734 -9.82 1 97.06 106 MET B CA 1
ATOM 2865 C C . MET B 1 106 ? 12.984 7.375 -10.844 1 97.06 106 MET B C 1
ATOM 2867 O O . MET B 1 106 ? 12.531 6.234 -10.898 1 97.06 106 MET B O 1
ATOM 2871 N N . TYR B 1 107 ? 12.586 8.344 -11.625 1 97.94 107 TYR B N 1
ATOM 2872 C CA . TYR B 1 107 ? 11.609 8.102 -12.672 1 97.94 107 TYR B CA 1
ATOM 2873 C C . TYR B 1 107 ? 12.086 6.992 -13.609 1 97.94 107 TYR B C 1
ATOM 2875 O O . TYR B 1 107 ? 11.359 6.027 -13.859 1 97.94 107 TYR B O 1
ATOM 2883 N N . PHE B 1 108 ? 13.266 7.078 -14.055 1 97.94 108 PHE B N 1
ATOM 2884 C CA . PHE B 1 108 ? 13.789 6.109 -15.008 1 97.94 108 PHE B CA 1
ATOM 2885 C C . PHE B 1 108 ? 14.102 4.785 -14.32 1 97.94 108 PHE B C 1
ATOM 2887 O O . PHE B 1 108 ? 13.953 3.717 -14.914 1 97.94 108 PHE B O 1
ATOM 2894 N N . TYR B 1 109 ? 14.516 4.887 -13.102 1 97.38 109 TYR B N 1
ATOM 2895 C CA . TYR B 1 109 ? 14.672 3.662 -12.328 1 97.38 109 TYR B CA 1
ATOM 2896 C C . TYR B 1 109 ? 13.398 2.828 -12.359 1 97.38 109 TYR B C 1
ATOM 2898 O O . TYR B 1 109 ? 13.445 1.624 -12.625 1 97.38 109 TYR B O 1
ATOM 2906 N N . TRP B 1 110 ? 12.242 3.463 -12.141 1 97.19 110 TRP B N 1
ATOM 2907 C CA . TRP B 1 110 ? 10.961 2.766 -12.125 1 97.19 110 TRP B CA 1
ATOM 2908 C C . TRP B 1 110 ? 10.586 2.271 -13.516 1 97.19 110 TRP B C 1
ATOM 2910 O O . TRP B 1 110 ? 10.055 1.17 -13.672 1 97.19 110 TRP B O 1
ATOM 2920 N N . VAL B 1 111 ? 10.844 3.047 -14.477 1 97.69 111 VAL B N 1
ATOM 2921 C CA . VAL B 1 111 ? 10.516 2.672 -15.852 1 97.69 111 VAL B CA 1
ATOM 2922 C C . VAL B 1 111 ? 11.234 1.375 -16.219 1 97.69 111 VAL B C 1
ATOM 2924 O O . VAL B 1 111 ? 10.609 0.436 -16.719 1 97.69 111 VAL B O 1
ATOM 2927 N N . PHE B 1 112 ? 12.5 1.33 -15.945 1 97.56 112 PHE B N 1
ATOM 2928 C CA . PHE B 1 112 ? 13.266 0.139 -16.281 1 97.56 112 PHE B CA 1
ATOM 2929 C C . PHE B 1 112 ? 12.82 -1.05 -15.43 1 97.56 112 PHE B C 1
ATOM 2931 O O . PHE B 1 112 ? 12.797 -2.186 -15.914 1 97.56 112 PHE B O 1
ATOM 2938 N N . ASP B 1 113 ? 12.484 -0.75 -14.242 1 95.88 113 ASP B N 1
ATOM 2939 C CA . ASP B 1 113 ? 11.969 -1.802 -13.375 1 95.88 113 ASP B CA 1
ATOM 2940 C C . ASP B 1 113 ? 10.688 -2.404 -13.945 1 95.88 113 ASP B C 1
ATOM 2942 O O . ASP B 1 113 ? 10.5 -3.621 -13.914 1 95.88 113 ASP B O 1
ATOM 2946 N N . HIS B 1 114 ? 9.781 -1.602 -14.492 1 96.62 114 HIS B N 1
ATOM 2947 C CA . HIS B 1 114 ? 8.555 -2.068 -15.133 1 96.62 114 HIS B CA 1
ATOM 2948 C C . HIS B 1 114 ? 8.859 -2.891 -16.375 1 96.62 114 HIS B C 1
ATOM 2950 O O . HIS B 1 114 ? 8.211 -3.904 -16.641 1 96.62 114 HIS B O 1
ATOM 2956 N N . LEU B 1 115 ? 9.859 -2.443 -17.094 1 97.19 115 LEU B N 1
ATOM 2957 C CA . LEU B 1 115 ? 10.234 -3.162 -18.312 1 97.19 115 LEU B CA 1
ATOM 2958 C C . LEU B 1 115 ? 10.805 -4.535 -17.969 1 97.19 115 LEU B C 1
ATOM 2960 O O . LEU B 1 115 ? 10.562 -5.508 -18.688 1 97.19 115 LEU B O 1
ATOM 2964 N N . ILE B 1 116 ? 11.523 -4.602 -16.922 1 96.81 116 ILE B N 1
ATOM 2965 C CA . ILE B 1 116 ? 12.055 -5.879 -16.469 1 96.81 116 ILE B CA 1
ATOM 2966 C C . ILE B 1 116 ? 10.914 -6.812 -16.094 1 96.81 116 ILE B C 1
ATOM 2968 O O . ILE B 1 116 ? 10.891 -7.98 -16.5 1 96.81 116 ILE B O 1
ATOM 2972 N N . LEU B 1 117 ? 9.945 -6.309 -15.383 1 95.75 117 LEU B N 1
ATOM 2973 C CA . LEU B 1 117 ? 8.773 -7.094 -15.023 1 95.75 117 LEU B CA 1
ATOM 2974 C C . LEU B 1 117 ? 8.047 -7.586 -16.266 1 95.75 117 LEU B C 1
ATOM 2976 O O . LEU B 1 117 ? 7.699 -8.766 -16.359 1 95.75 117 LEU B O 1
ATOM 2980 N N . GLY B 1 118 ? 7.875 -6.691 -17.219 1 96.19 118 GLY B N 1
ATOM 2981 C CA . GLY B 1 118 ? 7.219 -7.07 -18.469 1 96.19 118 GLY B CA 1
ATOM 2982 C C . GLY B 1 118 ? 7.965 -8.148 -19.234 1 96.19 118 GLY B C 1
ATOM 2983 O O . GLY B 1 118 ? 7.352 -9.016 -19.844 1 96.19 118 GLY B O 1
ATOM 2984 N N . THR B 1 119 ? 9.25 -8.078 -19.141 1 96.19 119 THR B N 1
ATOM 2985 C CA . THR B 1 119 ? 10.07 -9.062 -19.828 1 96.19 119 THR B CA 1
ATOM 2986 C C . THR B 1 119 ? 10.016 -10.414 -19.109 1 96.19 119 THR B C 1
ATOM 2988 O O . THR B 1 119 ? 9.922 -11.461 -19.75 1 96.19 119 THR B O 1
ATOM 2991 N N . ASN B 1 120 ? 10.031 -10.375 -17.828 1 94.44 120 ASN B N 1
ATOM 2992 C CA . ASN B 1 120 ? 9.984 -11.602 -17.047 1 94.44 120 ASN B CA 1
ATOM 2993 C C . ASN B 1 120 ? 8.68 -12.367 -17.266 1 94.44 120 ASN B C 1
ATOM 2995 O O . ASN B 1 120 ? 8.672 -13.602 -17.25 1 94.44 120 ASN B O 1
ATOM 2999 N N . ILE B 1 121 ? 7.609 -11.633 -17.531 1 95.06 121 ILE B N 1
ATOM 3000 C CA . ILE B 1 121 ? 6.324 -12.289 -17.734 1 95.06 121 ILE B CA 1
ATOM 3001 C C . ILE B 1 121 ? 6.125 -12.609 -19.203 1 95.06 121 ILE B C 1
ATOM 3003 O O . ILE B 1 121 ? 5.125 -13.211 -19.594 1 95.06 121 ILE B O 1
ATOM 3007 N N . GLY B 1 122 ? 6.961 -12.125 -20.078 1 93.62 122 GLY B N 1
ATOM 3008 C CA . GLY B 1 122 ? 6.945 -12.461 -21.5 1 93.62 122 GLY B CA 1
ATOM 3009 C C . GLY B 1 122 ? 6.191 -11.453 -22.344 1 93.62 122 GLY B C 1
ATOM 3010 O O . GLY B 1 122 ? 5.891 -11.711 -23.516 1 93.62 122 GLY B O 1
ATOM 3011 N N . LEU B 1 123 ? 5.871 -10.336 -21.766 1 93.88 123 LEU B N 1
ATOM 3012 C CA . LEU B 1 123 ? 5.172 -9.289 -22.5 1 93.88 123 LEU B CA 1
ATOM 3013 C C . LEU B 1 123 ? 6.109 -8.586 -23.469 1 93.88 123 LEU B C 1
ATOM 3015 O O . LEU B 1 123 ? 5.688 -8.156 -24.547 1 93.88 123 LEU B O 1
ATOM 3019 N N . CYS B 1 124 ? 7.352 -8.422 -22.984 1 93.44 124 CYS B N 1
ATOM 3020 C CA . CYS B 1 124 ? 8.398 -7.812 -23.797 1 93.44 124 CYS B CA 1
ATOM 3021 C C . CYS B 1 124 ? 9.609 -8.727 -23.891 1 93.44 124 CYS B C 1
ATOM 3023 O O . CYS B 1 124 ? 9.758 -9.664 -23.109 1 93.44 124 CYS B O 1
ATOM 3025 N N . LYS B 1 125 ? 10.359 -8.508 -24.953 1 93.12 125 LYS B N 1
ATOM 3026 C CA . LYS B 1 125 ? 11.562 -9.312 -25.156 1 93.12 125 LYS B CA 1
ATOM 3027 C C . LYS B 1 125 ? 12.812 -8.438 -25.109 1 93.12 125 LYS B C 1
ATOM 3029 O O . LYS B 1 125 ? 13.523 -8.32 -26.109 1 93.12 125 LYS B O 1
ATOM 3034 N N . PHE B 1 126 ? 13.086 -7.871 -23.969 1 95.94 126 PHE B N 1
ATOM 3035 C CA . PHE B 1 126 ? 14.281 -7.059 -23.797 1 95.94 126 PHE B CA 1
ATOM 3036 C C . PHE B 1 126 ? 15.352 -7.836 -23.031 1 95.94 126 PHE B C 1
ATOM 3038 O O . PHE B 1 126 ? 15.094 -8.93 -22.531 1 95.94 126 PHE B O 1
ATOM 3045 N N . ASP B 1 127 ? 16.562 -7.266 -23.109 1 97.06 127 ASP B N 1
ATOM 3046 C CA . ASP B 1 127 ? 17.656 -7.801 -22.312 1 97.06 127 ASP B CA 1
ATOM 3047 C C . ASP B 1 127 ? 17.578 -7.332 -20.859 1 97.06 127 ASP B C 1
ATOM 3049 O O . ASP B 1 127 ? 17.906 -6.184 -20.547 1 97.06 127 ASP B O 1
ATOM 3053 N N . THR B 1 128 ? 17.172 -8.234 -20.016 1 95.25 128 THR B N 1
ATOM 3054 C CA . TH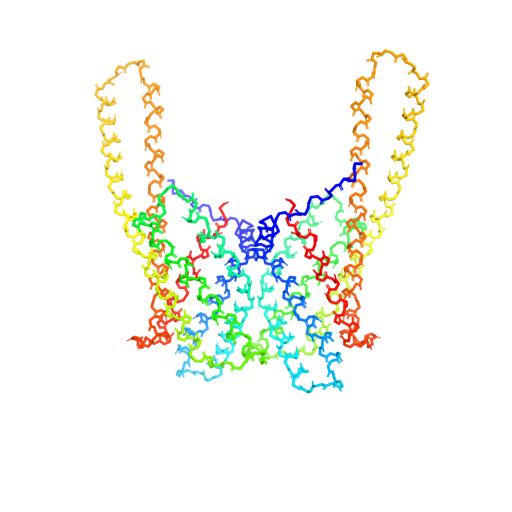R B 1 128 ? 16.938 -7.871 -18.625 1 95.25 128 THR B CA 1
ATOM 3055 C C . THR B 1 128 ? 18.234 -7.465 -17.938 1 95.25 128 THR B C 1
ATOM 3057 O O . THR B 1 128 ? 18.219 -6.688 -16.984 1 95.25 128 THR B O 1
ATOM 3060 N N . VAL B 1 129 ? 19.359 -7.945 -18.359 1 94.56 129 VAL B N 1
ATOM 3061 C CA . VAL B 1 129 ? 20.656 -7.57 -17.781 1 94.56 129 VAL B CA 1
ATOM 3062 C C . VAL B 1 129 ? 20.953 -6.105 -18.094 1 94.56 129 VAL B C 1
ATOM 3064 O O . VAL B 1 129 ? 21.344 -5.34 -17.219 1 94.56 129 VAL B O 1
ATOM 3067 N N . LYS B 1 130 ? 20.703 -5.762 -19.344 1 96.31 130 LYS B N 1
ATOM 3068 C CA . LYS B 1 130 ? 20.922 -4.375 -19.75 1 96.31 130 LYS B CA 1
ATOM 3069 C C . LYS B 1 130 ? 19.938 -3.439 -19.047 1 96.31 130 LYS B C 1
ATOM 3071 O O . LYS B 1 130 ? 20.328 -2.363 -18.578 1 96.31 130 LYS B O 1
ATOM 3076 N N . LEU B 1 131 ? 18.719 -3.861 -19.016 1 96.56 131 LEU B N 1
ATOM 3077 C CA . LEU B 1 131 ? 17.719 -3.057 -18.328 1 96.56 131 LEU B CA 1
ATOM 3078 C C . LEU B 1 131 ? 18.078 -2.871 -16.859 1 96.56 131 LEU B C 1
ATOM 3080 O O . LEU B 1 131 ? 17.891 -1.788 -16.297 1 96.56 131 LEU B O 1
ATOM 3084 N N . GLY B 1 132 ? 18.625 -3.934 -16.281 1 95.88 132 GLY B N 1
ATOM 3085 C CA . GLY B 1 132 ? 19.078 -3.852 -14.906 1 95.88 132 GLY B CA 1
ATOM 3086 C C . GLY B 1 132 ? 20.188 -2.844 -14.695 1 95.88 132 GLY B C 1
ATOM 3087 O O . GLY B 1 132 ? 20.203 -2.119 -13.703 1 95.88 132 GLY B O 1
ATOM 3088 N N . TRP B 1 133 ? 21.031 -2.824 -15.648 1 95.81 133 TRP B N 1
ATOM 3089 C CA . TRP B 1 133 ? 22.141 -1.864 -15.578 1 95.81 133 TRP B CA 1
ATOM 3090 C C . TRP B 1 133 ? 21.609 -0.434 -15.672 1 95.81 133 TRP B C 1
ATOM 3092 O O . TRP B 1 133 ? 22 0.427 -14.875 1 95.81 133 TRP B O 1
ATOM 3102 N N . TYR B 1 134 ? 20.719 -0.198 -16.609 1 96.94 134 TYR B N 1
ATOM 3103 C CA . TYR B 1 134 ? 20.125 1.132 -16.766 1 96.94 134 TYR B CA 1
ATOM 3104 C C . TYR B 1 134 ? 19.391 1.545 -15.5 1 96.94 134 TYR B C 1
ATOM 3106 O O . TYR B 1 134 ? 19.469 2.697 -15.062 1 96.94 134 TYR B O 1
ATOM 3114 N N . SER B 1 135 ? 18.672 0.589 -14.969 1 96.94 135 SER B N 1
ATOM 3115 C CA . SER B 1 135 ? 17.953 0.847 -13.727 1 96.94 135 SER B CA 1
ATOM 3116 C C . SER B 1 135 ? 18.906 1.232 -12.602 1 96.94 135 SER B C 1
ATOM 3118 O O . SER B 1 135 ? 18.672 2.213 -11.891 1 96.94 135 SER B O 1
ATOM 3120 N N . SER B 1 136 ? 20 0.561 -12.477 1 96.5 136 SER B N 1
ATOM 3121 C CA . SER B 1 136 ? 20.969 0.789 -11.398 1 96.5 136 SER B CA 1
ATOM 3122 C C . SER B 1 136 ? 21.688 2.121 -11.578 1 96.5 136 SER B C 1
ATOM 3124 O O . SER B 1 136 ? 21.984 2.812 -10.602 1 96.5 136 SER B O 1
ATOM 3126 N N . VAL B 1 137 ? 21.969 2.479 -12.797 1 97.56 137 VAL B N 1
ATOM 3127 C CA . VAL B 1 137 ? 22.594 3.766 -13.078 1 97.56 137 VAL B CA 1
ATOM 3128 C C . VAL B 1 137 ? 21.672 4.898 -12.641 1 97.56 137 VAL B C 1
ATOM 3130 O O . VAL B 1 137 ? 22.109 5.836 -11.961 1 97.56 137 VAL B O 1
ATOM 3133 N N . SER B 1 138 ? 20.469 4.758 -13.047 1 98 138 SER B N 1
ATOM 3134 C CA . SER B 1 138 ? 19.469 5.773 -12.711 1 98 138 SER B CA 1
ATOM 3135 C C . SER B 1 138 ? 19.297 5.902 -11.203 1 98 138 SER B C 1
ATOM 3137 O O . SER B 1 138 ? 19.281 7.008 -10.664 1 98 138 SER B O 1
ATOM 3139 N N . TRP B 1 139 ? 19.219 4.77 -10.562 1 97.5 139 TRP B N 1
ATOM 3140 C CA . TRP B 1 139 ? 19.078 4.742 -9.109 1 97.5 139 TRP B CA 1
ATOM 3141 C C . TRP B 1 139 ? 20.297 5.355 -8.438 1 97.5 139 TRP B C 1
ATOM 3143 O O . TRP B 1 139 ? 20.156 6.164 -7.512 1 97.5 139 TRP B O 1
ATOM 3153 N N . PHE B 1 140 ? 21.453 5.066 -8.891 1 97.38 140 PHE B N 1
ATOM 3154 C CA . PHE B 1 140 ? 22.719 5.547 -8.328 1 97.38 140 PHE B CA 1
ATOM 3155 C C . PHE B 1 140 ? 22.781 7.066 -8.367 1 97.38 140 PHE B C 1
ATOM 3157 O O . PHE B 1 140 ? 23.078 7.703 -7.355 1 97.38 140 PHE B O 1
ATOM 3164 N N . PHE B 1 141 ? 22.422 7.621 -9.453 1 96.19 141 PHE B N 1
ATOM 3165 C CA . PHE B 1 141 ? 22.484 9.07 -9.594 1 96.19 141 PHE B CA 1
ATOM 3166 C C . PHE B 1 141 ? 21.422 9.742 -8.734 1 96.19 141 PHE B C 1
ATOM 3168 O O . PHE B 1 141 ? 21.656 10.812 -8.172 1 96.19 141 PHE B O 1
ATOM 3175 N N . GLY B 1 142 ? 20.312 9.117 -8.688 1 97.5 142 GLY B N 1
ATOM 3176 C CA . GLY B 1 142 ? 19.297 9.641 -7.785 1 97.5 142 GLY B CA 1
ATOM 3177 C C . GLY B 1 142 ? 19.766 9.688 -6.34 1 97.5 142 GLY B C 1
ATOM 3178 O O . GLY B 1 142 ? 19.594 10.703 -5.664 1 97.5 142 GLY B O 1
ATOM 3179 N N . LEU B 1 143 ? 20.391 8.625 -5.926 1 97.94 143 LEU B N 1
ATOM 3180 C CA . LEU B 1 143 ? 20.875 8.523 -4.551 1 97.94 143 LEU B CA 1
ATOM 3181 C C . LEU B 1 143 ? 22 9.523 -4.293 1 97.94 143 LEU B C 1
ATOM 3183 O O . LEU B 1 143 ? 22.016 10.172 -3.244 1 97.94 143 LEU B O 1
ATOM 3187 N N . LEU B 1 144 ? 22.828 9.688 -5.211 1 97.19 144 LEU B N 1
ATOM 3188 C CA . LEU B 1 144 ? 23.953 10.602 -5.066 1 97.19 144 LEU B CA 1
ATOM 3189 C C . LEU B 1 144 ? 23.453 12.039 -4.922 1 97.19 144 LEU B C 1
ATOM 3191 O O . LEU B 1 144 ? 23.922 12.773 -4.047 1 97.19 144 LEU B O 1
ATOM 3195 N N . CYS B 1 145 ? 22.562 12.398 -5.773 1 97.69 145 CYS B N 1
ATOM 3196 C CA . CYS B 1 145 ? 22.016 13.75 -5.699 1 97.69 145 CYS B CA 1
ATOM 3197 C C . CYS B 1 145 ? 21.281 13.969 -4.383 1 97.69 145 CYS B C 1
ATOM 3199 O O . CYS B 1 145 ? 21.359 15.055 -3.799 1 97.69 145 CYS B O 1
ATOM 3201 N N . SER B 1 146 ? 20.641 12.938 -3.922 1 97.69 146 SER B N 1
ATOM 3202 C CA . SER B 1 146 ? 19.953 13.031 -2.641 1 97.69 146 SER B CA 1
ATOM 3203 C C . SER B 1 146 ? 20.922 13.305 -1.503 1 97.69 146 SER B C 1
ATOM 3205 O O . SER B 1 146 ? 20.672 14.164 -0.652 1 97.69 146 SER B O 1
ATOM 3207 N N . ILE B 1 147 ? 22 12.672 -1.534 1 98 147 ILE B N 1
ATOM 3208 C CA . ILE B 1 147 ? 23 12.82 -0.48 1 98 147 ILE B CA 1
ATOM 3209 C C . ILE B 1 147 ? 23.609 14.219 -0.546 1 98 147 ILE B C 1
ATOM 3211 O O . ILE B 1 147 ? 23.781 14.875 0.484 1 98 147 ILE B O 1
ATOM 3215 N N . ILE B 1 148 ? 23.844 14.711 -1.717 1 97.94 148 ILE B N 1
ATOM 3216 C CA . ILE B 1 148 ? 24.422 16.031 -1.884 1 97.94 148 ILE B CA 1
ATOM 3217 C C . ILE B 1 148 ? 23.453 17.094 -1.368 1 97.94 148 ILE B C 1
ATOM 3219 O O . ILE B 1 148 ? 23.844 18.031 -0.667 1 97.94 148 ILE B O 1
ATOM 3223 N N . ILE B 1 149 ? 22.219 16.922 -1.709 1 97.62 149 ILE B N 1
ATOM 3224 C CA . ILE B 1 149 ? 21.188 17.859 -1.246 1 97.62 149 ILE B CA 1
ATOM 3225 C C . ILE B 1 149 ? 21.125 17.844 0.28 1 97.62 149 ILE B C 1
ATOM 3227 O O . ILE B 1 149 ? 21.109 18.891 0.916 1 97.62 149 ILE B O 1
ATOM 3231 N N . ASP B 1 150 ? 21.188 16.641 0.817 1 97.81 150 ASP B N 1
ATOM 3232 C CA . ASP B 1 150 ? 21.109 16.484 2.268 1 97.81 150 ASP B CA 1
ATOM 3233 C C . ASP B 1 150 ? 22.328 17.109 2.953 1 97.81 150 ASP B C 1
ATOM 3235 O O . ASP B 1 150 ? 22.188 17.766 3.982 1 97.81 150 ASP B O 1
ATOM 3239 N N . LEU B 1 151 ? 23.453 16.969 2.404 1 97.88 151 LEU B N 1
ATOM 3240 C CA . LEU B 1 151 ? 24.672 17.531 2.986 1 97.88 151 LEU B CA 1
ATOM 3241 C C . LEU B 1 151 ? 24.641 19.062 2.932 1 97.88 151 LEU B C 1
ATOM 3243 O O . LEU B 1 151 ? 25.062 19.719 3.875 1 97.88 151 LEU B O 1
ATOM 3247 N N . ASN B 1 152 ? 24.188 19.547 1.828 1 97.38 152 ASN B N 1
ATOM 3248 C CA . ASN B 1 152 ? 24.047 21 1.721 1 97.38 152 ASN B CA 1
ATOM 3249 C C . ASN B 1 152 ? 23.047 21.531 2.73 1 97.38 152 ASN B C 1
ATOM 3251 O O . ASN B 1 152 ? 23.312 22.531 3.398 1 97.38 152 ASN B O 1
ATOM 3255 N N . THR B 1 153 ? 21.938 20.891 2.816 1 96.62 153 THR B N 1
ATOM 3256 C CA . THR B 1 153 ? 20.906 21.297 3.764 1 96.62 153 THR B CA 1
ATOM 3257 C C . THR B 1 153 ? 21.422 21.172 5.199 1 96.62 153 THR B C 1
ATOM 3259 O O . THR B 1 153 ? 21.109 22.016 6.047 1 96.62 153 THR B O 1
ATOM 3262 N N . LEU B 1 154 ? 22.219 20.156 5.461 1 97.69 154 LEU B N 1
ATOM 3263 C CA . LEU B 1 154 ? 22.812 19.969 6.785 1 97.69 154 LEU B CA 1
ATOM 3264 C C . LEU B 1 154 ? 23.719 21.141 7.148 1 97.69 154 LEU B C 1
ATOM 3266 O O . LEU B 1 154 ? 23.672 21.656 8.273 1 97.69 154 LEU B O 1
ATOM 3270 N N . ALA B 1 155 ? 24.453 21.625 6.215 1 97.38 155 ALA B N 1
ATOM 3271 C CA . ALA B 1 155 ? 25.344 22.766 6.438 1 97.38 155 ALA B CA 1
ATOM 3272 C C . ALA B 1 155 ? 24.562 24.016 6.805 1 97.38 155 ALA B C 1
ATOM 3274 O O . ALA B 1 155 ? 24.938 24.75 7.715 1 97.38 155 ALA B O 1
ATOM 3275 N N . ILE B 1 156 ? 23.484 24.156 6.133 1 96.19 156 ILE B N 1
ATOM 3276 C CA . ILE B 1 156 ? 22.625 25.297 6.391 1 96.19 156 ILE B CA 1
ATOM 3277 C C . ILE B 1 156 ? 22.016 25.188 7.789 1 96.19 156 ILE B C 1
ATOM 3279 O O . ILE B 1 156 ? 21.984 26.172 8.539 1 96.19 156 ILE B O 1
ATOM 3283 N N . MET B 1 157 ? 21.625 23.969 8.117 1 97.25 157 MET B N 1
ATOM 3284 C CA . MET B 1 157 ? 20.984 23.734 9.414 1 97.25 157 MET B CA 1
ATOM 3285 C C . MET B 1 157 ? 22 23.906 10.547 1 97.25 157 MET B C 1
ATOM 3287 O O . MET B 1 157 ? 21.656 24.406 11.617 1 97.25 157 MET B O 1
ATOM 3291 N N . LEU B 1 158 ? 23.203 23.5 10.289 1 97.38 158 LEU B N 1
ATOM 3292 C CA . LEU B 1 158 ? 24.234 23.625 11.305 1 97.38 158 LEU B CA 1
ATOM 3293 C C . LEU B 1 158 ? 24.531 25.094 11.586 1 97.38 158 LEU B C 1
ATOM 3295 O O . LEU B 1 158 ? 24.703 25.5 12.742 1 97.38 158 LEU B O 1
ATOM 3299 N N . LYS B 1 159 ? 24.547 25.969 10.594 1 97.25 159 LYS B N 1
ATOM 3300 C CA . LYS B 1 159 ? 24.75 27.406 10.758 1 97.25 159 LYS B CA 1
ATOM 3301 C C . LYS B 1 159 ? 23.578 28.031 11.508 1 97.25 159 LYS B C 1
ATOM 3303 O O . LYS B 1 159 ? 23.781 28.844 12.406 1 97.25 159 LYS B O 1
ATOM 3308 N N . LYS B 1 160 ? 22.422 27.625 11.086 1 96.94 160 LYS B N 1
ATOM 3309 C CA . LYS B 1 160 ? 21.219 28.141 11.734 1 96.94 160 LYS B CA 1
ATOM 3310 C C . LYS B 1 160 ? 21.188 27.75 13.211 1 96.94 160 LYS B C 1
ATOM 3312 O O . LYS B 1 160 ? 20.797 28.547 14.062 1 96.94 160 LYS B O 1
ATOM 3317 N N . GLU B 1 161 ? 21.562 26.484 13.469 1 97 161 GLU B N 1
ATOM 3318 C CA . GLU B 1 161 ? 21.594 26 14.844 1 97 161 GLU B CA 1
ATOM 3319 C C . GLU B 1 161 ? 22.531 26.844 15.703 1 97 161 GLU B C 1
ATOM 3321 O O . GLU B 1 161 ? 22.188 27.219 16.828 1 97 161 GLU B O 1
ATOM 3326 N N . LYS B 1 162 ? 23.672 27.172 15.195 1 96.56 162 LYS B N 1
ATOM 3327 C CA . LYS B 1 162 ? 24.656 27.969 15.922 1 96.56 162 LYS B CA 1
ATOM 3328 C C . LYS B 1 162 ? 24.125 29.359 16.219 1 96.56 162 LYS B C 1
ATOM 3330 O O . LYS B 1 162 ? 24.266 29.859 17.344 1 96.56 162 LYS B O 1
ATOM 3335 N N . SER B 1 163 ? 23.516 29.969 15.258 1 96.31 163 SER B N 1
ATOM 3336 C CA . SER B 1 163 ? 22.953 31.312 15.43 1 96.31 163 SER B CA 1
ATOM 3337 C C . SER B 1 163 ? 21.859 31.312 16.484 1 96.31 163 SER B C 1
ATOM 3339 O O . SER B 1 163 ? 21.812 32.219 17.328 1 96.31 163 SER B O 1
ATOM 3341 N N . LEU B 1 164 ? 21.047 30.281 16.406 1 95.88 164 LEU B N 1
ATOM 3342 C CA . LEU B 1 164 ? 19.938 30.188 17.359 1 95.88 164 LEU B CA 1
ATOM 3343 C C . LEU B 1 164 ? 20.438 29.922 18.766 1 95.88 164 LEU B C 1
ATOM 3345 O O . LEU B 1 164 ? 19.906 30.469 19.734 1 95.88 164 LEU B O 1
ATOM 3349 N N . ARG B 1 165 ? 21.438 29.109 18.891 1 94.56 165 ARG B N 1
ATOM 3350 C CA . ARG B 1 165 ? 22.031 28.828 20.188 1 94.56 165 ARG B CA 1
ATOM 3351 C C . ARG B 1 165 ? 22.609 30.094 20.812 1 94.56 165 ARG B C 1
ATOM 3353 O O . ARG B 1 165 ? 22.484 30.312 22.016 1 94.56 165 ARG B O 1
ATOM 3360 N N . LEU B 1 166 ? 23.234 30.938 20.047 1 94.06 166 LEU B N 1
ATOM 3361 C CA . LEU B 1 166 ? 23.797 32.188 20.516 1 94.06 166 LEU B CA 1
ATOM 3362 C C . LEU B 1 166 ? 22.688 33.125 21 1 94.06 166 LEU B C 1
ATOM 3364 O O . LEU B 1 166 ? 22.828 33.781 22.031 1 94.06 166 LEU B O 1
ATOM 3368 N N . THR B 1 167 ? 21.656 33.156 20.219 1 92.75 167 THR B N 1
ATOM 3369 C CA . THR B 1 167 ? 20.516 34 20.562 1 92.75 167 THR B CA 1
ATOM 3370 C C . THR B 1 167 ? 19.891 33.562 21.875 1 92.75 167 THR B C 1
ATOM 3372 O O . THR B 1 167 ? 19.516 34.375 22.719 1 92.75 167 THR B O 1
ATOM 3375 N N . ILE B 1 168 ? 19.75 32.25 22.062 1 91.88 168 ILE B N 1
ATOM 3376 C CA . ILE B 1 168 ? 19.141 31.688 23.266 1 91.88 168 ILE B CA 1
ATOM 3377 C C . ILE B 1 168 ? 20.031 32 24.469 1 91.88 168 ILE B C 1
ATOM 3379 O O . ILE B 1 168 ? 19.531 32.406 25.531 1 91.88 168 ILE B O 1
ATOM 3383 N N . THR B 1 169 ? 21.312 31.938 24.328 1 90.44 169 THR B N 1
ATOM 3384 C CA . THR B 1 169 ? 22.266 32.219 25.391 1 90.44 169 THR B CA 1
ATOM 3385 C C . THR B 1 169 ? 22.25 33.688 25.766 1 90.44 169 THR B C 1
ATOM 3387 O O . THR B 1 169 ? 22.25 34.031 26.953 1 90.44 169 THR B O 1
ATOM 3390 N N . GLN B 1 170 ? 22.188 34.531 24.812 1 89.81 170 GLN B N 1
ATOM 3391 C CA . GLN B 1 170 ? 22.156 35.969 25.047 1 89.81 170 GLN B CA 1
ATOM 3392 C C . GLN B 1 170 ? 20.875 36.375 25.781 1 89.81 170 GLN B C 1
ATOM 3394 O O . GLN B 1 170 ? 20.906 37.219 26.672 1 89.81 170 GLN B O 1
ATOM 3399 N N . ASN B 1 171 ? 19.781 35.781 25.328 1 85.75 171 ASN B N 1
ATOM 3400 C CA . ASN B 1 171 ? 18.516 36.062 25.984 1 85.75 171 ASN B CA 1
ATOM 3401 C C . ASN B 1 171 ? 18.516 35.625 27.438 1 85.75 171 ASN B C 1
ATOM 3403 O O . ASN B 1 171 ? 17.953 36.281 28.297 1 85.75 171 ASN B O 1
ATOM 3407 N N . LYS B 1 172 ? 19.172 34.531 27.719 1 84.81 172 LYS B N 1
ATOM 3408 C CA . LYS B 1 172 ? 19.266 34.031 29.094 1 84.81 172 LYS B CA 1
ATOM 3409 C C . LYS B 1 172 ? 20.109 34.969 29.953 1 84.81 172 LYS B C 1
ATOM 3411 O O . LYS B 1 172 ? 19.766 35.25 31.109 1 84.81 172 LYS B O 1
ATOM 3416 N N . ILE B 1 173 ? 21.172 35.562 29.453 1 84.94 173 ILE B N 1
ATOM 3417 C CA . ILE B 1 173 ? 22.078 36.469 30.156 1 84.94 173 ILE B CA 1
ATOM 3418 C C . ILE B 1 173 ? 21.359 37.781 30.438 1 84.94 173 ILE B C 1
ATOM 3420 O O . ILE B 1 173 ? 21.438 38.312 31.547 1 84.94 173 ILE B O 1
ATOM 3424 N N . ASN B 1 174 ? 20.594 38.25 29.484 1 82.62 174 ASN B N 1
ATOM 3425 C CA . ASN B 1 174 ? 19.859 39.5 29.641 1 82.62 174 ASN B CA 1
ATOM 3426 C C . ASN B 1 174 ? 18.75 39.344 30.672 1 82.62 174 ASN B C 1
ATOM 3428 O O . ASN B 1 174 ? 18.469 40.281 31.438 1 82.62 174 ASN B O 1
ATOM 3432 N N . ALA B 1 175 ? 18.109 38.188 30.594 1 80.19 175 ALA B N 1
ATOM 3433 C CA . ALA B 1 175 ? 17.047 37.938 31.562 1 80.19 175 ALA B CA 1
ATOM 3434 C C . ALA B 1 175 ? 17.594 37.875 33 1 80.19 175 ALA B C 1
ATOM 3436 O O . ALA B 1 175 ? 16.969 38.375 33.938 1 80.19 175 ALA B O 1
ATOM 3437 N N . ASN B 1 176 ? 18.766 37.312 33.156 1 79.19 176 ASN B N 1
ATOM 3438 C CA . ASN B 1 176 ? 19.391 37.219 34.469 1 79.19 176 ASN B CA 1
ATOM 3439 C C . ASN B 1 176 ? 19.891 38.562 34.938 1 79.19 176 ASN B C 1
ATOM 3441 O O . ASN B 1 176 ? 19.875 38.844 36.156 1 79.19 176 ASN B O 1
ATOM 3445 N N . ASN B 1 177 ? 20.281 39.312 34.094 1 73.44 177 ASN B N 1
ATOM 3446 C CA . ASN B 1 177 ? 20.781 40.625 34.469 1 73.44 177 ASN B CA 1
ATOM 3447 C C . ASN B 1 177 ? 19.656 41.656 34.688 1 73.44 177 ASN B C 1
ATOM 3449 O O . ASN B 1 177 ? 19.812 42.594 35.438 1 73.44 177 ASN B O 1
ATOM 3453 N N . ASN B 1 178 ? 18.672 41.594 33.781 1 62.03 178 ASN B N 1
ATOM 3454 C CA . ASN B 1 178 ? 17.594 42.562 33.906 1 62.03 178 ASN B CA 1
ATOM 3455 C C . ASN B 1 178 ? 16.484 42.062 34.812 1 62.03 178 ASN B C 1
ATOM 3457 O O . ASN B 1 178 ? 15.82 41.094 34.53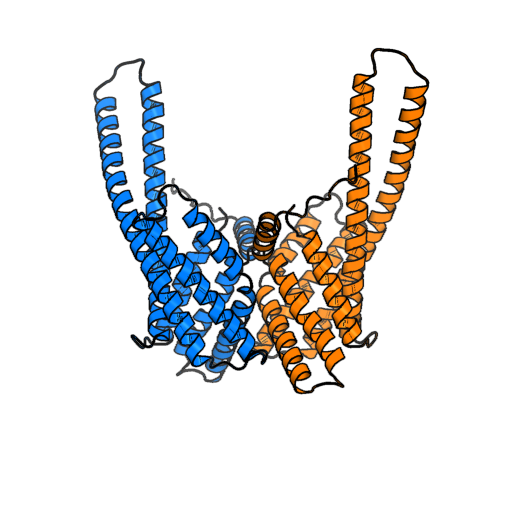1 1 62.03 178 ASN B O 1
ATOM 3461 N N . ASN B 1 179 ? 16.641 42.125 36.219 1 49.56 179 ASN B N 1
ATOM 3462 C CA . ASN B 1 179 ? 15.523 41.906 37.125 1 49.56 179 ASN B CA 1
ATOM 3463 C C . ASN B 1 179 ? 14.211 42.406 36.5 1 49.56 179 ASN B C 1
ATOM 3465 O O . ASN B 1 179 ? 13.188 42.469 37.188 1 49.56 179 ASN B O 1
ATOM 3469 N N . ILE B 1 180 ? 14.18 43.625 35.812 1 47.88 180 ILE B N 1
ATOM 3470 C CA . ILE B 1 180 ? 13.008 44.5 35.781 1 47.88 180 ILE B CA 1
ATOM 3471 C C . ILE B 1 180 ? 11.898 43.844 34.938 1 47.88 180 ILE B C 1
ATOM 3473 O O . ILE B 1 180 ? 12.18 43.062 34.031 1 47.88 180 ILE B O 1
ATOM 3477 N N . ASP B 1 181 ? 10.562 44.5 34.844 1 47.47 181 ASP B N 1
ATOM 3478 C CA . ASP B 1 181 ? 9.109 44.375 34.844 1 47.47 181 ASP B CA 1
ATOM 3479 C C . ASP B 1 181 ? 8.602 43.844 33.5 1 47.47 181 ASP B C 1
ATOM 3481 O O . ASP B 1 181 ? 7.824 42.875 33.469 1 47.47 181 ASP B O 1
ATOM 3485 N N . THR B 1 182 ? 8.055 44.812 32.656 1 48.75 182 THR B N 1
ATOM 3486 C CA . THR B 1 182 ? 6.867 44.844 31.797 1 48.75 182 THR B CA 1
ATOM 3487 C C . THR B 1 182 ? 7.109 44.094 30.5 1 48.75 182 THR B C 1
ATOM 3489 O O . THR B 1 182 ? 6.172 43.562 29.906 1 48.75 182 THR B O 1
ATOM 3492 N N . HIS B 1 183 ? 8.258 44.156 29.797 1 51.41 183 HIS B N 1
ATOM 3493 C CA . HIS B 1 183 ? 8.477 43.688 28.438 1 51.41 183 HIS B CA 1
ATOM 3494 C C . HIS B 1 183 ? 8.781 42.188 28.438 1 51.41 183 HIS B C 1
ATOM 3496 O O . HIS B 1 183 ? 9.242 41.656 27.422 1 51.41 183 HIS B O 1
ATOM 3502 N N . THR B 1 184 ? 8.438 41.625 29.406 1 57.56 184 THR B N 1
ATOM 3503 C CA . THR B 1 184 ? 8.727 40.25 29.781 1 57.56 184 THR B CA 1
ATOM 3504 C C . THR B 1 184 ? 7.934 39.281 28.906 1 57.56 184 THR B C 1
ATOM 3506 O O . THR B 1 184 ? 8.461 38.25 28.484 1 57.56 184 THR B O 1
ATOM 3509 N N . ILE B 1 185 ? 6.625 39.688 28.719 1 54.34 185 ILE B N 1
ATOM 3510 C CA . ILE B 1 185 ? 5.777 38.75 27.984 1 54.34 185 ILE B CA 1
ATOM 3511 C C . ILE B 1 185 ? 6.273 38.625 26.547 1 54.34 185 ILE B C 1
ATOM 3513 O O . ILE B 1 185 ? 6.363 37.5 26.016 1 54.34 185 ILE B O 1
ATOM 3517 N N . THR B 1 186 ? 6.438 39.938 25.875 1 60.28 186 THR B N 1
ATOM 3518 C CA . THR B 1 186 ? 6.93 39.875 24.5 1 60.28 186 THR B CA 1
ATOM 3519 C C . THR B 1 186 ? 8.25 39.125 24.422 1 60.28 186 THR B C 1
ATOM 3521 O O . THR B 1 186 ? 8.484 38.375 23.484 1 60.28 186 THR B O 1
ATOM 3524 N N . SER B 1 187 ? 8.891 39.219 25.609 1 74.38 187 SER B N 1
ATOM 3525 C CA . SER B 1 187 ? 10.195 38.562 25.672 1 74.38 187 SER B CA 1
ATOM 3526 C C . SER B 1 187 ? 10.039 37.031 25.812 1 74.38 187 SER B C 1
ATOM 3528 O O . SER B 1 187 ? 10.773 36.281 25.188 1 74.38 187 SER B O 1
ATOM 3530 N N . GLU B 1 188 ? 8.953 36.75 26.422 1 77.81 188 GLU B N 1
ATOM 3531 C CA . GLU B 1 188 ? 8.734 35.312 26.641 1 77.81 188 GLU B CA 1
ATOM 3532 C C . GLU B 1 188 ? 8.242 34.656 25.359 1 77.81 188 GLU B C 1
ATOM 3534 O O . GLU B 1 188 ? 8.664 33.531 25.047 1 77.81 188 GLU B O 1
ATOM 3539 N N . VAL B 1 189 ? 7.312 35.375 24.688 1 84.5 189 VAL B N 1
ATOM 3540 C CA . VAL B 1 189 ? 6.789 34.875 23.422 1 84.5 189 VAL B CA 1
ATOM 3541 C C . VAL B 1 189 ? 7.914 34.75 22.391 1 84.5 189 VAL B C 1
ATOM 3543 O O . VAL B 1 189 ? 8.008 33.781 21.656 1 84.5 189 VAL B O 1
ATOM 3546 N N . GLU B 1 190 ? 8.695 35.75 22.406 1 84.56 190 GLU B N 1
ATOM 3547 C CA . GLU B 1 190 ? 9.82 35.75 21.484 1 84.56 190 GLU B CA 1
ATOM 3548 C C . GLU B 1 190 ? 10.82 34.656 21.828 1 84.56 190 GLU B C 1
ATOM 3550 O O . GLU B 1 190 ? 11.352 34 20.938 1 84.56 190 GLU B O 1
ATOM 3555 N N . ASN B 1 191 ? 11.008 34.5 23.094 1 86.88 191 ASN B N 1
ATOM 3556 C CA . ASN B 1 191 ? 11.914 33.438 23.531 1 86.88 191 ASN B CA 1
ATOM 3557 C C . ASN B 1 191 ? 11.359 32.062 23.203 1 86.88 191 ASN B C 1
ATOM 3559 O O . ASN B 1 191 ? 12.109 31.172 22.781 1 86.88 191 ASN B O 1
ATOM 3563 N N . LYS B 1 192 ? 10.102 31.906 23.391 1 90.88 192 LYS B N 1
ATOM 3564 C CA . LYS B 1 192 ? 9.477 30.641 23.031 1 90.88 192 LYS B CA 1
ATOM 3565 C C . LYS B 1 192 ? 9.57 30.375 21.547 1 90.88 192 LYS B C 1
ATOM 3567 O O . LYS B 1 192 ? 9.797 29.234 21.109 1 90.88 192 LYS B O 1
ATOM 3572 N N . ALA B 1 193 ? 9.422 31.391 20.781 1 93.31 193 ALA B N 1
ATOM 3573 C CA . ALA B 1 193 ? 9.516 31.266 19.328 1 93.31 193 ALA B CA 1
ATOM 3574 C C . ALA B 1 193 ? 10.914 30.828 18.906 1 93.31 193 ALA B C 1
ATOM 3576 O O . ALA B 1 193 ? 11.062 30 18 1 93.31 193 ALA B O 1
ATOM 3577 N N . ILE B 1 194 ? 11.883 31.344 19.609 1 93.44 194 ILE B N 1
ATOM 3578 C CA . ILE B 1 194 ? 13.266 31.016 19.266 1 93.44 194 ILE B CA 1
ATOM 3579 C C . ILE B 1 194 ? 13.562 29.578 19.672 1 93.44 194 ILE B C 1
ATOM 3581 O O . ILE B 1 194 ? 14.234 28.844 18.938 1 93.44 194 ILE B O 1
ATOM 3585 N N . ILE B 1 195 ? 13 29.172 20.734 1 94.25 195 ILE B N 1
ATOM 3586 C CA . ILE B 1 195 ? 13.195 27.812 21.203 1 94.25 195 ILE B CA 1
ATOM 3587 C C . ILE B 1 195 ? 12.492 26.828 20.25 1 94.25 195 ILE B C 1
ATOM 3589 O O . ILE B 1 195 ? 13.031 25.766 19.938 1 94.25 195 ILE B O 1
ATOM 3593 N N . ASP B 1 196 ? 11.328 27.203 19.828 1 96.19 196 ASP B N 1
ATOM 3594 C CA . ASP B 1 196 ? 10.602 26.375 18.875 1 96.19 196 ASP B CA 1
ATOM 3595 C C . ASP B 1 196 ? 11.367 26.234 17.562 1 96.19 196 ASP B C 1
ATOM 3597 O O . ASP B 1 196 ? 11.43 25.156 16.984 1 96.19 196 ASP B O 1
ATOM 3601 N N . GLN B 1 197 ? 11.883 27.328 17.219 1 96.12 197 GLN B N 1
ATOM 3602 C CA . GLN B 1 197 ? 12.695 27.281 16 1 96.12 197 GLN B CA 1
ATOM 3603 C C . GLN B 1 197 ? 13.914 26.391 16.188 1 96.12 197 GLN B C 1
ATOM 3605 O O . GLN B 1 197 ? 14.273 25.641 15.281 1 96.12 197 GLN B O 1
ATOM 3610 N N . PHE B 1 198 ? 14.516 26.5 17.297 1 96.31 198 PHE B N 1
ATOM 3611 C CA . PHE B 1 198 ? 15.672 25.672 17.609 1 96.31 198 PHE B CA 1
ATOM 3612 C C . PHE B 1 198 ? 15.305 24.188 17.578 1 96.31 198 PHE B C 1
ATOM 3614 O O . PHE B 1 198 ? 16.016 23.391 16.984 1 96.31 198 PHE B O 1
ATOM 3621 N N . ASN B 1 199 ? 14.219 23.859 18.156 1 97.06 199 ASN B N 1
ATOM 3622 C CA . ASN B 1 199 ? 13.766 22.484 18.172 1 97.06 199 ASN B CA 1
ATOM 3623 C C . ASN B 1 199 ? 13.453 21.984 16.766 1 97.06 199 ASN B C 1
ATOM 3625 O O . ASN B 1 199 ? 13.703 20.812 16.438 1 97.06 199 ASN B O 1
ATOM 3629 N N . GLU B 1 200 ? 12.953 22.75 15.992 1 97.25 200 GLU B N 1
ATOM 3630 C CA . GLU B 1 200 ? 12.672 22.391 14.609 1 97.25 200 GLU B CA 1
ATOM 3631 C C . GLU B 1 200 ? 13.961 22.094 13.844 1 97.25 200 GLU B C 1
ATOM 3633 O O . GLU B 1 200 ? 14.016 21.172 13.031 1 97.25 200 GLU B O 1
ATOM 3638 N N . VAL B 1 201 ? 14.891 22.906 14.094 1 97.62 201 VAL B N 1
ATOM 3639 C CA . VAL B 1 201 ? 16.172 22.719 13.43 1 97.62 201 VAL B CA 1
ATOM 3640 C C . VAL B 1 201 ? 16.797 21.375 13.859 1 97.62 201 VAL B C 1
ATOM 3642 O O . VAL B 1 201 ? 17.312 20.641 13.031 1 97.62 201 VAL B O 1
ATOM 3645 N N . ILE B 1 202 ? 16.719 21.062 15.109 1 97.62 202 ILE B N 1
ATOM 3646 C CA . ILE B 1 202 ? 17.25 19.812 15.625 1 97.62 202 ILE B CA 1
ATOM 3647 C C . ILE B 1 202 ? 16.516 18.641 14.984 1 97.62 202 ILE B C 1
ATOM 3649 O O . ILE B 1 202 ? 17.141 17.656 14.578 1 97.62 202 ILE B O 1
ATOM 3653 N N . LYS B 1 203 ? 15.258 18.75 14.914 1 97.12 203 LYS B N 1
ATOM 3654 C CA . LYS B 1 203 ? 14.453 17.703 14.281 1 97.12 203 LYS B CA 1
ATOM 3655 C C . LYS B 1 203 ? 14.852 17.516 12.82 1 97.12 203 LYS B C 1
ATOM 3657 O O . LYS B 1 203 ? 15 16.375 12.359 1 97.12 203 LYS B O 1
ATOM 3662 N N . LYS B 1 204 ? 15.008 18.547 12.195 1 97.44 204 LYS B N 1
ATOM 3663 C CA . LYS B 1 204 ? 15.391 18.484 10.789 1 97.44 204 LYS B CA 1
ATOM 3664 C C . LYS B 1 204 ? 16.781 17.875 10.617 1 97.44 204 LYS B C 1
ATOM 3666 O O . LYS B 1 204 ? 17 17.094 9.695 1 97.44 204 LYS B O 1
ATOM 3671 N N . LYS B 1 205 ? 17.719 18.234 11.438 1 97.94 205 LYS B N 1
ATOM 3672 C CA . LYS B 1 205 ? 19.062 17.656 11.391 1 97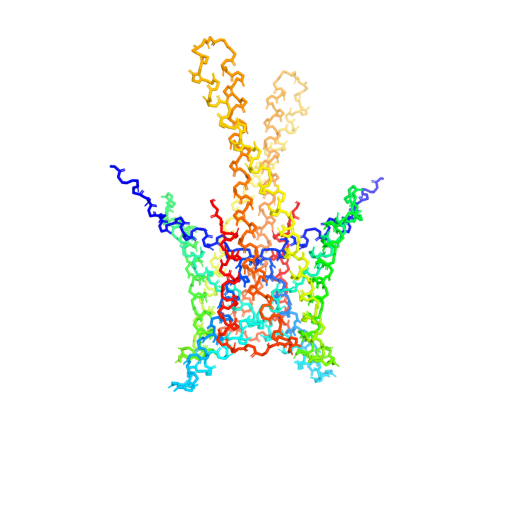.94 205 LYS B CA 1
ATOM 3673 C C . LYS B 1 205 ? 19 16.141 11.57 1 97.94 205 LYS B C 1
ATOM 3675 O O . LYS B 1 205 ? 19.672 15.406 10.836 1 97.94 205 LYS B O 1
ATOM 3680 N N . ASN B 1 206 ? 18.25 15.781 12.531 1 97.5 206 ASN B N 1
ATOM 3681 C CA . ASN B 1 206 ? 18.125 14.344 12.781 1 97.5 206 ASN B CA 1
ATOM 3682 C C . ASN B 1 206 ? 17.547 13.617 11.57 1 97.5 206 ASN B C 1
ATOM 3684 O O . ASN B 1 206 ? 17.984 12.523 11.227 1 97.5 206 ASN B O 1
ATOM 3688 N N . GLU B 1 207 ? 16.609 14.188 10.945 1 97.62 207 GLU B N 1
ATOM 3689 C CA . GLU B 1 207 ? 16.031 13.617 9.734 1 97.62 207 GLU B CA 1
ATOM 3690 C C . GLU B 1 207 ? 17.078 13.492 8.633 1 97.62 207 GLU B C 1
ATOM 3692 O O . GLU B 1 207 ? 17.125 12.5 7.906 1 97.62 207 GLU B O 1
ATOM 3697 N N . ILE B 1 208 ? 17.875 14.492 8.539 1 98.19 208 ILE B N 1
ATOM 3698 C CA . ILE B 1 208 ? 18.906 14.508 7.508 1 98.19 208 ILE B CA 1
ATOM 3699 C C . ILE B 1 208 ? 19.922 13.406 7.789 1 98.19 208 ILE B C 1
ATOM 3701 O O . ILE B 1 208 ? 20.359 12.711 6.871 1 98.19 208 ILE B O 1
ATOM 3705 N N . TYR B 1 209 ? 20.297 13.227 9.039 1 98.06 209 TYR B N 1
ATOM 3706 C CA . TYR B 1 209 ? 21.219 12.156 9.398 1 98.06 209 TYR B CA 1
ATOM 3707 C C . TYR B 1 209 ? 20.656 10.797 9.016 1 98.06 209 TYR B C 1
ATOM 3709 O O . TYR B 1 209 ? 21.375 9.945 8.477 1 98.06 209 TYR B O 1
ATOM 3717 N N . LEU B 1 210 ? 19.453 10.625 9.289 1 98.19 210 LEU B N 1
ATOM 3718 C CA . LEU B 1 210 ? 18.797 9.367 8.938 1 98.19 210 LEU B CA 1
ATOM 3719 C C . LEU B 1 210 ? 18.766 9.18 7.422 1 98.19 210 LEU B C 1
ATOM 3721 O O . LEU B 1 210 ? 19.031 8.086 6.922 1 98.19 210 LEU B O 1
ATOM 3725 N N . ASN B 1 211 ? 18.484 10.266 6.75 1 98.19 211 ASN B N 1
ATOM 3726 C CA . ASN B 1 211 ? 18.469 10.195 5.293 1 98.19 211 ASN B CA 1
ATOM 3727 C C . ASN B 1 211 ? 19.828 9.812 4.73 1 98.19 211 ASN B C 1
ATOM 3729 O O . ASN B 1 211 ? 19.922 9 3.803 1 98.19 211 ASN B O 1
ATOM 3733 N N . CYS B 1 212 ? 20.781 10.422 5.277 1 98 212 CYS B N 1
ATOM 3734 C CA . CYS B 1 212 ? 22.125 10.141 4.809 1 98 212 CYS B CA 1
ATOM 3735 C C . CYS B 1 212 ? 22.5 8.68 5.047 1 98 212 CYS B C 1
ATOM 3737 O O . CYS B 1 212 ? 23.062 8.023 4.172 1 98 212 CYS B O 1
ATOM 3739 N N . ALA B 1 213 ? 22.172 8.188 6.184 1 98.19 213 ALA B N 1
ATOM 3740 C CA . ALA B 1 213 ? 22.453 6.789 6.5 1 98.19 213 ALA B CA 1
ATOM 3741 C C . ALA B 1 213 ? 21.656 5.855 5.582 1 98.19 213 ALA B C 1
ATOM 3743 O O . ALA B 1 213 ? 22.203 4.879 5.062 1 98.19 213 ALA B O 1
ATOM 3744 N N . LYS B 1 214 ? 20.438 6.145 5.387 1 98.5 214 LYS B N 1
ATOM 3745 C CA . LYS B 1 214 ? 19.562 5.352 4.531 1 98.5 214 LYS B CA 1
ATOM 3746 C C . LYS B 1 214 ? 20.062 5.344 3.09 1 98.5 214 LYS B C 1
ATOM 3748 O O . LYS B 1 214 ? 20.266 4.277 2.506 1 98.5 214 LYS B O 1
ATOM 3753 N N . ASN B 1 215 ? 20.312 6.547 2.559 1 98.25 215 ASN B N 1
ATOM 3754 C CA . ASN B 1 215 ? 20.766 6.668 1.179 1 98.25 215 ASN B CA 1
ATOM 3755 C C . ASN B 1 215 ? 22.172 6.117 1.005 1 98.25 215 ASN B C 1
ATOM 3757 O O . ASN B 1 215 ? 22.516 5.578 -0.051 1 98.25 215 ASN B O 1
ATOM 3761 N N . GLY B 1 216 ? 22.969 6.277 2.055 1 97.94 216 GLY B N 1
ATOM 3762 C CA . GLY B 1 216 ? 24.297 5.672 2.023 1 97.94 216 GLY B CA 1
ATOM 3763 C C . GLY B 1 216 ? 24.25 4.156 1.934 1 97.94 216 GLY B C 1
ATOM 3764 O O . GLY B 1 216 ? 25.016 3.555 1.172 1 97.94 216 GLY B O 1
ATOM 3765 N N . SER B 1 217 ? 23.406 3.549 2.689 1 98.38 217 SER B N 1
ATOM 3766 C CA . SER B 1 217 ? 23.219 2.104 2.635 1 98.38 217 SER B CA 1
ATOM 3767 C C . SER B 1 217 ? 22.719 1.662 1.262 1 98.38 217 SER B C 1
ATOM 3769 O O . SER B 1 217 ? 23.203 0.677 0.705 1 98.38 217 SER B O 1
ATOM 3771 N N . ASP B 1 218 ? 21.844 2.406 0.724 1 98.25 218 ASP B N 1
ATOM 3772 C CA . ASP B 1 218 ? 21.312 2.088 -0.601 1 98.25 218 ASP B CA 1
ATOM 3773 C C . ASP B 1 218 ? 22.391 2.262 -1.672 1 98.25 218 ASP B C 1
ATOM 3775 O O . ASP B 1 218 ? 22.406 1.533 -2.666 1 98.25 218 ASP B O 1
ATOM 3779 N N . LEU B 1 219 ? 23.25 3.219 -1.444 1 97.38 219 LEU B N 1
ATOM 3780 C CA . LEU B 1 219 ? 24.328 3.453 -2.398 1 97.38 219 LEU B CA 1
ATOM 3781 C C . LEU B 1 219 ? 25.266 2.25 -2.469 1 97.38 219 LEU B C 1
ATOM 3783 O O . LEU B 1 219 ? 25.797 1.934 -3.535 1 97.38 219 LEU B O 1
ATOM 3787 N N . ILE B 1 220 ? 25.469 1.589 -1.368 1 97.31 220 ILE B N 1
ATOM 3788 C CA . ILE B 1 220 ? 26.266 0.373 -1.332 1 97.31 220 ILE B CA 1
ATOM 3789 C C . ILE B 1 220 ? 25.641 -0.688 -2.232 1 97.31 220 ILE B C 1
ATOM 3791 O O . ILE B 1 220 ? 26.344 -1.313 -3.041 1 97.31 220 ILE B O 1
ATOM 3795 N N . ILE B 1 221 ? 24.406 -0.844 -2.162 1 97.56 221 ILE B N 1
ATOM 3796 C CA . ILE B 1 221 ? 23.688 -1.82 -2.967 1 97.56 221 ILE B CA 1
ATOM 3797 C C . ILE B 1 221 ? 23.781 -1.442 -4.445 1 97.56 221 ILE B C 1
ATOM 3799 O O . ILE B 1 221 ? 24.109 -2.279 -5.285 1 97.56 221 ILE B O 1
ATOM 3803 N N . ALA B 1 222 ? 23.516 -0.163 -4.699 1 96.06 222 ALA B N 1
ATOM 3804 C CA . ALA B 1 222 ? 23.531 0.308 -6.082 1 96.06 222 ALA B CA 1
ATOM 3805 C C . ALA B 1 222 ? 24.922 0.136 -6.695 1 96.06 222 ALA B C 1
ATOM 3807 O O . ALA B 1 222 ? 25.047 -0.219 -7.871 1 96.06 222 ALA B O 1
ATOM 3808 N N . SER B 1 223 ? 25.969 0.327 -5.93 1 94.94 223 SER B N 1
ATOM 3809 C CA . SER B 1 223 ? 27.328 0.202 -6.414 1 94.94 223 SER B CA 1
ATOM 3810 C C . SER B 1 223 ? 27.656 -1.239 -6.793 1 94.94 223 SER B C 1
ATOM 3812 O O . SER B 1 223 ? 28.406 -1.483 -7.746 1 94.94 223 SER B O 1
ATOM 3814 N N . THR B 1 224 ? 27.109 -2.121 -6.055 1 94.44 224 THR B N 1
ATOM 3815 C CA . THR B 1 224 ? 27.328 -3.531 -6.352 1 94.44 224 THR B CA 1
ATOM 3816 C C . THR B 1 224 ? 26.578 -3.934 -7.625 1 94.44 224 THR B C 1
ATOM 3818 O O . THR B 1 224 ? 27.109 -4.684 -8.445 1 94.44 224 THR B O 1
ATOM 3821 N N . LEU B 1 225 ? 25.391 -3.438 -7.789 1 93.06 225 LEU B N 1
ATOM 3822 C CA . LEU B 1 225 ? 24.594 -3.744 -8.977 1 93.06 225 LEU B CA 1
ATOM 3823 C C . LEU B 1 225 ? 25.266 -3.199 -10.234 1 93.06 225 LEU B C 1
ATOM 3825 O O . LEU B 1 225 ? 25.141 -3.789 -11.312 1 93.06 225 LEU B O 1
ATOM 3829 N N . LEU B 1 226 ? 26.031 -2.119 -10.086 1 93.75 226 LEU B N 1
ATOM 3830 C CA . LEU B 1 226 ? 26.734 -1.494 -11.203 1 93.75 226 LEU B CA 1
ATOM 3831 C C . LEU B 1 226 ? 28.109 -2.129 -11.398 1 93.75 226 LEU B C 1
ATOM 3833 O O . LEU B 1 226 ? 28.828 -1.78 -12.336 1 93.75 226 LEU B O 1
ATOM 3837 N N . LYS B 1 227 ? 28.469 -3.002 -10.484 1 90.81 227 LYS B N 1
ATOM 3838 C CA . LYS B 1 227 ? 29.75 -3.713 -10.523 1 90.81 227 LYS B CA 1
ATOM 3839 C C . LYS B 1 227 ? 30.922 -2.752 -10.344 1 90.81 227 LYS B C 1
ATOM 3841 O O . LYS B 1 227 ? 31.984 -2.939 -10.938 1 90.81 227 LYS B O 1
ATOM 3846 N N . ILE B 1 228 ? 30.625 -1.687 -9.719 1 90.31 228 ILE B N 1
ATOM 3847 C CA . ILE B 1 228 ? 31.703 -0.781 -9.359 1 90.31 228 ILE B CA 1
ATOM 3848 C C . ILE B 1 228 ? 32.594 -1.437 -8.305 1 90.31 228 ILE B C 1
ATOM 3850 O O . ILE B 1 228 ? 33.812 -1.438 -8.43 1 90.31 228 ILE B O 1
ATOM 3854 N N . TYR B 1 229 ? 31.969 -1.979 -7.246 1 89.06 229 TYR B N 1
ATOM 3855 C CA . TYR B 1 229 ? 32.656 -2.73 -6.199 1 89.06 229 TYR B CA 1
ATOM 3856 C C . TYR B 1 229 ? 31.828 -3.939 -5.77 1 89.06 229 TYR B C 1
ATOM 3858 O O . TYR B 1 229 ? 30.656 -3.809 -5.43 1 89.06 229 TYR B O 1
ATOM 3866 N N . PRO B 1 230 ? 32.406 -5.055 -5.75 1 90.75 230 PRO B N 1
ATOM 3867 C CA . PRO B 1 230 ? 31.688 -6.289 -5.438 1 90.75 230 PRO B CA 1
ATOM 3868 C C . PRO B 1 230 ? 31.625 -6.57 -3.938 1 90.75 230 PRO B C 1
ATOM 3870 O O . PRO B 1 230 ? 32.406 -7.391 -3.426 1 90.75 230 PRO B O 1
ATOM 3873 N N . PHE B 1 231 ? 30.656 -5.941 -3.266 1 94.44 231 PHE B N 1
ATOM 3874 C CA . PHE B 1 231 ? 30.453 -6.227 -1.851 1 94.44 231 PHE B CA 1
ATOM 3875 C C . PHE B 1 231 ? 29.875 -7.621 -1.659 1 94.44 231 PHE B C 1
ATOM 3877 O O . PHE B 1 231 ? 29.219 -8.156 -2.561 1 94.44 231 PHE B O 1
ATOM 3884 N N . SER B 1 232 ? 30.125 -8.18 -0.528 1 95.38 232 SER B N 1
ATOM 3885 C CA . SER B 1 232 ? 29.578 -9.508 -0.235 1 95.38 232 SER B CA 1
ATOM 3886 C C . SER B 1 232 ? 28.062 -9.461 -0.084 1 95.38 232 SER B C 1
ATOM 3888 O O . SER B 1 232 ? 27.484 -8.406 0.196 1 95.38 232 SER B O 1
ATOM 3890 N N . GLN B 1 233 ? 27.438 -10.609 -0.254 1 95.31 233 GLN B N 1
ATOM 3891 C CA . GLN B 1 233 ? 25.984 -10.703 -0.092 1 95.31 233 GLN B CA 1
ATOM 3892 C C . GLN B 1 233 ? 25.578 -10.352 1.333 1 95.31 233 GLN B C 1
ATOM 3894 O O . GLN B 1 233 ? 24.484 -9.812 1.552 1 95.31 233 GLN B O 1
ATOM 3899 N N . GLY B 1 234 ? 26.422 -10.633 2.252 1 96.81 234 GLY B N 1
ATOM 3900 C CA . GLY B 1 234 ? 26.141 -10.242 3.627 1 96.81 234 GLY B CA 1
ATOM 3901 C C . GLY B 1 234 ? 26.094 -8.734 3.822 1 96.81 234 GLY B C 1
ATOM 3902 O O . GLY B 1 234 ? 25.188 -8.227 4.473 1 96.81 234 GLY B O 1
ATOM 3903 N N . THR B 1 235 ? 27.062 -8.047 3.223 1 97.81 235 THR B N 1
ATOM 3904 C CA . THR B 1 235 ? 27.109 -6.59 3.311 1 97.81 235 THR B CA 1
ATOM 3905 C C . THR B 1 235 ? 25.891 -5.965 2.635 1 97.81 235 THR B C 1
ATOM 3907 O O . THR B 1 235 ? 25.297 -5.023 3.162 1 97.81 235 THR B O 1
ATOM 3910 N N . ILE B 1 236 ? 25.5 -6.52 1.54 1 98 236 ILE B N 1
ATOM 3911 C CA . ILE B 1 236 ? 24.328 -6.031 0.81 1 98 236 ILE B CA 1
ATOM 3912 C C . ILE B 1 236 ? 23.078 -6.25 1.643 1 98 236 ILE B C 1
ATOM 3914 O O . ILE B 1 236 ? 22.219 -5.363 1.741 1 98 236 ILE B O 1
ATOM 3918 N N . GLY B 1 237 ? 23 -7.438 2.227 1 98.44 237 GLY B N 1
ATOM 3919 C CA . GLY B 1 237 ? 21.859 -7.734 3.094 1 98.44 237 GLY B CA 1
ATOM 3920 C C . GLY B 1 237 ? 21.75 -6.781 4.266 1 98.44 237 GLY B C 1
ATOM 3921 O O . GLY B 1 237 ? 20.656 -6.266 4.543 1 98.44 237 GLY B O 1
ATOM 3922 N N . ILE B 1 238 ? 22.828 -6.477 4.871 1 98.62 238 ILE B N 1
ATOM 3923 C CA . ILE B 1 238 ? 22.844 -5.582 6.023 1 98.62 238 ILE B CA 1
ATOM 3924 C C . ILE B 1 238 ? 22.469 -4.168 5.586 1 98.62 238 ILE B C 1
ATOM 3926 O O . ILE B 1 238 ? 21.672 -3.5 6.25 1 98.62 238 ILE B O 1
ATOM 3930 N N . SER B 1 239 ? 23.062 -3.742 4.5 1 98.62 239 SER B N 1
ATOM 3931 C CA . SER B 1 239 ? 22.781 -2.408 3.982 1 98.62 239 SER B CA 1
ATOM 3932 C C . SER B 1 239 ? 21.297 -2.256 3.643 1 98.62 239 SER B C 1
ATOM 3934 O O . SER B 1 239 ? 20.688 -1.231 3.955 1 98.62 239 SER B O 1
ATOM 3936 N N . GLY B 1 240 ? 20.719 -3.307 3.068 1 98.56 240 GLY B N 1
ATOM 3937 C CA . GLY B 1 240 ? 19.312 -3.271 2.732 1 98.56 240 GLY B CA 1
ATOM 3938 C C . GLY B 1 240 ? 18.406 -3.215 3.951 1 98.56 240 GLY B C 1
ATOM 3939 O O . GLY B 1 240 ? 17.422 -2.469 3.969 1 98.56 240 GLY B O 1
ATOM 3940 N N . ILE B 1 241 ? 18.766 -3.928 4.953 1 98.69 241 ILE B N 1
ATOM 3941 C CA . ILE B 1 241 ? 17.984 -3.953 6.184 1 98.69 241 ILE B CA 1
ATOM 3942 C C . ILE B 1 241 ? 18.047 -2.59 6.867 1 98.69 241 ILE B C 1
ATOM 3944 O O . ILE B 1 241 ? 17.031 -2.066 7.332 1 98.69 241 ILE B O 1
ATOM 3948 N N . ILE B 1 242 ? 19.219 -2.016 6.871 1 98.69 242 ILE B N 1
ATOM 3949 C CA . ILE B 1 242 ? 19.406 -0.716 7.512 1 98.69 242 ILE B CA 1
ATOM 3950 C C . ILE B 1 242 ? 18.547 0.333 6.805 1 98.69 242 ILE B C 1
ATOM 3952 O O . ILE B 1 242 ? 17.812 1.082 7.453 1 98.69 242 ILE B O 1
ATOM 3956 N N . SER B 1 243 ? 18.656 0.367 5.535 1 98.69 243 SER B N 1
ATOM 3957 C CA . SER B 1 243 ? 17.891 1.334 4.758 1 98.69 243 SER B CA 1
ATOM 3958 C C . SER B 1 243 ? 16.391 1.145 4.969 1 98.69 243 SER B C 1
ATOM 3960 O O . SER B 1 243 ? 15.664 2.115 5.176 1 98.69 243 SER B O 1
ATOM 3962 N N . ALA B 1 244 ? 15.953 -0.107 5.008 1 98.56 244 ALA B N 1
ATOM 3963 C CA . ALA B 1 244 ? 14.531 -0.414 5.16 1 98.56 244 ALA B CA 1
ATOM 3964 C C . ALA B 1 244 ? 14.031 -0.031 6.551 1 98.56 244 ALA B C 1
ATOM 3966 O O . ALA B 1 244 ? 12.945 0.523 6.695 1 98.56 244 ALA B O 1
ATOM 3967 N N . LEU B 1 245 ? 14.828 -0.309 7.531 1 98.5 245 LEU B N 1
ATOM 3968 C CA . LEU B 1 245 ? 14.438 -0.01 8.906 1 98.5 245 LEU B CA 1
ATOM 3969 C C . LEU B 1 245 ? 14.344 1.496 9.125 1 98.5 245 LEU B C 1
ATOM 3971 O O . LEU B 1 245 ? 13.422 1.974 9.797 1 98.5 245 LEU B O 1
ATOM 3975 N N . ILE B 1 246 ? 15.289 2.203 8.562 1 98.5 246 ILE B N 1
ATOM 3976 C CA . ILE B 1 246 ? 15.25 3.654 8.688 1 98.5 246 ILE B CA 1
ATOM 3977 C C . ILE B 1 246 ? 14.023 4.203 7.973 1 98.5 246 ILE B C 1
ATOM 3979 O O . ILE B 1 246 ? 13.32 5.07 8.5 1 98.5 246 ILE B O 1
ATOM 3983 N N . GLY B 1 247 ? 13.773 3.68 6.77 1 97.88 247 GLY B N 1
ATOM 3984 C CA . GLY B 1 247 ? 12.578 4.09 6.051 1 97.88 247 GLY B CA 1
ATOM 3985 C C . GLY B 1 247 ? 11.297 3.814 6.82 1 97.88 247 GLY B C 1
ATOM 3986 O O . GLY B 1 247 ? 10.406 4.668 6.883 1 97.88 247 GLY B O 1
ATOM 3987 N N . ALA B 1 248 ? 11.203 2.676 7.422 1 97.62 248 ALA B N 1
ATOM 3988 C CA . ALA B 1 248 ? 10.031 2.318 8.219 1 97.62 248 ALA B CA 1
ATOM 3989 C C . ALA B 1 248 ? 9.906 3.227 9.438 1 97.62 248 ALA B C 1
ATOM 3991 O O . ALA B 1 248 ? 8.805 3.654 9.789 1 97.62 248 ALA B O 1
ATOM 3992 N N . TYR B 1 249 ? 11.023 3.467 10.008 1 97.31 249 TYR B N 1
ATOM 3993 C CA . TYR B 1 249 ? 11.039 4.332 11.18 1 97.31 249 TYR B CA 1
ATOM 3994 C C . TYR B 1 249 ? 10.539 5.73 10.836 1 97.31 249 TYR B C 1
ATOM 3996 O O . TYR B 1 249 ? 9.758 6.32 11.586 1 97.31 249 TYR B O 1
ATOM 4004 N N . GLN B 1 250 ? 10.938 6.211 9.742 1 96.88 250 GLN B N 1
ATOM 4005 C CA . GLN B 1 250 ? 10.562 7.555 9.328 1 96.88 250 GLN B CA 1
ATOM 4006 C C . GLN B 1 250 ? 9.07 7.637 9.008 1 96.88 250 GLN B C 1
ATOM 4008 O O . GLN B 1 250 ? 8.469 8.703 9.102 1 96.88 250 GLN B O 1
ATOM 4013 N N . MET B 1 251 ? 8.5 6.504 8.672 1 96.12 251 MET B N 1
ATOM 4014 C CA . MET B 1 251 ? 7.082 6.473 8.312 1 96.12 251 MET B CA 1
ATOM 4015 C C . MET B 1 251 ? 6.227 6.047 9.5 1 96.12 251 MET B C 1
ATOM 4017 O O . MET B 1 251 ? 5 6.008 9.406 1 96.12 251 MET B O 1
ATOM 4021 N N . TRP B 1 252 ? 6.844 5.762 10.586 1 95.5 252 TRP B N 1
ATOM 4022 C CA . TRP B 1 252 ? 6.125 5.242 11.742 1 95.5 252 TRP B CA 1
ATOM 4023 C C . TRP B 1 252 ? 5.133 6.273 12.273 1 95.5 252 TRP B C 1
ATOM 4025 O O . TRP B 1 252 ? 5.512 7.406 12.578 1 95.5 252 TRP B O 1
ATOM 4035 N N . PRO B 1 253 ? 3.848 5.867 12.336 1 90 253 PRO B N 1
ATOM 4036 C CA . PRO B 1 253 ? 2.852 6.816 12.836 1 90 253 PRO B CA 1
ATOM 4037 C C . PRO B 1 253 ? 3.094 7.203 14.297 1 90 253 PRO B C 1
ATOM 4039 O O . PRO B 1 253 ? 3.406 6.344 15.125 1 90 253 PRO B O 1
ATOM 4042 N N . LYS B 1 254 ? 3.146 8.562 14.617 1 79.94 254 LYS B N 1
ATOM 4043 C CA . LYS B 1 254 ? 3.371 9.055 15.969 1 79.94 254 LYS B CA 1
ATOM 4044 C C . LYS B 1 254 ? 2.049 9.305 16.688 1 79.94 254 LYS B C 1
ATOM 4046 O O . LYS B 1 254 ? 1.028 9.57 16.047 1 79.94 254 LYS B O 1
#

Foldseek 3Di:
DPPPPPDPDPVVQVVLLVVLCVDLLSVLLVLLLQQLVLLQVLQVCVPPDPVSVVVSVVSNVVSVLVSLVSCPPVLVVLVVVLVVLVVDPCCPDPLNVLVNLLSVLVNLLNVLSNVLNCVVVPNDPDDNLVSLLSSLVSNLSNLVSLLVSLVVVLVVLVVVLVVLVVVLVVLVVCCVVPPDDDCVVVSVVVNVVSVVVNVVSVVSNVVSVLSNLLSVLVNVLSCCSNVVDPDRSNSNSVSSNSNSVSSSVVVRDD/DPPPPPPPDPVVQVVLLVVLCVDLLSVLLVLLLQQLVLLQVLQVCVPPDPVSVVVSVVSNVVSVLVSLVSCPPVLVVLVVVLVVLVVDPCCPDPLNVLVNLLSVLVNLLNVLSNVLNCVVVPNDPDDNLVSLLSNLVSNLSNLVSLLVSLVVVLVVLVVVLVVLVVVLVVLVVCCVVPPDDDCVVVSVVVNVVSVVVNVVSVVSNVVSVLSNLLSVLVNVLSCCSNVVDPDRSNSNSVSSNSNSVSSSVVVRDD

Secondary structure (DSSP, 8-state):
---------HHHHHHHHHHHHTBHHHHHHHHHHHHHHHHHHHHHHTTT-HHHHHHHHHHHHHHHHHHHHHTTTHHHHHHHHHHHHHTSS-TTSHHHHHHHHHHHHHHHHHHHHHHHHHHHTTS----HHHHHHHHHHHHHHHHHHHHHHHHHHHHHHHHHHHHHHHHHHHHHHHHHH----STHHHHHHHHHHHHHHHHHHHHHHHHHHHHHHHHHHHHHHHHHHTTSS---HHHHHHHHHHHHHHHHHHH---/---------HHHHHHHHHHHHTBHHHHHHHHHHHHHHHHHHHHHHTTT-HHHHHHHHHHHHHHHHHHHHHTTTHHHHHHHHHHHHHTSS-TTSHHHHHHHHHHHHHHHHHHHHHHHHHHHTTS----HHHHHHHHHHHHHHHHHHHHHHHHHHHHHHHHHHHHHHHHHHHHHHHHHH----STHHHHHHHHHHHHHHHHHHHHHHHHHHHHHHHHHHHHHHHHHHTTSS---HHHHHHHHHHHHHHHHHHH---

InterPro domains:
  IPR008733 Peroxisomal biogenesis factor 11 [PF05648] (14-252)